Protein AF-0000000069705403 (afdb_homodimer)

pLDDT: mean 91.75, std 10.5, range [34.0, 98.5]

Organism: NCBI:txid1187080

Nearest PDB structures (foldseek):
  4cyd-assembly2_A  TM=9.332E-01  e=8.931E-21  Corynebacterium glutamicum
  4cyd-assembly2_C  TM=9.229E-01  e=2.858E-20  Corynebacterium glutamicum
  3h3u-assembly1_A  TM=9.090E-01  e=2.188E-19  Mycobacterium tuberculosis H37Rv
  3i54-assembly1_A  TM=9.203E-01  e=8.337E-19  Mycobacterium tuberculosis
  3i54-assembly2_C  TM=9.498E-01  e=2.668E-18  Mycobacterium tuberculosis

Solvent-accessible surface area (backbone atoms only — not comparable to full-atom values): 24264 Å² total; per-residue (Å²): 127,84,73,69,62,74,70,68,46,48,88,72,38,81,30,31,74,63,21,84,57,50,81,54,52,67,72,55,34,52,54,44,40,71,64,39,46,52,44,79,44,50,56,69,42,68,76,49,50,53,69,39,74,58,66,33,31,38,35,27,55,34,43,34,32,37,29,27,35,73,42,94,86,67,48,54,31,39,76,46,77,42,36,57,14,36,77,40,51,50,51,26,47,66,36,73,40,44,29,77,36,26,32,34,27,62,34,57,24,36,34,31,38,35,41,41,70,60,51,51,50,46,41,72,70,30,63,68,44,37,47,50,54,50,23,49,52,28,49,50,40,46,51,43,53,50,50,37,36,46,51,40,72,46,53,70,69,24,41,45,30,40,50,51,52,51,44,30,70,74,40,37,37,89,45,97,76,27,34,32,25,76,58,72,61,54,62,57,54,52,11,13,56,59,36,54,55,43,68,55,44,56,52,50,52,51,50,37,35,73,69,54,34,32,46,71,60,87,71,25,48,27,40,50,28,64,66,62,32,37,57,54,38,60,67,74,115,129,84,74,69,62,74,69,68,45,48,85,72,38,79,32,31,73,64,22,85,57,48,79,54,51,67,72,55,34,51,54,44,40,72,63,39,46,50,44,77,44,52,56,69,42,68,77,50,52,52,69,40,74,58,67,33,32,37,35,26,55,34,44,34,34,40,30,28,35,72,40,94,86,68,48,54,30,38,76,46,76,43,36,57,16,35,77,40,52,49,50,27,46,64,35,72,40,44,28,75,36,26,32,33,26,62,34,58,26,36,34,31,38,36,42,41,70,60,52,51,49,45,41,72,71,32,63,68,46,37,48,50,53,49,24,50,53,29,49,50,41,46,51,44,54,50,49,37,36,44,51,40,72,45,52,70,69,24,41,44,31,40,48,53,51,51,43,28,70,74,42,37,38,90,46,97,75,27,35,31,23,74,57,72,61,53,61,58,53,51,11,13,55,59,35,54,54,42,67,56,43,55,52,50,52,51,49,37,34,75,67,56,34,31,46,71,60,86,71,25,48,28,40,51,28,65,67,62,32,37,56,54,37,58,69,72,114

InterPro domains:
  IPR000595 Cyclic nucleotide-binding domain [PF00027] (41-126)
  IPR000595 Cyclic nucleotide-binding domain [PS50042] (20-140)
  IPR000595 Cyclic nucleotide-binding domain [SM00100] (20-138)
  IPR000595 Cyclic nucleotide-binding domain [cd00038] (20-133)
  IPR012318 Crp-type HTH domain [PF13545] (158-232)
  IPR012318 Crp-type HTH domain [PR00034] (183-199)
  IPR012318 Crp-type HTH domain [PR00034] (199-214)
  IPR012318 Crp-type HTH domain [PS51063] (154-227)
  IPR012318 Crp-type HTH domain [SM00419] (177-225)
  IPR014710 RmlC-like jelly roll fold [G3DSA:2.60.120.10] (9-151)
  IPR018490 Cyclic nucleotide-binding domain superfamily [SSF51206] (16-150)
  IPR036388 Winged helix-like DNA-binding domain superfamily [G3DSA:1.10.10.10] (155-235)
  IPR036390 Winged helix DNA-binding domain superfamily [SSF46785] (155-235)
  IPR050397 Global Transcriptional Regulators in Environmental Response [PTHR24567] (19-234)

Structure (mmCIF, N/CA/C/O backbone):
data_AF-0000000069705403-model_v1
#
loop_
_entity.id
_entity.type
_entity.pdbx_description
1 polymer 'CRP/FNR family transcriptional regulator'
#
loop_
_atom_site.group_PDB
_atom_site.id
_atom_site.type_symbol
_atom_site.label_atom_id
_atom_site.label_alt_id
_atom_site.label_comp_id
_atom_site.label_asym_id
_atom_site.label_entity_id
_atom_site.label_seq_id
_atom_site.pdbx_PDB_ins_code
_atom_site.Cartn_x
_atom_site.Cartn_y
_atom_site.Cartn_z
_atom_site.occupancy
_atom_site.B_iso_or_equiv
_atom_site.auth_seq_id
_atom_site.auth_comp_id
_atom_site.auth_asym_id
_atom_site.auth_atom_id
_atom_site.pdbx_PDB_model_num
ATOM 1 N N . MET A 1 1 ? 10.469 -40.969 -2.699 1 35.31 1 MET A N 1
ATOM 2 C CA . MET A 1 1 ? 11.516 -40.031 -2.336 1 35.31 1 MET A CA 1
ATOM 3 C C . MET A 1 1 ? 11.484 -38.812 -3.256 1 35.31 1 MET A C 1
ATOM 5 O O . MET A 1 1 ? 11.859 -38.906 -4.426 1 35.31 1 MET A O 1
ATOM 9 N N . LYS A 1 2 ? 10.477 -37.906 -3.143 1 42.34 2 LYS A N 1
ATOM 10 C CA . LYS A 1 2 ? 10.305 -36.844 -4.125 1 42.34 2 LYS A CA 1
ATOM 11 C C . LYS A 1 2 ? 11.602 -36.094 -4.324 1 42.34 2 LYS A C 1
ATOM 13 O O . LYS A 1 2 ? 12.227 -35.656 -3.357 1 42.34 2 LYS A O 1
ATOM 18 N N . VAL A 1 3 ? 12.383 -36.25 -5.332 1 43.53 3 VAL A N 1
ATOM 19 C CA . VAL A 1 3 ? 13.703 -35.75 -5.707 1 43.53 3 VAL A CA 1
ATOM 20 C C . VAL A 1 3 ? 13.797 -34.25 -5.445 1 43.53 3 VAL A C 1
ATOM 22 O O . VAL A 1 3 ? 12.961 -33.5 -5.926 1 43.53 3 VAL A O 1
ATOM 25 N N . GLN A 1 4 ? 14.391 -33.812 -4.281 1 50.62 4 GLN A N 1
ATOM 26 C CA . GLN A 1 4 ? 14.727 -32.406 -4.051 1 50.62 4 GLN A CA 1
ATOM 27 C C . GLN A 1 4 ? 15.352 -31.781 -5.293 1 50.62 4 GLN A C 1
ATOM 29 O O . GLN A 1 4 ? 16.312 -32.312 -5.844 1 50.62 4 GLN A O 1
ATOM 34 N N . PRO A 1 5 ? 14.531 -31.047 -6.105 1 57.34 5 PRO A N 1
ATOM 35 C CA . PRO A 1 5 ? 15.18 -30.438 -7.27 1 57.34 5 PRO A CA 1
ATOM 36 C C . PRO A 1 5 ? 16.594 -29.953 -6.965 1 57.34 5 PRO A C 1
ATOM 38 O O . PRO A 1 5 ? 16.875 -29.531 -5.84 1 57.34 5 PRO A O 1
ATOM 41 N N . LYS A 1 6 ? 17.625 -30.469 -7.531 1 62.09 6 LYS A N 1
ATOM 42 C CA . LYS A 1 6 ? 19.016 -30.016 -7.461 1 62.09 6 LYS A CA 1
ATOM 43 C C . LYS A 1 6 ? 19.109 -28.5 -7.449 1 62.09 6 LYS A C 1
ATOM 45 O O . LYS A 1 6 ? 18.297 -27.812 -8.086 1 62.09 6 LYS A O 1
ATOM 50 N N . ASN A 1 7 ? 19.719 -27.844 -6.449 1 71.38 7 ASN A N 1
ATOM 51 C CA . ASN A 1 7 ? 19.984 -26.422 -6.297 1 71.38 7 ASN A CA 1
ATOM 52 C C . ASN A 1 7 ? 20.562 -25.812 -7.57 1 71.38 7 ASN A C 1
ATOM 54 O O . ASN A 1 7 ? 21.797 -25.734 -7.723 1 71.38 7 ASN A O 1
ATOM 58 N N . THR A 1 8 ? 19.719 -25.656 -8.617 1 76.38 8 THR A N 1
ATOM 59 C CA . THR A 1 8 ? 20.188 -24.984 -9.828 1 76.38 8 THR A CA 1
ATOM 60 C C . THR A 1 8 ? 20.875 -23.672 -9.484 1 76.38 8 THR A C 1
ATOM 62 O O . THR A 1 8 ? 20.328 -22.844 -8.742 1 76.38 8 THR A O 1
ATOM 65 N N . PRO A 1 9 ? 22.172 -23.672 -9.898 1 81.81 9 PRO A N 1
ATOM 66 C CA . PRO A 1 9 ? 22.844 -22.391 -9.68 1 81.81 9 PRO A CA 1
ATOM 67 C C . PRO A 1 9 ? 22.047 -21.203 -10.211 1 81.81 9 PRO A C 1
ATOM 69 O O . PRO A 1 9 ? 21.359 -21.312 -11.227 1 81.81 9 PRO A O 1
ATOM 72 N N . CYS A 1 10 ? 22.109 -20.062 -9.531 1 85 10 CYS A N 1
ATOM 73 C CA . CYS A 1 10 ? 21.359 -18.875 -9.906 1 85 10 CYS A CA 1
ATOM 74 C C . CYS A 1 10 ? 21.703 -18.422 -11.32 1 85 10 CYS A C 1
ATOM 76 O O . CYS A 1 10 ? 20.844 -17.891 -12.031 1 85 10 CYS A O 1
ATOM 78 N N . GLU A 1 11 ? 22.906 -18.703 -11.68 1 79.5 11 GLU A N 1
ATOM 79 C CA . GLU A 1 11 ? 23.375 -18.281 -13 1 79.5 11 GLU A CA 1
ATOM 80 C C . GLU A 1 11 ? 22.609 -19.016 -14.102 1 79.5 11 GLU A C 1
ATOM 82 O O . GLU A 1 11 ? 22.516 -18.516 -15.227 1 79.5 11 GLU A O 1
ATOM 87 N N . LEU A 1 12 ? 22.062 -20.094 -13.789 1 78.88 12 LEU A N 1
ATOM 88 C CA . LEU A 1 12 ? 21.375 -20.922 -14.781 1 78.88 12 LEU A CA 1
ATOM 89 C C . LEU A 1 12 ? 19.875 -20.922 -14.547 1 78.88 12 LEU A C 1
ATOM 91 O O . LEU A 1 12 ? 19.141 -21.641 -15.227 1 78.88 12 LEU A O 1
ATOM 95 N N . CYS A 1 13 ? 19.484 -20.125 -13.594 1 83.62 13 CYS A N 1
ATOM 96 C CA . CYS A 1 13 ? 18.078 -20.109 -13.219 1 83.62 13 CYS A CA 1
ATOM 97 C C . CYS A 1 13 ? 17.25 -19.391 -14.266 1 83.62 13 CYS A C 1
ATOM 99 O O . CYS A 1 13 ? 17.453 -18.203 -14.531 1 83.62 13 CYS A O 1
ATOM 101 N N . VAL A 1 14 ? 16.266 -20.047 -14.82 1 78.12 14 VAL A N 1
ATOM 102 C CA . VAL A 1 14 ? 15.422 -19.531 -15.883 1 78.12 14 VAL A CA 1
ATOM 103 C C . VAL A 1 14 ? 14.523 -18.422 -15.336 1 78.12 14 VAL A C 1
ATOM 105 O O . VAL A 1 14 ? 14.164 -17.484 -16.062 1 78.12 14 VAL A O 1
ATOM 108 N N . SER A 1 15 ? 14.273 -18.484 -14.078 1 80.81 15 SER A N 1
ATOM 109 C CA . SER A 1 15 ? 13.367 -17.516 -13.484 1 80.81 15 SER A CA 1
ATOM 110 C C . SER A 1 15 ? 14.094 -16.219 -13.125 1 80.81 15 SER A C 1
ATOM 112 O O . SER A 1 15 ? 13.461 -15.195 -12.875 1 80.81 15 SER A O 1
ATOM 114 N N . ARG A 1 16 ? 15.422 -16.234 -13.172 1 82.75 16 ARG A N 1
ATOM 115 C CA . ARG A 1 16 ? 16.219 -15.102 -12.734 1 82.75 16 ARG A CA 1
ATOM 116 C C . ARG A 1 16 ? 15.922 -13.867 -13.586 1 82.75 16 ARG A C 1
ATOM 118 O O . ARG A 1 16 ? 15.828 -12.758 -13.062 1 82.75 16 ARG A O 1
ATOM 125 N N . LYS A 1 17 ? 15.703 -14.078 -14.922 1 83.69 17 LYS A N 1
ATOM 126 C CA . LYS A 1 17 ? 15.492 -12.961 -15.836 1 83.69 17 LYS A CA 1
ATOM 127 C C . LYS A 1 17 ? 14.227 -12.188 -15.469 1 83.69 17 LYS A C 1
ATOM 129 O O . LYS A 1 17 ? 14.078 -11.023 -15.844 1 83.69 17 LYS A O 1
ATOM 134 N N . PHE A 1 18 ? 13.336 -12.859 -14.742 1 82.5 18 PHE A N 1
ATOM 135 C CA . PHE A 1 18 ? 12.07 -12.242 -14.375 1 82.5 18 PHE A CA 1
ATOM 136 C C . PHE A 1 18 ? 12.117 -11.703 -12.953 1 82.5 18 PHE A C 1
ATOM 138 O O . PHE A 1 18 ? 11.164 -11.07 -12.492 1 82.5 18 PHE A O 1
ATOM 145 N N . S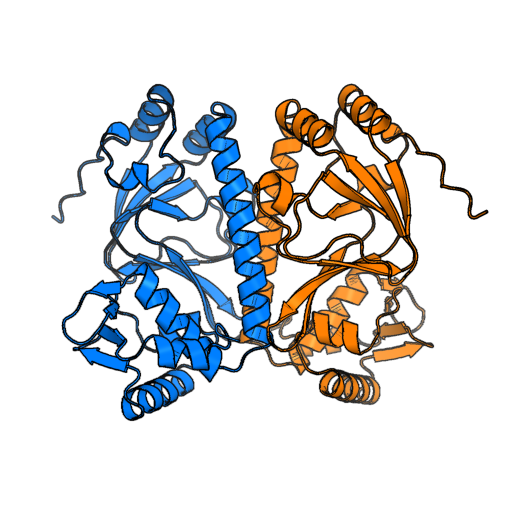ER A 1 19 ? 13.242 -11.922 -12.305 1 87.31 19 SER A N 1
ATOM 146 C CA . SER A 1 19 ? 13.328 -11.586 -10.883 1 87.31 19 SER A CA 1
ATOM 147 C C . SER A 1 19 ? 14.133 -10.312 -10.664 1 87.31 19 SER A C 1
ATOM 149 O O . SER A 1 19 ? 14.672 -9.742 -11.609 1 87.31 19 SER A O 1
ATOM 151 N N . LEU A 1 20 ? 14.164 -9.859 -9.461 1 88.69 20 LEU A N 1
ATOM 152 C CA . LEU A 1 20 ? 14.969 -8.703 -9.086 1 88.69 20 LEU A CA 1
ATOM 153 C C . LEU A 1 20 ? 16.453 -9.008 -9.188 1 88.69 20 LEU A C 1
ATOM 155 O O . LEU A 1 20 ? 17.281 -8.102 -9.18 1 88.69 20 LEU A O 1
ATOM 159 N N . PHE A 1 21 ? 16.828 -10.312 -9.445 1 89.44 21 PHE A N 1
ATOM 160 C CA . PHE A 1 21 ? 18.219 -10.719 -9.562 1 89.44 21 PHE A CA 1
ATOM 161 C C . PHE A 1 21 ? 18.688 -10.672 -11.008 1 89.44 21 PHE A C 1
ATOM 163 O O . PHE A 1 21 ? 19.828 -11.023 -11.312 1 89.44 21 PHE A O 1
ATOM 170 N N . ALA A 1 22 ? 17.844 -10.273 -11.898 1 87.5 22 ALA A N 1
ATOM 171 C CA . ALA A 1 22 ? 18.094 -10.359 -13.336 1 87.5 22 ALA A CA 1
ATOM 172 C C . ALA A 1 22 ? 19.422 -9.719 -13.703 1 87.5 22 ALA A C 1
ATOM 174 O O . ALA A 1 22 ? 20.156 -10.234 -14.562 1 87.5 22 ALA A O 1
ATOM 175 N N . ASP A 1 23 ? 19.906 -8.664 -13.031 1 85.5 23 ASP A N 1
ATOM 176 C CA . ASP A 1 23 ? 21.094 -7.938 -13.453 1 85.5 23 ASP A CA 1
ATOM 177 C C . ASP A 1 23 ? 22.156 -7.922 -12.352 1 85.5 23 ASP A C 1
ATOM 179 O O . ASP A 1 23 ? 23 -7.039 -12.32 1 85.5 23 ASP A O 1
ATOM 183 N N . VAL A 1 24 ? 22.016 -8.914 -11.586 1 90.25 24 VAL A N 1
ATOM 184 C CA . VAL A 1 24 ? 23.031 -9.031 -10.547 1 90.25 24 VAL A CA 1
ATOM 185 C C . VAL A 1 24 ? 24.312 -9.594 -11.141 1 90.25 24 VAL A C 1
ATOM 187 O O . VAL A 1 24 ? 24.266 -10.469 -12.008 1 90.25 24 VAL A O 1
ATOM 190 N N . SER A 1 25 ? 25.422 -9.102 -10.703 1 88 25 SER A N 1
ATOM 191 C CA . SER A 1 25 ? 26.719 -9.516 -11.242 1 88 25 SER A CA 1
ATOM 192 C C . SER A 1 25 ? 26.984 -10.992 -10.977 1 88 25 SER A C 1
ATOM 194 O O . SER A 1 25 ? 26.422 -11.57 -10.047 1 88 25 SER A O 1
ATOM 196 N N . GLU A 1 26 ? 27.891 -11.523 -11.758 1 87.44 26 GLU A N 1
ATOM 197 C CA . GLU A 1 26 ? 28.188 -12.945 -11.68 1 87.44 26 GLU A CA 1
ATOM 198 C C . GLU A 1 26 ? 28.781 -13.305 -10.32 1 87.44 26 GLU A C 1
ATOM 200 O O . GLU A 1 26 ? 28.375 -14.297 -9.703 1 87.44 26 GLU A O 1
ATOM 205 N N . PRO A 1 27 ? 29.703 -12.539 -9.82 1 88.31 27 PRO A N 1
ATOM 206 C CA . PRO A 1 27 ? 30.234 -12.883 -8.5 1 88.31 27 PRO A CA 1
ATOM 207 C C . PRO A 1 27 ? 29.156 -12.914 -7.418 1 88.31 27 PRO A C 1
ATOM 209 O O . PRO A 1 27 ? 29.172 -13.789 -6.551 1 88.31 27 PRO A O 1
ATOM 212 N N . HIS A 1 28 ? 28.25 -12 -7.469 1 89.81 28 HIS A N 1
ATOM 213 C CA . HIS A 1 28 ? 27.188 -11.945 -6.477 1 89.81 28 HIS A CA 1
ATOM 214 C C . HIS A 1 28 ? 26.203 -13.094 -6.668 1 89.81 28 HIS A C 1
ATOM 216 O O . HIS A 1 28 ? 25.672 -13.633 -5.691 1 89.81 28 HIS A O 1
ATOM 222 N N . LEU A 1 29 ? 26 -13.445 -7.902 1 89.25 29 LEU A N 1
ATOM 223 C CA . LEU A 1 29 ? 25.125 -14.586 -8.18 1 89.25 29 LEU A CA 1
ATOM 224 C C . LEU A 1 29 ? 25.719 -15.867 -7.621 1 89.25 29 LEU A C 1
ATOM 226 O O . LEU A 1 29 ? 25 -16.719 -7.09 1 89.25 29 LEU A O 1
ATOM 230 N N . CYS A 1 30 ? 26.984 -15.992 -7.789 1 87.81 30 CYS A N 1
ATOM 231 C CA . CYS A 1 30 ? 27.672 -17.172 -7.266 1 87.81 30 CYS A CA 1
ATOM 232 C C . CYS A 1 30 ? 27.531 -17.25 -5.75 1 87.81 30 CYS A C 1
ATOM 234 O O . CYS A 1 30 ? 27.297 -18.328 -5.199 1 87.81 30 CYS A O 1
ATOM 236 N N . GLN A 1 31 ? 27.656 -16.156 -5.168 1 87.75 31 GLN A N 1
ATOM 237 C CA . GLN A 1 31 ? 27.5 -16.109 -3.719 1 87.75 31 GLN A CA 1
ATOM 238 C C . GLN A 1 31 ? 26.094 -16.516 -3.299 1 87.75 31 GLN A C 1
ATOM 240 O O . GLN A 1 31 ? 25.922 -17.266 -2.342 1 87.75 31 GLN A O 1
ATOM 245 N N . LEU A 1 32 ? 25.141 -15.977 -4.004 1 89.5 32 LEU A N 1
ATOM 246 C CA . LEU A 1 32 ? 23.75 -16.328 -3.732 1 89.5 32 LEU A CA 1
ATOM 247 C C . LEU A 1 32 ? 23.516 -17.828 -3.932 1 89.5 32 LEU A C 1
ATOM 249 O O . LEU A 1 32 ? 22.859 -18.469 -3.113 1 89.5 32 LEU A O 1
ATOM 253 N N . SER A 1 33 ? 24.094 -18.359 -4.996 1 88.38 33 SER A N 1
ATOM 254 C CA . SER A 1 33 ? 23.938 -19.766 -5.328 1 88.38 33 SER A CA 1
ATOM 255 C C . SER A 1 33 ? 24.469 -20.672 -4.219 1 88.38 33 SER A C 1
ATOM 257 O O . SER A 1 33 ? 23.906 -21.734 -3.943 1 88.38 33 SER A O 1
ATOM 259 N N . GLU A 1 34 ? 25.484 -20.219 -3.609 1 88.5 34 GLU A N 1
ATOM 260 C CA . GLU A 1 34 ? 26.141 -21.016 -2.584 1 88.5 34 GLU A CA 1
ATOM 261 C C . GLU A 1 34 ? 25.312 -21.062 -1.305 1 88.5 34 GLU A C 1
ATOM 263 O O . GLU A 1 34 ? 25.375 -22.047 -0.555 1 88.5 34 GLU A O 1
ATOM 268 N N . SER A 1 35 ? 24.547 -20.109 -1.095 1 90 35 SER A N 1
ATOM 269 C CA . SER A 1 35 ? 23.859 -20.016 0.195 1 90 35 SER A CA 1
ATOM 270 C C . SER A 1 35 ? 22.375 -20.344 0.067 1 90 35 SER A C 1
ATOM 272 O O . SER A 1 35 ? 21.719 -20.672 1.057 1 90 35 SER A O 1
ATOM 274 N N . LYS A 1 36 ? 21.875 -20.297 -1.108 1 89.88 36 LYS A N 1
ATOM 275 C CA . LYS A 1 36 ? 20.438 -20.469 -1.291 1 89.88 36 LYS A CA 1
ATOM 276 C C . LYS A 1 36 ? 20.031 -21.938 -1.204 1 89.88 36 LYS A C 1
ATOM 278 O O . LYS A 1 36 ? 20.875 -22.828 -1.34 1 89.88 36 LYS A O 1
ATOM 283 N N . ASN A 1 37 ? 18.75 -22.172 -0.922 1 92.56 37 ASN A N 1
ATOM 284 C CA . ASN A 1 37 ? 18.156 -23.5 -0.919 1 92.56 37 ASN A CA 1
ATOM 285 C C . ASN A 1 37 ? 16.875 -23.547 -1.756 1 92.56 37 ASN A C 1
ATOM 287 O O . ASN A 1 37 ? 15.945 -22.781 -1.516 1 92.56 37 ASN A O 1
ATOM 291 N N . LEU A 1 38 ? 16.922 -24.391 -2.719 1 92.5 38 LEU A N 1
ATOM 292 C CA . LEU A 1 38 ? 15.719 -24.625 -3.516 1 92.5 38 LEU A CA 1
ATOM 293 C C . LEU A 1 38 ? 14.852 -25.703 -2.885 1 92.5 38 LEU A C 1
ATOM 295 O O . LEU A 1 38 ? 15.312 -26.844 -2.686 1 92.5 38 LEU A O 1
ATOM 299 N N . ILE A 1 39 ? 13.625 -25.391 -2.619 1 94.62 39 ILE A N 1
ATOM 300 C CA . ILE A 1 39 ? 12.734 -26.297 -1.904 1 94.62 39 ILE A CA 1
ATOM 301 C C . ILE A 1 39 ? 11.422 -26.438 -2.668 1 94.62 39 ILE A C 1
ATOM 303 O O . ILE A 1 39 ? 10.867 -25.453 -3.166 1 94.62 39 ILE A O 1
ATOM 307 N N . THR A 1 40 ? 10.953 -27.656 -2.75 1 96.06 40 THR A N 1
ATOM 308 C CA . THR A 1 40 ? 9.648 -27.922 -3.342 1 96.06 40 THR A CA 1
ATOM 309 C C . THR A 1 40 ? 8.555 -27.859 -2.281 1 96.06 40 THR A C 1
ATOM 311 O O . THR A 1 40 ? 8.711 -28.406 -1.185 1 96.06 40 THR A O 1
ATOM 314 N N . HIS A 1 41 ? 7.5 -27.172 -2.619 1 97.12 41 HIS A N 1
ATOM 315 C CA . HIS A 1 41 ? 6.352 -27.031 -1.729 1 97.12 41 HIS A CA 1
ATOM 316 C C . HIS A 1 41 ? 5.074 -27.516 -2.404 1 97.12 41 HIS A C 1
ATOM 318 O O . HIS A 1 41 ? 4.871 -27.281 -3.598 1 97.12 41 HIS A O 1
ATOM 324 N N . LYS A 1 42 ? 4.277 -28.109 -1.608 1 97.25 42 LYS A N 1
ATOM 325 C CA . LYS A 1 42 ? 2.994 -28.578 -2.117 1 97.25 42 LYS A CA 1
ATOM 326 C C . LYS A 1 42 ? 1.886 -27.562 -1.854 1 97.25 42 LYS A C 1
ATOM 328 O O . LYS A 1 42 ? 1.967 -26.781 -0.909 1 97.25 42 LYS A O 1
ATOM 333 N N . LYS A 1 43 ? 0.892 -27.734 -2.689 1 95.81 43 LYS A N 1
ATOM 334 C CA . LYS A 1 43 ? -0.296 -26.906 -2.51 1 95.81 43 LYS A CA 1
ATOM 335 C C . LYS A 1 43 ? -0.788 -26.953 -1.065 1 95.81 43 LYS A C 1
ATOM 337 O O . LYS A 1 43 ? -0.849 -28.031 -0.462 1 95.81 43 LYS A O 1
ATOM 342 N N . GLY A 1 44 ? -1.054 -25.766 -0.54 1 96.06 44 GLY A N 1
ATOM 343 C CA . GLY A 1 44 ? -1.628 -25.688 0.794 1 96.06 44 GLY A CA 1
ATOM 344 C C . GLY A 1 44 ? -0.597 -25.422 1.874 1 96.06 44 GLY A C 1
ATOM 345 O O . GLY A 1 44 ? -0.943 -25 2.98 1 96.06 44 GLY A O 1
ATOM 346 N N . GLN A 1 45 ? 0.641 -25.688 1.592 1 97.62 45 GLN A N 1
ATOM 347 C CA . GLN A 1 45 ? 1.69 -25.438 2.574 1 97.62 45 GLN A CA 1
ATOM 348 C C . GLN A 1 45 ? 1.876 -23.938 2.812 1 97.62 45 GLN A C 1
ATOM 350 O O . GLN A 1 45 ? 1.803 -23.141 1.874 1 97.62 45 GLN A O 1
ATOM 355 N N . ILE A 1 46 ? 2.154 -23.578 4.047 1 97.56 46 ILE A N 1
ATOM 356 C CA . ILE A 1 46 ? 2.383 -22.188 4.41 1 97.56 46 ILE A CA 1
ATOM 357 C C . ILE A 1 46 ? 3.875 -21.875 4.344 1 97.56 46 ILE A C 1
ATOM 359 O O . ILE A 1 46 ? 4.695 -22.609 4.902 1 97.56 46 ILE A O 1
ATOM 363 N N . LEU A 1 47 ? 4.203 -20.906 3.674 1 97.25 47 LEU A N 1
ATOM 364 C CA . LEU A 1 47 ? 5.598 -20.484 3.549 1 97.25 47 LEU A CA 1
ATOM 365 C C . LEU A 1 47 ? 6.047 -19.703 4.781 1 97.25 47 LEU A C 1
ATOM 367 O O . LEU A 1 47 ? 7.141 -19.938 5.301 1 97.25 47 LEU A O 1
ATOM 371 N N . PHE A 1 48 ? 5.281 -18.766 5.238 1 97.94 48 PHE A N 1
ATOM 372 C CA . PHE A 1 48 ? 5.52 -18.016 6.465 1 97.94 48 PHE A CA 1
ATOM 373 C C . PHE A 1 48 ? 4.219 -17.438 7 1 97.94 48 PHE A C 1
ATOM 375 O O . PHE A 1 48 ? 3.23 -17.328 6.27 1 97.94 48 PHE A O 1
ATOM 382 N N . TYR A 1 49 ? 4.277 -16.984 8.266 1 97.81 49 TYR A N 1
ATOM 383 C CA . TYR A 1 49 ? 3.098 -16.469 8.953 1 97.81 49 TYR A CA 1
ATOM 384 C C . TYR A 1 49 ? 3.271 -15 9.305 1 97.81 49 TYR A C 1
ATOM 386 O O . TYR A 1 49 ? 4.355 -14.578 9.719 1 97.81 49 TYR A O 1
ATOM 394 N N . GLU A 1 50 ? 2.156 -14.336 9.094 1 97.12 50 GLU A N 1
ATOM 395 C CA . GLU A 1 50 ? 2.094 -12.961 9.594 1 97.12 50 GLU A CA 1
ATOM 396 C C . GLU A 1 50 ? 2.527 -12.891 11.055 1 97.12 50 GLU A C 1
ATOM 398 O O . GLU A 1 50 ? 2.152 -13.734 11.867 1 97.12 50 GLU A O 1
ATOM 403 N N . GLY A 1 51 ? 3.393 -11.875 11.383 1 96.94 51 GLY A N 1
ATOM 404 C CA . GLY A 1 51 ? 3.812 -11.656 12.758 1 96.94 51 GLY A CA 1
ATOM 405 C C . GLY A 1 51 ? 5.105 -12.367 13.109 1 96.94 51 GLY A C 1
ATOM 406 O O . GLY A 1 51 ? 5.695 -12.117 14.164 1 96.94 51 GLY A O 1
ATOM 407 N N . THR A 1 52 ? 5.574 -13.25 12.281 1 97.5 52 THR A N 1
ATOM 408 C CA . THR A 1 52 ? 6.836 -13.93 12.539 1 97.5 52 THR A CA 1
ATOM 409 C C . THR A 1 52 ? 8 -13.18 11.906 1 97.5 52 THR A C 1
ATOM 411 O O . THR A 1 52 ? 7.797 -12.352 11.008 1 97.5 52 THR A O 1
ATOM 414 N N . LYS A 1 53 ? 9.188 -13.438 12.344 1 97.06 53 LYS A N 1
ATOM 415 C CA . LYS A 1 53 ? 10.375 -12.711 11.906 1 97.06 53 LYS A CA 1
ATOM 416 C C . LYS A 1 53 ? 10.945 -13.32 10.633 1 97.06 53 LYS A C 1
ATOM 418 O O . LYS A 1 53 ? 11.133 -14.539 10.547 1 97.06 53 LYS A O 1
ATOM 423 N N . PRO A 1 54 ? 11.203 -12.484 9.672 1 97.25 54 PRO A N 1
ATOM 424 C CA . PRO A 1 54 ? 11.828 -13.008 8.453 1 97.25 54 PRO A CA 1
ATOM 425 C C . PRO A 1 54 ? 13.266 -13.461 8.672 1 97.25 54 PRO A C 1
ATOM 427 O O . PRO A 1 54 ? 14.047 -12.75 9.312 1 97.25 54 PRO A O 1
ATOM 430 N N . LEU A 1 55 ? 13.695 -14.555 8.094 1 96.38 55 LEU A N 1
ATOM 431 C CA . LEU A 1 55 ? 15.055 -15.07 8.18 1 96.38 55 LEU A CA 1
ATOM 432 C C . LEU A 1 55 ? 15.766 -14.984 6.836 1 96.38 55 LEU A C 1
ATOM 434 O O . LEU A 1 55 ? 16.953 -15.273 6.734 1 96.38 55 LEU A O 1
ATOM 438 N N . GLY A 1 56 ? 15.016 -14.602 5.871 1 97.06 56 GLY A N 1
ATOM 439 C CA . GLY A 1 56 ? 15.492 -14.477 4.504 1 97.06 56 GLY A CA 1
ATOM 440 C C . GLY A 1 56 ? 14.406 -14.094 3.518 1 97.06 56 GLY A C 1
ATOM 441 O O . GLY A 1 56 ? 13.375 -13.547 3.908 1 97.06 56 GLY A O 1
ATOM 442 N N . VAL A 1 57 ? 14.719 -14.289 2.277 1 96.69 57 VAL A N 1
ATOM 443 C CA . VAL A 1 57 ? 13.805 -13.93 1.198 1 96.69 57 VAL A CA 1
ATOM 444 C C . VAL A 1 57 ? 13.477 -15.172 0.371 1 96.69 57 VAL A C 1
ATOM 446 O O . VAL A 1 57 ? 14.312 -16.062 0.226 1 96.69 57 VAL A O 1
ATOM 449 N N . PHE A 1 58 ? 12.273 -15.188 -0.108 1 97.31 58 PHE A N 1
ATOM 450 C CA . PHE A 1 58 ? 11.828 -16.281 -0.951 1 97.31 58 PHE A CA 1
ATOM 451 C C . PHE A 1 58 ? 11.719 -15.844 -2.406 1 97.31 58 PHE A C 1
ATOM 453 O O . PHE A 1 58 ? 11.078 -14.844 -2.709 1 97.31 58 PHE A O 1
ATOM 460 N N . CYS A 1 59 ? 12.305 -16.578 -3.23 1 95.5 59 CYS A N 1
ATOM 461 C CA . CYS A 1 59 ? 12.203 -16.344 -4.668 1 95.5 59 CYS A CA 1
ATOM 462 C C . CYS A 1 59 ? 11.438 -17.469 -5.348 1 95.5 59 CYS A C 1
ATOM 464 O O . CYS A 1 59 ? 11.852 -18.641 -5.281 1 95.5 59 CYS A O 1
ATOM 466 N N . ILE A 1 60 ? 10.453 -17.094 -6.051 1 95.88 60 ILE A N 1
ATOM 467 C CA . ILE A 1 60 ? 9.617 -18.109 -6.684 1 95.88 60 ILE A CA 1
ATOM 468 C C . ILE A 1 60 ? 10.227 -18.516 -8.016 1 95.88 60 ILE A C 1
ATOM 470 O O . ILE A 1 60 ? 10.32 -17.703 -8.945 1 95.88 60 ILE A O 1
ATOM 474 N N . SER A 1 61 ? 10.633 -19.734 -8.086 1 93.31 61 SER A N 1
ATOM 475 C CA . SER A 1 61 ? 11.156 -20.266 -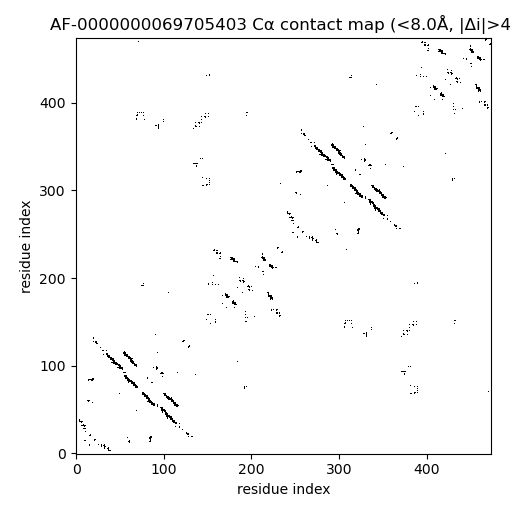9.336 1 93.31 61 SER A CA 1
ATOM 476 C C . SER A 1 61 ? 10.031 -20.766 -10.234 1 93.31 61 SER A C 1
ATOM 478 O O . SER A 1 61 ? 10.094 -20.609 -11.461 1 93.31 61 SER A O 1
ATOM 480 N N . ASP A 1 62 ? 9.102 -21.375 -9.586 1 92.75 62 ASP A N 1
ATOM 481 C CA . ASP A 1 62 ? 7.914 -21.859 -10.266 1 92.75 62 ASP A CA 1
ATOM 482 C C . ASP A 1 62 ? 6.746 -22.016 -9.297 1 92.75 62 ASP A C 1
ATOM 484 O O . ASP A 1 62 ? 6.949 -22.188 -8.094 1 92.75 62 ASP A O 1
ATOM 488 N N . GLY A 1 63 ? 5.535 -21.906 -9.953 1 94.31 63 GLY A N 1
ATOM 489 C CA . GLY A 1 63 ? 4.336 -22.062 -9.141 1 94.31 63 GLY A CA 1
ATOM 490 C C . GLY A 1 63 ? 3.684 -20.734 -8.789 1 94.31 63 GLY A C 1
ATOM 491 O O . GLY A 1 63 ? 4.023 -19.703 -9.367 1 94.31 63 GLY A O 1
ATOM 492 N N . VAL A 1 64 ? 2.613 -20.812 -7.945 1 96.56 64 VAL A N 1
ATOM 493 C CA . VAL A 1 64 ? 1.856 -19.625 -7.547 1 96.56 64 VAL A CA 1
ATOM 494 C C . VAL A 1 64 ? 1.668 -19.625 -6.031 1 96.56 64 VAL A C 1
ATOM 496 O O . VAL A 1 64 ? 1.338 -20.656 -5.434 1 96.56 64 VAL A O 1
ATOM 499 N N . VAL A 1 65 ? 1.986 -18.516 -5.434 1 97.75 65 VAL A N 1
ATOM 500 C CA . VAL A 1 65 ? 1.857 -18.328 -3.992 1 97.75 65 VAL A CA 1
ATOM 501 C C . VAL A 1 65 ? 0.912 -17.172 -3.705 1 97.75 65 VAL A C 1
ATOM 503 O O . VAL A 1 65 ? 1.017 -16.109 -4.328 1 97.75 65 VAL A O 1
ATOM 506 N N . LYS A 1 66 ? -0.056 -17.391 -2.836 1 98.25 66 LYS A N 1
ATOM 507 C CA . LYS A 1 66 ? -0.887 -16.266 -2.428 1 98.25 66 LYS A CA 1
ATOM 508 C C . LYS A 1 66 ? -0.322 -15.586 -1.181 1 98.25 66 LYS A C 1
ATOM 510 O O . LYS A 1 66 ? 0.157 -16.266 -0.267 1 98.25 66 LYS A O 1
ATOM 515 N N . VAL A 1 67 ? -0.279 -14.344 -1.189 1 98.5 67 VAL A N 1
ATOM 516 C CA . VAL A 1 67 ? 0.092 -13.492 -0.065 1 98.5 67 VAL A CA 1
ATOM 517 C C . VAL A 1 67 ? -1.15 -12.797 0.494 1 98.5 67 VAL A C 1
ATOM 519 O O . VAL A 1 67 ? -1.906 -12.172 -0.251 1 98.5 67 VAL A O 1
ATOM 522 N N . TYR A 1 68 ? -1.385 -12.938 1.825 1 98.44 68 TYR A N 1
ATOM 523 C CA . TYR A 1 68 ? -2.66 -12.453 2.34 1 98.44 68 TYR A CA 1
ATOM 524 C C . TYR A 1 68 ? -2.52 -11.961 3.775 1 98.44 68 TYR A C 1
ATOM 526 O O . TYR A 1 68 ? -1.573 -12.336 4.473 1 98.44 68 TYR A O 1
ATOM 534 N N . LYS A 1 69 ? -3.324 -11.125 4.133 1 97.56 69 LYS A N 1
ATOM 535 C CA . LYS A 1 69 ? -3.482 -10.664 5.512 1 97.56 69 LYS A CA 1
ATOM 536 C C . LYS A 1 69 ? -4.797 -11.156 6.105 1 97.56 69 LYS A C 1
ATOM 538 O O . LYS A 1 69 ? -5.832 -11.148 5.434 1 97.56 69 LYS A O 1
ATOM 543 N N . THR A 1 70 ? -4.738 -11.523 7.328 1 95.19 70 THR A N 1
ATOM 544 C CA . THR A 1 70 ? -5.941 -11.992 8 1 95.19 70 THR A CA 1
ATOM 545 C C . THR A 1 70 ? -6.652 -10.844 8.711 1 95.19 70 THR A C 1
ATOM 547 O O . THR A 1 70 ? -6.039 -10.109 9.484 1 95.19 70 THR A O 1
ATOM 550 N N . ALA A 1 71 ? -7.91 -10.734 8.391 1 92.69 71 ALA A N 1
ATOM 551 C CA . ALA A 1 71 ? -8.711 -9.695 9.031 1 92.69 71 ALA A CA 1
ATOM 552 C C . ALA A 1 71 ? -9.141 -10.117 10.438 1 92.69 71 ALA A C 1
ATOM 554 O O . ALA A 1 71 ? -8.914 -11.266 10.836 1 92.69 71 ALA A O 1
ATOM 555 N N . SER A 1 72 ? -9.719 -9.18 11.188 1 87.62 72 SER A N 1
ATOM 556 C CA . SER A 1 72 ? -10.133 -9.438 12.562 1 87.62 72 SER A CA 1
ATOM 557 C C . SER A 1 72 ? -11.227 -10.492 12.617 1 87.62 72 SER A C 1
ATOM 559 O O . SER A 1 72 ? -11.359 -11.211 13.609 1 87.62 72 SER A O 1
ATOM 561 N N . ASN A 1 73 ? -11.961 -10.586 11.594 1 87.06 73 ASN A N 1
ATOM 562 C CA . ASN A 1 73 ? -13.047 -11.562 11.562 1 87.06 73 ASN A CA 1
ATOM 563 C C . ASN A 1 73 ? -12.562 -12.922 11.07 1 87.06 73 ASN A C 1
ATOM 565 O O . ASN A 1 73 ? -13.367 -13.828 10.852 1 87.06 73 ASN A O 1
ATOM 569 N N . GLY A 1 74 ? -11.312 -13.023 10.789 1 90.12 74 GLY A N 1
ATOM 570 C CA . GLY A 1 74 ? -10.727 -14.305 10.406 1 90.12 74 GLY A CA 1
ATOM 571 C C . GLY A 1 74 ? -10.633 -14.492 8.906 1 90.12 74 GLY A C 1
ATOM 572 O O . GLY A 1 74 ? -9.984 -15.422 8.43 1 90.12 74 GLY A O 1
ATOM 573 N N . LYS A 1 75 ? -11.219 -13.648 8.156 1 93.19 75 LYS A N 1
ATOM 574 C CA . LYS A 1 75 ? -11.18 -13.758 6.699 1 93.19 75 LYS A CA 1
ATOM 575 C C . LYS A 1 75 ? -9.828 -13.297 6.152 1 93.19 75 LYS A C 1
ATOM 577 O O . LYS A 1 75 ? -9.148 -12.477 6.773 1 93.19 75 LYS A O 1
ATOM 582 N N . GLU A 1 76 ? -9.523 -13.828 4.988 1 96.38 76 GLU A N 1
ATOM 583 C CA . GLU A 1 76 ? -8.258 -13.477 4.348 1 96.38 76 GLU A CA 1
ATOM 584 C C . GLU A 1 76 ? -8.461 -12.43 3.262 1 96.38 76 GLU A C 1
ATOM 586 O O . GLU A 1 76 ? -9.352 -12.555 2.422 1 96.38 76 GLU A O 1
ATOM 591 N N . GLN A 1 77 ? -7.758 -11.398 3.387 1 98 77 GLN A N 1
ATOM 592 C CA . GLN A 1 77 ? -7.605 -10.469 2.27 1 98 77 GLN A CA 1
ATOM 593 C C . GLN A 1 77 ? -6.34 -10.766 1.474 1 98 77 GLN A C 1
ATOM 595 O O . GLN A 1 77 ? -5.23 -10.516 1.947 1 98 77 GLN A O 1
ATOM 600 N N . ILE A 1 78 ? -6.504 -11.297 0.276 1 98.31 78 ILE A N 1
ATOM 601 C CA . ILE A 1 78 ? -5.348 -11.609 -0.554 1 98.31 78 ILE A CA 1
ATOM 602 C C . ILE A 1 78 ? -4.781 -10.328 -1.161 1 98.31 78 ILE A C 1
ATOM 604 O O . ILE A 1 78 ? -5.48 -9.617 -1.882 1 98.31 78 ILE A O 1
ATOM 608 N N . ILE A 1 79 ? -3.547 -10.07 -0.875 1 97.69 79 ILE A N 1
ATOM 609 C CA . ILE A 1 79 ? -2.828 -8.875 -1.31 1 97.69 79 ILE A CA 1
ATOM 610 C C . ILE A 1 79 ? -2.33 -9.07 -2.74 1 97.69 79 ILE A C 1
ATOM 612 O O . ILE A 1 79 ? -2.402 -8.148 -3.559 1 97.69 79 ILE A O 1
ATOM 616 N N . ARG A 1 80 ? -1.79 -10.219 -2.998 1 96.5 80 ARG A N 1
ATOM 617 C CA . ARG A 1 80 ? -1.327 -10.516 -4.352 1 96.5 80 ARG A CA 1
ATOM 618 C C . ARG A 1 80 ? -1.099 -12.016 -4.535 1 96.5 80 ARG A C 1
ATOM 620 O O . ARG A 1 80 ? -1.013 -12.758 -3.555 1 96.5 80 ARG A O 1
ATOM 627 N N . LEU A 1 81 ? -1.096 -12.391 -5.785 1 96.94 81 LEU A N 1
ATOM 628 C CA . LEU A 1 81 ? -0.62 -13.703 -6.207 1 96.94 81 LEU A CA 1
ATOM 629 C C . LEU A 1 81 ? 0.785 -13.609 -6.793 1 96.94 81 LEU A C 1
ATOM 631 O O . LEU A 1 81 ? 0.992 -12.961 -7.82 1 96.94 81 LEU A O 1
ATOM 635 N N . ALA A 1 82 ? 1.697 -14.227 -6.094 1 96.38 82 ALA A N 1
ATOM 636 C CA . ALA A 1 82 ? 3.084 -14.211 -6.551 1 96.38 82 ALA A CA 1
ATOM 637 C C . ALA A 1 82 ? 3.361 -15.375 -7.496 1 96.38 82 ALA A C 1
ATOM 639 O O . ALA A 1 82 ? 2.883 -16.484 -7.277 1 96.38 82 ALA A O 1
ATOM 640 N N . LYS A 1 83 ? 4.125 -15.039 -8.484 1 94.25 83 LYS A N 1
ATOM 641 C CA . LYS A 1 83 ? 4.438 -16.016 -9.516 1 94.25 83 LYS A CA 1
ATOM 642 C C . LYS A 1 83 ? 5.938 -16.062 -9.789 1 94.25 83 LYS A C 1
ATOM 644 O O . LYS A 1 83 ? 6.727 -15.438 -9.078 1 94.25 83 LYS A O 1
ATOM 649 N N . LYS A 1 84 ? 6.277 -16.844 -10.789 1 93.12 84 LYS A N 1
ATOM 650 C CA . LYS A 1 84 ? 7.668 -17.016 -11.203 1 93.12 84 LYS A CA 1
ATOM 651 C C . LYS A 1 84 ? 8.383 -15.68 -11.297 1 93.12 84 LYS A C 1
ATOM 653 O O . LYS A 1 84 ? 7.898 -14.75 -11.953 1 93.12 84 LYS A O 1
ATOM 658 N N . GLY A 1 85 ? 9.531 -15.609 -10.562 1 92.38 85 GLY A N 1
ATOM 659 C CA . GLY A 1 85 ? 10.344 -14.398 -10.609 1 92.38 85 GLY A CA 1
ATOM 660 C C . GLY A 1 85 ? 10.102 -13.477 -9.43 1 92.38 85 GLY A C 1
ATOM 661 O O . GLY A 1 85 ? 10.953 -12.648 -9.102 1 92.38 85 GLY A O 1
ATOM 662 N N . ASP A 1 86 ? 9.023 -13.625 -8.773 1 94.94 86 ASP A N 1
ATOM 663 C CA . ASP A 1 86 ? 8.648 -12.703 -7.703 1 94.94 86 ASP A CA 1
ATOM 664 C C . ASP A 1 86 ? 9.414 -13.016 -6.422 1 94.94 86 ASP A C 1
ATOM 666 O O . ASP A 1 86 ? 9.805 -14.164 -6.188 1 94.94 86 ASP A O 1
ATOM 670 N N . PHE A 1 87 ? 9.609 -11.969 -5.621 1 96 87 PHE A N 1
ATOM 671 C CA . PHE A 1 87 ? 10.195 -12.078 -4.289 1 96 87 PHE A CA 1
ATOM 672 C C . PHE A 1 87 ? 9.117 -11.945 -3.215 1 96 87 PHE A C 1
ATOM 674 O O . PHE A 1 87 ? 8.188 -11.164 -3.357 1 96 87 PHE A O 1
ATOM 681 N N . LEU A 1 88 ? 9.344 -12.719 -2.166 1 97.31 88 LEU A N 1
ATOM 682 C CA . LEU A 1 88 ? 8.469 -12.594 -1.003 1 97.31 88 LEU A CA 1
ATOM 683 C C . LEU A 1 88 ? 9.289 -12.375 0.267 1 97.31 88 LEU A C 1
ATOM 685 O O . LEU A 1 88 ? 10.406 -12.875 0.384 1 97.31 88 LEU A O 1
ATOM 689 N N . GLY A 1 89 ? 8.742 -11.617 1.141 1 96.31 89 GLY A N 1
ATOM 690 C CA . GLY A 1 89 ? 9.312 -11.438 2.467 1 96.31 89 GLY A CA 1
ATOM 691 C C . GLY A 1 89 ? 10.367 -10.352 2.52 1 96.31 89 GLY A C 1
ATOM 692 O O . GLY A 1 89 ? 10.812 -9.969 3.604 1 96.31 89 GLY A O 1
ATOM 693 N N . TYR A 1 90 ? 10.75 -9.812 1.381 1 95.38 90 TYR A N 1
ATOM 694 C CA . TYR A 1 90 ? 11.883 -8.891 1.333 1 95.38 90 TYR A CA 1
ATOM 695 C C . TYR A 1 90 ? 11.508 -7.539 1.932 1 95.38 90 TYR A C 1
ATOM 697 O O . TYR A 1 90 ? 12.352 -6.863 2.523 1 95.38 90 TYR A O 1
ATOM 705 N N . ALA A 1 91 ? 10.266 -7.16 1.795 1 96.38 91 ALA A N 1
ATOM 706 C CA . ALA A 1 91 ? 9.844 -5.883 2.363 1 96.38 91 ALA A CA 1
ATOM 707 C C . ALA A 1 91 ? 9.953 -5.895 3.885 1 96.38 91 ALA A C 1
ATOM 709 O O . ALA A 1 91 ? 10.5 -4.961 4.48 1 96.38 91 ALA A O 1
ATOM 710 N N . SER A 1 92 ? 9.469 -6.938 4.492 1 96.81 92 SER A N 1
ATOM 711 C CA . SER A 1 92 ? 9.555 -7.062 5.941 1 96.81 92 SER A CA 1
ATOM 712 C C . SER A 1 92 ? 11 -7.191 6.406 1 96.81 92 SER A C 1
ATOM 714 O O . SER A 1 92 ? 11.375 -6.645 7.445 1 96.81 92 SER A O 1
ATOM 716 N N . LEU A 1 93 ? 11.781 -7.902 5.641 1 96.69 93 LEU A N 1
ATOM 717 C CA . LEU A 1 93 ? 13.195 -8.07 5.969 1 96.69 93 LEU A CA 1
ATOM 718 C C . LEU A 1 93 ? 13.922 -6.727 5.961 1 96.69 93 LEU A C 1
ATOM 720 O O . LEU A 1 93 ? 14.609 -6.387 6.922 1 96.69 93 LEU A O 1
ATOM 724 N N . LEU A 1 94 ? 13.703 -5.996 4.902 1 96.19 94 LEU A N 1
ATOM 725 C CA . LEU A 1 94 ? 14.375 -4.711 4.746 1 96.19 94 LEU A CA 1
ATOM 726 C C . LEU A 1 94 ? 13.828 -3.689 5.734 1 96.19 94 LEU A C 1
ATOM 728 O O . LEU A 1 94 ? 14.547 -2.791 6.172 1 96.19 94 LEU A O 1
ATOM 732 N N . GLY A 1 95 ? 12.578 -3.805 6.016 1 95.56 95 GLY A N 1
ATOM 733 C CA . GLY A 1 95 ? 11.953 -2.928 6.992 1 95.56 95 GLY A CA 1
ATOM 734 C C . GLY A 1 95 ? 12.32 -3.266 8.422 1 95.56 95 GLY A C 1
ATOM 735 O O . GLY A 1 95 ? 12.016 -2.508 9.344 1 95.56 95 GLY A O 1
ATOM 736 N N . GLU A 1 96 ? 12.984 -4.359 8.633 1 95.12 96 GLU A N 1
ATOM 737 C CA . GLU A 1 96 ? 13.352 -4.863 9.953 1 95.12 96 GLU A CA 1
ATOM 738 C C . GLU A 1 96 ? 12.117 -5.023 10.844 1 95.12 96 GLU A C 1
ATOM 740 O O . GLU A 1 96 ? 12.125 -4.598 12 1 95.12 96 GLU A O 1
ATOM 745 N N . GLU A 1 97 ? 11.109 -5.543 10.25 1 95.81 97 GLU A N 1
ATOM 746 C CA . GLU A 1 97 ? 9.844 -5.812 10.922 1 95.81 97 GLU A CA 1
ATOM 747 C C . GLU A 1 97 ? 9.406 -7.262 10.719 1 95.81 97 GLU A C 1
ATOM 749 O O . GLU A 1 97 ? 9.961 -7.965 9.867 1 95.81 97 GLU A O 1
ATOM 754 N N . ALA A 1 98 ? 8.492 -7.734 11.586 1 97.25 98 ALA A N 1
ATOM 755 C CA . ALA A 1 98 ? 7.852 -9.023 11.359 1 97.25 98 ALA A CA 1
ATOM 756 C C . ALA A 1 98 ? 7.043 -9.016 10.062 1 97.25 98 ALA A C 1
ATOM 758 O O . ALA A 1 98 ? 6.727 -7.949 9.531 1 97.25 98 ALA A O 1
ATOM 759 N N . TYR A 1 99 ? 6.82 -10.211 9.523 1 97.5 99 TYR A N 1
ATOM 760 C CA . TYR A 1 99 ? 5.984 -10.289 8.328 1 97.5 99 TYR A CA 1
ATOM 761 C C . TYR A 1 99 ? 4.648 -9.586 8.555 1 97.5 99 TYR A C 1
ATOM 763 O O . TYR A 1 99 ? 3.969 -9.836 9.547 1 97.5 99 TYR A O 1
ATOM 771 N N . SER A 1 100 ? 4.242 -8.75 7.648 1 95.94 100 SER A N 1
ATOM 772 C CA . SER A 1 100 ? 2.961 -8.055 7.734 1 95.94 100 SER A CA 1
ATOM 773 C C . SER A 1 100 ? 1.836 -8.898 7.141 1 95.94 100 SER A C 1
ATOM 775 O O . SER A 1 100 ? 0.667 -8.508 7.203 1 95.94 100 SER A O 1
ATOM 777 N N . ASN A 1 101 ? 2.18 -9.938 6.527 1 97.88 101 ASN A N 1
ATOM 778 C CA . ASN A 1 101 ? 1.248 -10.836 5.852 1 97.88 101 ASN A CA 1
ATOM 779 C C . ASN A 1 101 ? 1.713 -12.289 5.922 1 97.88 101 ASN A C 1
ATOM 781 O O . ASN A 1 101 ? 2.775 -12.578 6.473 1 97.88 101 ASN A O 1
ATOM 785 N N . SER A 1 102 ? 0.882 -13.18 5.473 1 98.38 102 SER A N 1
ATOM 786 C CA . SER A 1 102 ? 1.192 -14.594 5.344 1 98.38 102 SER A CA 1
ATOM 787 C C . SER A 1 102 ? 1.266 -15.016 3.881 1 98.38 102 SER A C 1
ATOM 789 O O . SER A 1 102 ? 0.809 -14.289 2.998 1 98.38 102 SER A O 1
ATOM 791 N N . ALA A 1 103 ? 1.929 -16.125 3.654 1 98.5 103 ALA A N 1
ATOM 792 C CA . ALA A 1 103 ? 2.025 -16.656 2.299 1 98.5 103 ALA A CA 1
ATOM 793 C C . ALA A 1 103 ? 1.737 -18.156 2.273 1 98.5 103 ALA A C 1
ATOM 795 O O . ALA A 1 103 ? 2.271 -18.906 3.09 1 98.5 103 ALA A O 1
ATOM 796 N N . THR A 1 104 ? 0.881 -18.562 1.372 1 98.25 104 THR A N 1
ATOM 797 C CA . THR A 1 104 ? 0.506 -19.953 1.225 1 98.25 104 THR A CA 1
ATOM 798 C C . THR A 1 104 ? 0.607 -20.391 -0.234 1 98.25 104 THR A C 1
ATOM 800 O O . THR A 1 104 ? 0.248 -19.641 -1.141 1 98.25 104 THR A O 1
ATOM 803 N N . ILE A 1 105 ? 1.019 -21.656 -0.41 1 97.81 105 ILE A N 1
ATOM 804 C CA . ILE A 1 105 ? 1.188 -22.219 -1.746 1 97.81 105 ILE A CA 1
ATOM 805 C C . ILE A 1 105 ? -0.178 -22.5 -2.363 1 97.81 105 ILE A C 1
ATOM 807 O O . ILE A 1 105 ? -0.995 -23.219 -1.773 1 97.81 105 ILE A O 1
ATOM 811 N N . VAL A 1 106 ? -0.457 -21.953 -3.492 1 96 106 VAL A N 1
ATOM 812 C CA . VAL A 1 106 ? -1.723 -22.141 -4.195 1 96 106 VAL A CA 1
ATOM 813 C C . VAL A 1 106 ? -1.605 -23.297 -5.18 1 96 106 VAL A C 1
ATOM 815 O O . VAL A 1 106 ? -2.566 -24.047 -5.391 1 96 106 VAL A O 1
ATOM 818 N N . GLU A 1 107 ? -0.481 -23.391 -5.855 1 94.19 107 GLU A N 1
ATOM 819 C CA . GLU A 1 107 ? -0.063 -24.484 -6.719 1 94.19 107 GLU A CA 1
ATOM 820 C C . GLU A 1 107 ? 1.342 -24.953 -6.367 1 94.19 107 GLU A C 1
ATOM 822 O O . GLU A 1 107 ? 2.18 -24.172 -5.93 1 94.19 107 GLU A O 1
ATOM 827 N N . ASP A 1 108 ? 1.541 -26.281 -6.582 1 95.19 108 ASP A N 1
ATOM 828 C CA . ASP A 1 108 ? 2.885 -26.781 -6.305 1 95.19 108 ASP A CA 1
ATOM 829 C C . ASP A 1 108 ? 3.947 -25.812 -6.828 1 95.19 108 ASP A C 1
ATOM 831 O O . ASP A 1 108 ? 3.822 -25.281 -7.934 1 95.19 108 ASP A O 1
ATOM 835 N N . ALA A 1 109 ? 4.902 -25.594 -5.918 1 95.56 109 ALA A N 1
ATOM 836 C CA . ALA A 1 109 ? 5.836 -24.516 -6.242 1 95.56 109 ALA A CA 1
ATOM 837 C C . ALA A 1 109 ? 7.27 -24.906 -5.887 1 95.56 109 ALA A C 1
ATOM 839 O O . ALA A 1 109 ? 7.496 -25.672 -4.945 1 95.56 109 ALA A O 1
ATOM 840 N N . ASN A 1 110 ? 8.18 -24.5 -6.703 1 95.69 110 ASN A N 1
ATOM 841 C CA . ASN A 1 110 ? 9.609 -24.484 -6.387 1 95.69 110 ASN A CA 1
ATOM 842 C C . ASN A 1 110 ? 10.086 -23.109 -5.969 1 95.69 110 ASN A C 1
ATOM 844 O O . ASN A 1 110 ? 9.969 -22.141 -6.73 1 95.69 110 ASN A O 1
ATOM 848 N N . ILE A 1 111 ? 10.586 -23.047 -4.742 1 96.12 111 ILE A N 1
ATOM 849 C CA . ILE A 1 111 ? 10.914 -21.75 -4.168 1 96.12 111 ILE A CA 1
ATOM 850 C C . ILE A 1 111 ? 12.344 -21.766 -3.643 1 96.12 111 ILE A C 1
ATOM 852 O O . ILE A 1 111 ? 12.75 -22.688 -2.943 1 96.12 111 ILE A O 1
ATOM 856 N N . CYS A 1 112 ? 13.07 -20.766 -3.992 1 95.12 112 CYS A N 1
ATOM 857 C CA . CYS A 1 112 ? 14.43 -20.594 -3.482 1 95.12 112 CYS A CA 1
ATOM 858 C C . CYS A 1 112 ? 14.43 -19.719 -2.229 1 95.12 112 CYS A C 1
ATOM 860 O O . CYS A 1 112 ? 13.883 -18.625 -2.232 1 95.12 112 CYS A O 1
ATOM 862 N N . PHE A 1 113 ? 14.992 -20.25 -1.252 1 96.44 113 PHE A N 1
ATOM 863 C CA . PHE A 1 113 ? 15.18 -19.469 -0.037 1 96.44 113 PHE A CA 1
ATOM 864 C C . PHE A 1 113 ? 16.594 -18.875 0.01 1 96.44 113 PHE A C 1
ATOM 866 O O . PHE A 1 113 ? 17.578 -19.594 -0.119 1 96.44 113 PHE A O 1
ATOM 873 N N . VAL A 1 114 ? 16.688 -17.578 0.118 1 95.62 114 VAL A N 1
ATOM 874 C CA . VAL A 1 114 ? 17.953 -16.859 0.247 1 95.62 114 VAL A CA 1
ATOM 875 C C . VAL A 1 114 ? 18.094 -16.312 1.665 1 95.62 114 VAL A C 1
ATOM 877 O O . VAL A 1 114 ? 17.328 -15.461 2.086 1 95.62 114 VAL A O 1
ATOM 880 N N . PRO A 1 115 ? 19.078 -16.75 2.395 1 96.81 115 PRO A N 1
ATOM 881 C CA . PRO A 1 115 ? 19.25 -16.281 3.77 1 96.81 115 PRO A CA 1
ATOM 882 C C . PRO A 1 115 ? 19.469 -14.773 3.854 1 96.81 115 PRO A C 1
ATOM 884 O O . PRO A 1 115 ? 20.047 -14.172 2.943 1 96.81 115 PRO A O 1
ATOM 887 N N . ARG A 1 116 ? 19.016 -14.227 4.992 1 96.44 116 ARG A N 1
ATOM 888 C CA . ARG A 1 116 ? 19.078 -12.797 5.258 1 96.44 116 ARG A CA 1
ATOM 889 C C . ARG A 1 116 ? 20.469 -12.242 4.984 1 96.44 116 ARG A C 1
ATOM 891 O O . ARG A 1 116 ? 20.625 -11.258 4.25 1 96.44 116 ARG A O 1
ATOM 898 N N . GLU A 1 117 ? 21.516 -12.836 5.484 1 95.56 117 GLU A N 1
ATOM 899 C CA . GLU A 1 117 ? 22.875 -12.328 5.395 1 95.56 117 GLU A CA 1
ATOM 900 C C . GLU A 1 117 ? 23.344 -12.25 3.941 1 95.56 117 GLU A C 1
ATOM 902 O O . GLU A 1 117 ? 23.938 -11.258 3.523 1 95.56 117 GLU A O 1
ATOM 907 N N . SER A 1 118 ? 23.062 -13.297 3.195 1 94.81 118 SER A N 1
ATOM 908 C CA . SER A 1 118 ? 23.453 -13.328 1.789 1 94.81 118 SER A CA 1
ATOM 909 C C . SER A 1 118 ? 22.719 -12.258 0.987 1 94.81 118 SER A C 1
ATOM 911 O O . SER A 1 118 ? 23.312 -11.586 0.152 1 94.81 118 SER A O 1
ATOM 913 N N . PHE A 1 119 ? 21.453 -12.109 1.229 1 95.06 119 PHE A N 1
ATOM 914 C CA . PHE A 1 119 ? 20.625 -11.125 0.528 1 95.06 119 PHE A CA 1
ATOM 915 C C . PHE A 1 119 ? 21.109 -9.711 0.826 1 95.06 119 PHE A C 1
ATOM 917 O O . PHE A 1 119 ? 21.328 -8.914 -0.092 1 95.06 119 PHE A O 1
ATOM 924 N N . LEU A 1 120 ? 21.344 -9.414 2.123 1 94.38 120 LEU A N 1
ATOM 925 C CA . LEU A 1 120 ? 21.75 -8.078 2.545 1 94.38 120 LEU A CA 1
ATOM 926 C C . LEU A 1 120 ? 23.141 -7.754 2.023 1 94.38 120 LEU A C 1
ATOM 928 O O . LEU A 1 120 ? 23.438 -6.598 1.712 1 94.38 120 LEU A O 1
ATOM 932 N N . LYS A 1 121 ? 23.984 -8.75 1.92 1 94 121 LYS A N 1
ATOM 933 C CA . LYS A 1 121 ? 25.328 -8.539 1.383 1 94 121 LYS A CA 1
ATOM 934 C C . LYS A 1 121 ? 25.266 -8.078 -0.07 1 94 121 LYS A C 1
ATOM 936 O O . LYS A 1 121 ? 25.922 -7.102 -0.44 1 94 121 LYS A O 1
ATOM 941 N N . VAL A 1 122 ? 24.453 -8.789 -0.855 1 92.75 122 VAL A N 1
ATOM 942 C CA . VAL A 1 122 ? 24.312 -8.406 -2.258 1 92.75 122 VAL A CA 1
ATOM 943 C C . VAL A 1 122 ? 23.688 -7.02 -2.357 1 92.75 122 VAL A C 1
ATOM 945 O O . VAL A 1 122 ? 24.141 -6.191 -3.158 1 92.75 122 VAL A O 1
ATOM 948 N N . LEU A 1 123 ? 22.734 -6.73 -1.535 1 92.12 123 LEU A N 1
ATOM 949 C CA . LEU A 1 123 ? 22.078 -5.43 -1.516 1 92.12 123 LEU A CA 1
ATOM 950 C C . LEU A 1 123 ? 23.062 -4.316 -1.219 1 92.12 123 LEU A C 1
ATOM 952 O O . LEU A 1 123 ? 23 -3.244 -1.827 1 92.12 123 LEU A O 1
ATOM 956 N N . ALA A 1 124 ? 23.953 -4.562 -0.312 1 89.88 124 ALA A N 1
ATOM 957 C CA . ALA A 1 124 ? 24.922 -3.566 0.119 1 89.88 124 ALA A CA 1
ATOM 958 C C . ALA A 1 124 ? 26 -3.354 -0.945 1 89.88 124 ALA A C 1
ATOM 960 O O . ALA A 1 124 ? 26.484 -2.236 -1.127 1 89.88 124 ALA A O 1
ATOM 961 N N . GLU A 1 125 ? 26.328 -4.391 -1.659 1 91.31 125 GLU A N 1
ATOM 962 C CA . GLU A 1 125 ? 27.484 -4.344 -2.553 1 91.31 125 GLU A CA 1
ATOM 963 C C . GLU A 1 125 ? 27.062 -3.986 -3.977 1 91.31 125 GLU A C 1
ATOM 965 O O . GLU A 1 125 ? 27.875 -3.496 -4.762 1 91.31 125 GLU A O 1
ATOM 970 N N . ASP A 1 126 ? 25.906 -4.324 -4.281 1 90.25 126 ASP A N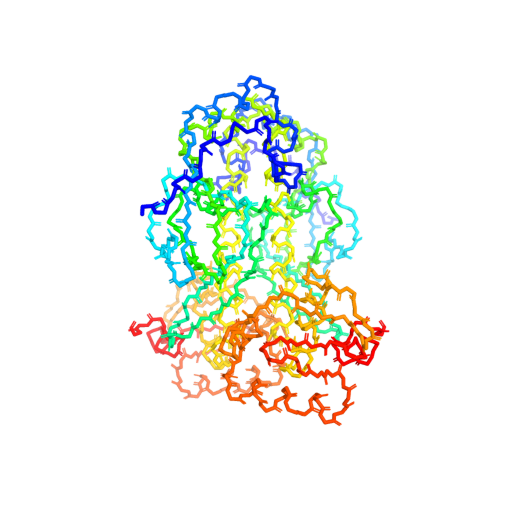 1
ATOM 971 C CA . ASP A 1 126 ? 25.406 -4.055 -5.629 1 90.25 126 ASP A CA 1
ATOM 972 C C . ASP A 1 126 ? 24.391 -2.924 -5.621 1 90.25 126 ASP A C 1
ATOM 974 O O . ASP A 1 126 ? 23.188 -3.16 -5.418 1 90.25 126 ASP A O 1
ATOM 978 N N . THR A 1 127 ? 24.828 -1.766 -6.031 1 85.94 127 THR A N 1
ATOM 979 C CA . THR A 1 127 ? 23.984 -0.579 -5.98 1 85.94 127 THR A CA 1
ATOM 980 C C . THR A 1 127 ? 22.844 -0.689 -6.984 1 85.94 127 THR A C 1
ATOM 982 O O . THR A 1 127 ? 21.734 -0.217 -6.723 1 85.94 127 THR A O 1
ATOM 985 N N . ALA A 1 128 ? 23.109 -1.254 -8.055 1 88 128 ALA A N 1
ATOM 986 C CA . ALA A 1 128 ? 22.078 -1.43 -9.07 1 88 128 ALA A CA 1
ATOM 987 C C . ALA A 1 128 ? 20.969 -2.35 -8.562 1 88 128 ALA A C 1
ATOM 989 O O . ALA A 1 128 ? 19.781 -2.104 -8.812 1 88 128 ALA A O 1
ATOM 990 N N . PHE A 1 129 ? 21.375 -3.389 -7.867 1 92.12 129 PHE A N 1
ATOM 991 C CA . PHE A 1 129 ? 20.406 -4.285 -7.258 1 92.12 129 PHE A CA 1
ATOM 992 C C . PHE A 1 129 ? 19.562 -3.555 -6.215 1 92.12 129 PHE A C 1
ATOM 994 O O . PHE A 1 129 ? 18.344 -3.691 -6.18 1 92.12 129 PHE A O 1
ATOM 1001 N N . HIS A 1 130 ? 20.172 -2.756 -5.438 1 90.5 130 HIS A N 1
ATOM 1002 C CA . HIS A 1 130 ? 19.469 -1.981 -4.418 1 90.5 130 HIS A CA 1
ATOM 1003 C C . HIS A 1 130 ? 18.438 -1.048 -5.039 1 90.5 130 HIS A C 1
ATOM 1005 O O . HIS A 1 130 ? 17.328 -0.924 -4.535 1 90.5 130 HIS A O 1
ATOM 1011 N N . ARG A 1 131 ? 18.812 -0.479 -6.094 1 89.5 131 ARG A N 1
ATOM 1012 C CA . ARG A 1 131 ? 17.906 0.418 -6.801 1 89.5 131 ARG A CA 1
ATOM 1013 C C . ARG A 1 131 ? 16.703 -0.34 -7.352 1 89.5 131 ARG A C 1
ATOM 1015 O O . ARG A 1 131 ? 15.578 0.143 -7.277 1 89.5 131 ARG A O 1
ATOM 1022 N N . ARG A 1 132 ? 16.906 -1.472 -7.855 1 92.56 132 ARG A N 1
ATOM 1023 C CA . ARG A 1 132 ? 15.805 -2.281 -8.391 1 92.56 132 ARG A CA 1
ATOM 1024 C C . ARG A 1 132 ? 14.844 -2.697 -7.281 1 92.56 132 ARG A C 1
ATOM 1026 O O . ARG A 1 132 ? 13.625 -2.693 -7.477 1 92.56 132 ARG A O 1
ATOM 1033 N N . VAL A 1 133 ? 15.461 -3.051 -6.191 1 94.44 133 VAL A N 1
ATOM 1034 C CA . VAL A 1 133 ? 14.648 -3.438 -5.043 1 94.44 133 VAL A CA 1
ATOM 1035 C C . VAL A 1 133 ? 13.797 -2.252 -4.586 1 94.44 133 VAL A C 1
ATOM 1037 O O . VAL A 1 133 ? 12.594 -2.393 -4.355 1 94.44 133 VAL A O 1
ATOM 1040 N N . THR A 1 134 ? 14.398 -1.106 -4.52 1 94.38 134 THR A N 1
ATOM 1041 C CA . THR A 1 134 ? 13.695 0.105 -4.109 1 94.38 134 THR A CA 1
ATOM 1042 C C . THR A 1 134 ? 12.586 0.446 -5.098 1 94.38 134 THR A C 1
ATOM 1044 O O . THR A 1 134 ? 11.469 0.776 -4.691 1 94.38 134 THR A O 1
ATOM 1047 N N . LYS A 1 135 ? 12.906 0.301 -6.32 1 94.38 135 LYS A N 1
ATOM 1048 C CA . LYS A 1 135 ? 11.922 0.564 -7.359 1 94.38 135 LYS A CA 1
ATOM 1049 C C . LYS A 1 135 ? 10.727 -0.383 -7.238 1 94.38 135 LYS A C 1
ATOM 1051 O O . LYS A 1 135 ? 9.578 0.032 -7.398 1 94.38 135 LYS A O 1
ATOM 1056 N N . ALA A 1 136 ? 11.031 -1.578 -6.949 1 95.06 136 ALA A N 1
ATOM 1057 C CA . ALA A 1 136 ? 9.969 -2.566 -6.785 1 95.06 136 ALA A CA 1
ATOM 1058 C C . ALA A 1 136 ? 9.062 -2.207 -5.605 1 95.06 136 ALA A C 1
ATOM 1060 O O . ALA A 1 136 ? 7.84 -2.312 -5.703 1 95.06 136 ALA A O 1
ATOM 1061 N N . LEU A 1 137 ? 9.648 -1.775 -4.543 1 96.5 137 LEU A N 1
ATOM 1062 C CA . LEU A 1 137 ? 8.883 -1.352 -3.373 1 96.5 137 LEU A CA 1
ATOM 1063 C C . LEU A 1 137 ? 7.984 -0.168 -3.711 1 96.5 137 LEU A C 1
ATOM 1065 O O . LEU A 1 137 ? 6.816 -0.141 -3.322 1 96.5 137 LEU A O 1
ATOM 1069 N N . CYS A 1 138 ? 8.539 0.763 -4.43 1 96.56 138 CYS A N 1
ATOM 1070 C CA . CYS A 1 138 ? 7.789 1.946 -4.828 1 96.56 138 CYS A CA 1
ATOM 1071 C C . CYS A 1 138 ? 6.621 1.569 -5.73 1 96.56 138 CYS A C 1
ATOM 1073 O O . CYS A 1 138 ? 5.508 2.072 -5.555 1 96.56 138 CYS A O 1
ATOM 1075 N N . HIS A 1 139 ? 6.895 0.697 -6.629 1 95.12 139 HIS A N 1
ATOM 1076 C CA . HIS A 1 139 ? 5.844 0.223 -7.527 1 95.12 139 HIS A CA 1
ATOM 1077 C C . HIS A 1 139 ? 4.723 -0.459 -6.75 1 95.12 139 HIS A C 1
ATOM 1079 O O . HIS A 1 139 ? 3.545 -0.18 -6.98 1 95.12 139 HIS A O 1
ATOM 1085 N N . ASP A 1 140 ? 5.109 -1.296 -5.844 1 95.56 140 ASP A N 1
ATOM 1086 C CA . ASP A 1 140 ? 4.129 -2.021 -5.039 1 95.56 140 ASP A CA 1
ATOM 1087 C C . ASP A 1 140 ? 3.283 -1.061 -4.207 1 95.56 140 ASP A C 1
ATOM 1089 O O . ASP A 1 140 ? 2.086 -1.285 -4.016 1 95.56 140 ASP A O 1
ATOM 1093 N N . LEU A 1 141 ? 3.855 -0.046 -3.711 1 96.69 141 LEU A N 1
ATOM 1094 C CA . LEU A 1 141 ? 3.111 0.958 -2.959 1 96.69 141 LEU A CA 1
ATOM 1095 C C . LEU A 1 141 ? 2.039 1.604 -3.832 1 96.69 141 LEU A C 1
ATOM 1097 O O . LEU A 1 141 ? 0.896 1.767 -3.398 1 96.69 141 LEU A O 1
ATOM 1101 N N . GLY A 1 142 ? 2.426 1.968 -5.062 1 96 142 GLY A N 1
ATOM 1102 C CA . GLY A 1 142 ? 1.458 2.518 -6 1 96 142 GLY A CA 1
ATOM 1103 C C . GLY A 1 142 ? 0.312 1.569 -6.301 1 96 142 GLY A C 1
ATOM 1104 O O . GLY A 1 142 ? -0.847 1.985 -6.352 1 96 142 GLY A O 1
ATOM 1105 N N . VAL A 1 143 ? 0.624 0.357 -6.453 1 95.06 143 VAL A N 1
ATOM 1106 C CA . VAL A 1 143 ? -0.384 -0.666 -6.715 1 95.06 143 VAL A CA 1
ATOM 1107 C C . VAL A 1 143 ? -1.338 -0.766 -5.527 1 95.06 143 VAL A C 1
ATOM 1109 O O . VAL A 1 143 ? -2.557 -0.832 -5.707 1 95.06 143 VAL A O 1
ATOM 1112 N N . MET A 1 144 ? -0.793 -0.762 -4.332 1 97.06 144 MET A N 1
ATOM 1113 C CA . MET A 1 144 ? -1.608 -0.856 -3.125 1 97.06 144 MET A CA 1
ATOM 1114 C C . MET A 1 144 ? -2.551 0.338 -3.01 1 97.06 144 MET A C 1
ATOM 1116 O O . MET A 1 144 ? -3.701 0.188 -2.594 1 97.06 144 MET A O 1
ATOM 1120 N N . GLU A 1 145 ? -2.061 1.5 -3.314 1 97.12 145 GLU A N 1
ATOM 1121 C CA . GLU A 1 145 ? -2.912 2.686 -3.293 1 97.12 145 GLU A CA 1
ATOM 1122 C C . GLU A 1 145 ? -4.094 2.533 -4.246 1 97.12 145 GLU A C 1
ATOM 1124 O O . GLU A 1 145 ? -5.219 2.908 -3.91 1 97.12 145 GLU A O 1
ATOM 1129 N N . SER A 1 146 ? -3.844 1.992 -5.387 1 96.31 146 SER A N 1
ATOM 1130 C CA . SER A 1 146 ? -4.906 1.759 -6.359 1 96.31 146 SER A CA 1
ATOM 1131 C C . SER A 1 146 ? -5.906 0.724 -5.852 1 96.31 146 SER A C 1
ATOM 1133 O O . SER A 1 146 ? -7.117 0.9 -5.988 1 96.31 146 SER A O 1
ATOM 1135 N N . LYS A 1 147 ? -5.391 -0.312 -5.254 1 96.88 147 LYS A N 1
ATOM 1136 C CA . LYS A 1 147 ? -6.262 -1.343 -4.699 1 96.88 147 LYS A CA 1
ATOM 1137 C C . LYS A 1 147 ? -7.16 -0.773 -3.604 1 96.88 147 LYS A C 1
ATOM 1139 O O . LYS A 1 147 ? -8.352 -1.092 -3.539 1 96.88 147 LYS A O 1
ATOM 1144 N N . LEU A 1 148 ? -6.562 0.027 -2.754 1 97.62 148 LEU A N 1
ATOM 1145 C CA . LEU A 1 148 ? -7.344 0.662 -1.697 1 97.62 148 LEU A CA 1
ATOM 1146 C C . LEU A 1 148 ? -8.453 1.529 -2.285 1 97.62 148 LEU A C 1
ATOM 1148 O O . LEU A 1 148 ? -9.602 1.456 -1.846 1 97.62 148 LEU A O 1
ATOM 1152 N N . THR A 1 149 ? -8.078 2.275 -3.27 1 97 149 THR A N 1
ATOM 1153 C CA . THR A 1 149 ? -9.039 3.154 -3.922 1 97 149 THR A CA 1
ATOM 1154 C C . THR A 1 149 ? -10.172 2.344 -4.551 1 97 149 THR A C 1
ATOM 1156 O O . THR A 1 149 ? -11.344 2.672 -4.383 1 97 149 THR A O 1
ATOM 1159 N N . ASP A 1 150 ? -9.844 1.282 -5.195 1 95.62 150 ASP A N 1
ATOM 1160 C CA . ASP A 1 150 ? -10.844 0.417 -5.809 1 95.62 150 ASP A CA 1
ATOM 1161 C C . ASP A 1 150 ? -11.734 -0.224 -4.746 1 95.62 150 ASP A C 1
ATOM 1163 O O . ASP A 1 150 ? -12.953 -0.299 -4.914 1 95.62 150 ASP A O 1
ATOM 1167 N N . ALA A 1 151 ? -11.117 -0.666 -3.691 1 96.25 151 ALA A N 1
ATOM 1168 C CA . ALA A 1 151 ? -11.836 -1.36 -2.629 1 96.25 151 ALA A CA 1
ATOM 1169 C C . ALA A 1 151 ? -12.883 -0.45 -1.991 1 96.25 151 ALA A C 1
ATOM 1171 O O . ALA A 1 151 ? -13.906 -0.924 -1.486 1 96.25 151 ALA A O 1
ATOM 1172 N N . THR A 1 152 ? -12.656 0.833 -2.037 1 95.81 152 THR A N 1
ATOM 1173 C CA . THR A 1 152 ? -13.523 1.752 -1.316 1 95.81 152 THR A CA 1
ATOM 1174 C C . THR A 1 152 ? -14.492 2.445 -2.275 1 95.81 152 THR A C 1
ATOM 1176 O O . THR A 1 152 ? -15.531 2.957 -1.856 1 95.81 152 THR A O 1
ATOM 1179 N N . GLN A 1 153 ? -14.156 2.404 -3.562 1 93.88 153 GLN A N 1
ATOM 1180 C CA . GLN A 1 153 ? -14.938 3.273 -4.441 1 93.88 153 GLN A CA 1
ATOM 1181 C C . GLN A 1 153 ? -15.672 2.465 -5.508 1 93.88 153 GLN A C 1
ATOM 1183 O O . GLN A 1 153 ? -16.547 2.988 -6.191 1 93.88 153 GLN A O 1
ATOM 1188 N N . LYS A 1 154 ? -15.352 1.24 -5.664 1 93.94 154 LYS A N 1
ATOM 1189 C CA . LYS A 1 154 ? -16 0.391 -6.652 1 93.94 154 LYS A CA 1
ATOM 1190 C C . LYS A 1 154 ? -16.938 -0.615 -5.984 1 93.94 154 LYS A C 1
ATOM 1192 O O . LYS A 1 154 ? -16.719 -1.008 -4.836 1 93.94 154 LYS A O 1
ATOM 1197 N N . SER A 1 155 ? -17.922 -0.999 -6.742 1 93.88 155 SER A N 1
ATOM 1198 C CA . SER A 1 155 ? -18.797 -2.07 -6.281 1 93.88 155 SER A CA 1
ATOM 1199 C C . SER A 1 155 ? -18.094 -3.426 -6.363 1 93.88 155 SER A C 1
ATOM 1201 O O . SER A 1 155 ? -17.078 -3.568 -7.043 1 93.88 155 SER A O 1
ATOM 1203 N N . ILE A 1 156 ? -18.688 -4.383 -5.711 1 95.44 156 ILE A N 1
ATOM 1204 C CA . ILE A 1 156 ? -18.125 -5.73 -5.723 1 95.44 156 ILE A CA 1
ATOM 1205 C C . ILE A 1 156 ? -18.156 -6.289 -7.145 1 95.44 156 ILE A C 1
ATOM 1207 O O . ILE A 1 156 ? -17.219 -6.969 -7.574 1 95.44 156 ILE A O 1
ATOM 1211 N N . ARG A 1 157 ? -19.266 -5.984 -7.879 1 96.06 157 ARG A N 1
ATOM 1212 C CA . ARG A 1 157 ? -19.391 -6.43 -9.266 1 96.06 157 ARG A CA 1
ATOM 1213 C C . ARG A 1 157 ? -18.266 -5.887 -10.125 1 96.06 157 ARG A C 1
ATOM 1215 O O . ARG A 1 157 ? -17.656 -6.625 -10.906 1 96.06 157 ARG A O 1
ATOM 1222 N N . GLU A 1 158 ? -17.984 -4.617 -9.961 1 96.19 158 GLU A N 1
ATOM 1223 C CA . GLU A 1 158 ? -16.906 -3.971 -10.695 1 96.19 158 GLU A CA 1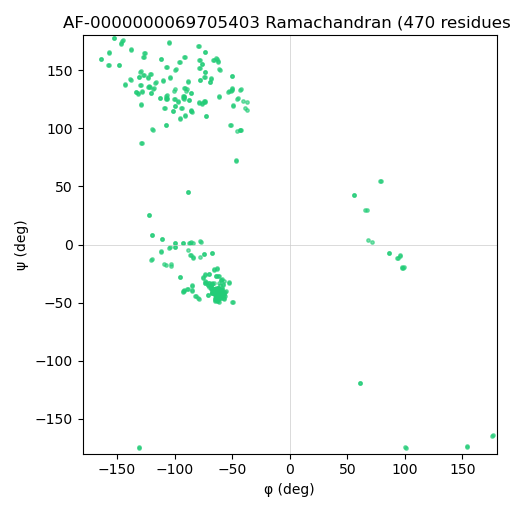
ATOM 1224 C C . GLU A 1 158 ? -15.547 -4.562 -10.32 1 96.19 158 GLU A C 1
ATOM 1226 O O . GLU A 1 158 ? -14.711 -4.82 -11.195 1 96.19 158 GLU A O 1
ATOM 1231 N N . ARG A 1 159 ? -15.344 -4.781 -9.078 1 96.62 159 ARG A N 1
ATOM 1232 C CA . ARG A 1 159 ? -14.07 -5.309 -8.586 1 96.62 159 ARG A CA 1
ATOM 1233 C C . ARG A 1 159 ? -13.844 -6.734 -9.07 1 96.62 159 ARG A C 1
ATOM 1235 O O . ARG A 1 159 ? -12.727 -7.105 -9.422 1 96.62 159 ARG A O 1
ATOM 1242 N N . LEU A 1 160 ? -14.914 -7.531 -9.07 1 97.88 160 LEU A N 1
ATOM 1243 C CA . LEU A 1 160 ? -14.789 -8.898 -9.57 1 97.88 160 LEU A CA 1
ATOM 1244 C C . LEU A 1 160 ? -14.422 -8.898 -11.055 1 97.88 160 LEU A C 1
ATOM 1246 O O . LEU A 1 160 ? -13.539 -9.648 -11.477 1 97.88 160 LEU A O 1
ATOM 1250 N N . ALA A 1 161 ? -15.086 -8.039 -11.82 1 97.56 161 ALA A N 1
ATOM 1251 C CA . ALA A 1 161 ? -14.773 -7.93 -13.242 1 97.56 161 ALA A CA 1
ATOM 1252 C C . ALA A 1 161 ? -13.312 -7.547 -13.461 1 97.56 161 ALA A C 1
ATOM 1254 O O . ALA A 1 161 ? -12.617 -8.148 -14.281 1 97.56 161 ALA A O 1
ATOM 1255 N N . PHE A 1 162 ? -12.906 -6.613 -12.695 1 96.12 162 PHE A N 1
ATOM 1256 C CA . PHE A 1 162 ? -11.523 -6.16 -12.781 1 96.12 162 PHE A CA 1
ATOM 1257 C C . PHE A 1 162 ? -10.562 -7.281 -12.406 1 96.12 162 PHE A C 1
ATOM 1259 O O . PHE A 1 162 ? -9.531 -7.469 -13.062 1 96.12 162 PHE A O 1
ATOM 1266 N N . THR A 1 163 ? -10.852 -7.973 -11.336 1 96.88 163 THR A N 1
ATOM 1267 C CA . THR A 1 163 ? -10.023 -9.078 -10.875 1 96.88 163 THR A CA 1
ATOM 1268 C C . THR A 1 163 ? -9.883 -10.141 -11.961 1 96.88 163 THR A C 1
ATOM 1270 O O . THR A 1 163 ? -8.781 -10.602 -12.242 1 96.88 163 THR A O 1
ATOM 1273 N N . LEU A 1 164 ? -10.961 -10.492 -12.578 1 97.12 164 LEU A N 1
ATOM 1274 C CA . LEU A 1 164 ? -10.945 -11.516 -13.617 1 97.12 164 LEU A CA 1
ATOM 1275 C C . LEU A 1 164 ? -10.125 -11.07 -14.82 1 97.12 164 LEU A C 1
ATOM 1277 O O . LEU A 1 164 ? -9.375 -11.859 -15.398 1 97.12 164 LEU A O 1
ATOM 1281 N N . LEU A 1 165 ? -10.227 -9.82 -15.141 1 95.5 165 LEU A N 1
ATOM 1282 C CA . LEU A 1 165 ? -9.43 -9.273 -16.234 1 95.5 165 LEU A CA 1
ATOM 1283 C C . LEU A 1 165 ? -7.941 -9.344 -15.922 1 95.5 165 LEU A C 1
ATOM 1285 O O . LEU A 1 165 ? -7.141 -9.766 -16.766 1 95.5 165 LEU A O 1
ATOM 1289 N N . LYS A 1 166 ? -7.637 -8.961 -14.758 1 94.81 166 LYS A N 1
ATOM 1290 C CA . LYS A 1 166 ? -6.234 -8.961 -14.352 1 94.81 166 LYS A CA 1
ATOM 1291 C C . LYS A 1 166 ? -5.672 -10.375 -14.312 1 94.81 166 LYS A C 1
ATOM 1293 O O . LYS A 1 166 ? -4.535 -10.609 -14.734 1 94.81 166 LYS A O 1
ATOM 1298 N N . LEU A 1 167 ? -6.457 -11.273 -13.789 1 95.5 167 LEU A N 1
ATOM 1299 C CA . LEU A 1 167 ? -6.031 -12.672 -13.75 1 95.5 167 LEU A CA 1
ATOM 1300 C C . LEU A 1 167 ? -5.824 -13.211 -15.164 1 95.5 167 LEU A C 1
ATOM 1302 O O . LEU A 1 167 ? -4.859 -13.938 -15.422 1 95.5 167 LEU A O 1
ATOM 1306 N N . SER A 1 168 ? -6.715 -12.883 -16.016 1 94.75 168 SER A N 1
ATOM 1307 C CA . SER A 1 168 ? -6.605 -13.32 -17.406 1 94.75 168 SER A CA 1
ATOM 1308 C C . SER A 1 168 ? -5.359 -12.75 -18.062 1 94.75 168 SER A C 1
ATOM 1310 O O . SER A 1 168 ? -4.695 -13.438 -18.844 1 94.75 168 SER A O 1
ATOM 1312 N N . GLU A 1 169 ? -5.039 -11.539 -17.766 1 92.31 169 GLU A N 1
ATOM 1313 C CA . GLU A 1 169 ? -3.859 -10.891 -18.328 1 92.31 169 GLU A CA 1
ATOM 1314 C C . GLU A 1 169 ? -2.574 -11.531 -17.812 1 92.31 169 GLU A C 1
ATOM 1316 O O . GLU A 1 169 ? -1.617 -11.703 -18.578 1 92.31 169 GLU A O 1
ATOM 1321 N N . THR A 1 170 ? -2.559 -11.891 -16.625 1 91.5 170 THR A N 1
ATOM 1322 C CA . THR A 1 170 ? -1.341 -12.344 -15.969 1 91.5 170 THR A CA 1
ATOM 1323 C C . THR A 1 170 ? -1.16 -13.852 -16.156 1 91.5 170 THR A C 1
ATOM 1325 O O . THR A 1 170 ? -0.04 -14.328 -16.344 1 91.5 170 THR A O 1
ATOM 1328 N N . TYR A 1 171 ? -2.223 -14.516 -16.094 1 90.62 171 TYR A N 1
ATOM 1329 C CA . TYR A 1 171 ? -2.139 -15.969 -16.078 1 90.62 171 TYR A CA 1
ATOM 1330 C C . TYR A 1 171 ? -2.871 -16.562 -17.281 1 90.62 171 TYR A C 1
ATOM 1332 O O . TYR A 1 171 ? -3.117 -17.781 -17.312 1 90.62 171 TYR A O 1
ATOM 1340 N N . GLY A 1 172 ? -3.258 -15.742 -18.109 1 90.56 172 GLY A N 1
ATOM 1341 C CA . GLY A 1 172 ? -4.082 -16.188 -19.219 1 90.56 172 GLY A CA 1
ATOM 1342 C C . GLY A 1 172 ? -3.299 -16.953 -20.281 1 90.56 172 GLY A C 1
ATOM 1343 O O . GLY A 1 172 ? -2.137 -16.641 -20.531 1 90.56 172 GLY A O 1
ATOM 1344 N N . ILE A 1 173 ? -3.941 -17.891 -20.797 1 87.81 173 ILE A N 1
ATOM 1345 C CA . ILE A 1 173 ? -3.463 -18.594 -21.984 1 87.81 173 ILE A CA 1
ATOM 1346 C C . ILE A 1 173 ? -4.504 -18.5 -23.094 1 87.81 173 ILE A C 1
ATOM 1348 O O . ILE A 1 173 ? -5.707 -18.594 -22.844 1 87.81 173 ILE A O 1
ATOM 1352 N N . ASP A 1 174 ? -3.969 -18.219 -24.219 1 82.06 174 ASP A N 1
ATOM 1353 C CA . ASP A 1 174 ? -4.883 -18.078 -25.344 1 82.06 174 ASP A CA 1
ATOM 1354 C C . ASP A 1 174 ? -5.637 -19.375 -25.625 1 82.06 174 ASP A C 1
ATOM 1356 O O . ASP A 1 174 ? -5.051 -20.453 -25.578 1 82.06 174 ASP A O 1
ATOM 1360 N N . GLY A 1 175 ? -7.023 -19.156 -25.656 1 72.88 175 GLY A N 1
ATOM 1361 C CA . GLY A 1 175 ? -7.844 -20.297 -26.031 1 72.88 175 GLY A CA 1
ATOM 1362 C C . GLY A 1 175 ? -8.773 -20.016 -27.188 1 72.88 175 GLY A C 1
ATOM 1363 O O . GLY A 1 175 ? -8.891 -18.875 -27.641 1 72.88 175 GLY A O 1
ATOM 1364 N N . LYS A 1 176 ? -9.305 -21.062 -27.766 1 71.94 176 LYS A N 1
ATOM 1365 C CA . LYS A 1 176 ? -10.211 -20.984 -28.906 1 71.94 176 LYS A CA 1
ATOM 1366 C C . LYS A 1 176 ? -11.414 -20.094 -28.578 1 71.94 176 LYS A C 1
ATOM 1368 O O . LYS A 1 176 ? -11.836 -19.281 -29.422 1 71.94 176 LYS A O 1
ATOM 1373 N N . GLU A 1 177 ? -11.898 -20.203 -27.469 1 72.94 177 GLU A N 1
ATOM 1374 C CA . GLU A 1 177 ? -13.148 -19.547 -27.094 1 72.94 177 GLU A CA 1
ATOM 1375 C C . GLU A 1 177 ? -12.898 -18.328 -26.219 1 72.94 177 GLU A C 1
ATOM 1377 O O . GLU A 1 177 ? -13.836 -17.594 -25.859 1 72.94 177 GLU A O 1
ATOM 1382 N N . GLY A 1 178 ? -11.586 -18.125 -25.922 1 78.81 178 GLY A N 1
ATOM 1383 C CA . GLY A 1 178 ? -11.234 -17.062 -25.016 1 78.81 178 GLY A CA 1
ATOM 1384 C C . GLY A 1 178 ? -9.938 -17.297 -24.281 1 78.81 178 GLY A C 1
ATOM 1385 O O . GLY A 1 178 ? -9.234 -18.281 -24.547 1 78.81 178 GLY A O 1
ATOM 1386 N N . ASP A 1 179 ? -9.734 -16.328 -23.328 1 88.38 179 ASP A N 1
ATOM 1387 C CA . ASP A 1 179 ? -8.508 -16.453 -22.547 1 88.38 179 ASP A CA 1
ATOM 1388 C C . ASP A 1 179 ? -8.758 -17.281 -21.281 1 88.38 179 ASP A C 1
ATOM 1390 O O . ASP A 1 179 ? -9.516 -16.859 -20.406 1 88.38 179 ASP A O 1
ATOM 1394 N N . LYS A 1 180 ? -8.18 -18.438 -21.281 1 92.88 180 LYS A N 1
ATOM 1395 C CA . LYS A 1 180 ? -8.297 -19.297 -20.109 1 92.88 180 LYS A CA 1
ATOM 1396 C C . LYS A 1 180 ? -7.332 -18.859 -19 1 92.88 180 LYS A C 1
ATOM 1398 O O . LYS A 1 180 ? -6.133 -18.703 -19.25 1 92.88 180 LYS A O 1
ATOM 1403 N N . ILE A 1 181 ? -7.848 -18.547 -17.859 1 94.38 181 ILE A N 1
ATOM 1404 C CA . ILE A 1 181 ? -6.988 -18.266 -16.719 1 94.38 181 ILE A CA 1
ATOM 1405 C C . ILE A 1 181 ? -6.363 -19.578 -16.203 1 94.38 181 ILE A C 1
ATOM 1407 O O . ILE A 1 181 ? -7.055 -20.422 -15.641 1 94.38 181 ILE A O 1
ATOM 1411 N N . ASP A 1 182 ? -5.086 -19.734 -16.375 1 91.69 182 ASP A N 1
ATOM 1412 C CA . ASP A 1 182 ? -4.391 -21 -16.172 1 91.69 182 ASP A CA 1
ATOM 1413 C C . ASP A 1 182 ? -3.932 -21.141 -14.711 1 91.69 182 ASP A C 1
ATOM 1415 O O . ASP A 1 182 ? -2.764 -21.438 -14.453 1 91.69 182 ASP A O 1
ATOM 1419 N N . ILE A 1 183 ? -4.793 -20.828 -13.812 1 92.31 183 ILE A N 1
ATOM 1420 C CA . ILE A 1 183 ? -4.617 -21.062 -12.383 1 92.31 183 ILE A CA 1
ATOM 1421 C C . ILE A 1 183 ? -5.953 -21.453 -11.75 1 92.31 183 ILE A C 1
ATOM 1423 O O . ILE A 1 183 ? -7.004 -20.938 -12.141 1 92.31 183 ILE A O 1
ATOM 1427 N N . VAL A 1 184 ? -5.918 -22.375 -10.922 1 92.69 184 VAL A N 1
ATOM 1428 C CA . VAL A 1 184 ? -7.125 -22.797 -10.219 1 92.69 184 VAL A CA 1
ATOM 1429 C C . VAL A 1 184 ? -7.215 -22.078 -8.875 1 92.69 184 VAL A C 1
ATOM 1431 O O . VAL A 1 184 ? -6.344 -22.234 -8.016 1 92.69 184 VAL A O 1
ATOM 1434 N N . LEU A 1 185 ? -8.234 -21.312 -8.742 1 94.88 185 LEU A N 1
ATOM 1435 C CA . LEU A 1 185 ? -8.516 -20.625 -7.484 1 94.88 185 LEU A CA 1
ATOM 1436 C C . LEU A 1 185 ? -9.867 -21.062 -6.918 1 94.88 185 LEU A C 1
ATOM 1438 O O . LEU A 1 185 ? -10.828 -21.219 -7.668 1 94.88 185 LEU A O 1
ATOM 1442 N N . THR A 1 186 ? -9.859 -21.344 -5.641 1 95.19 186 THR A N 1
ATOM 1443 C CA . THR A 1 186 ? -11.148 -21.594 -5.012 1 95.19 186 THR A CA 1
ATOM 1444 C C . THR A 1 186 ? -12.008 -20.328 -4.996 1 95.19 186 THR A C 1
ATOM 1446 O O . THR A 1 186 ? -11.492 -19.234 -5.191 1 95.19 186 THR A O 1
ATOM 1449 N N . ARG A 1 187 ? -13.32 -20.562 -4.859 1 96.94 187 ARG A N 1
ATOM 1450 C CA . ARG A 1 187 ? -14.211 -19.406 -4.75 1 96.94 187 ARG A CA 1
ATOM 1451 C C . ARG A 1 187 ? -13.844 -18.547 -3.547 1 96.94 187 ARG A C 1
ATOM 1453 O O . ARG A 1 187 ? -13.977 -17.312 -3.592 1 96.94 187 ARG A O 1
ATOM 1460 N N . GLU A 1 188 ? -13.328 -19.172 -2.514 1 96.38 188 GLU A N 1
ATOM 1461 C CA . GLU A 1 188 ? -12.867 -18.453 -1.327 1 96.38 188 GLU A CA 1
ATOM 1462 C C . GLU A 1 188 ? -11.648 -17.594 -1.642 1 96.38 188 GLU A C 1
ATOM 1464 O O . GLU A 1 188 ? -11.547 -16.469 -1.165 1 96.38 188 GLU A O 1
ATOM 1469 N N . GLU A 1 189 ? -10.789 -18.109 -2.398 1 96.56 189 GLU A N 1
ATOM 1470 C CA . GLU A 1 189 ? -9.602 -17.359 -2.779 1 96.56 189 GLU A CA 1
ATOM 1471 C C . GLU A 1 189 ? -9.961 -16.172 -3.672 1 96.56 189 GLU A C 1
ATOM 1473 O O . GLU A 1 189 ? -9.414 -15.078 -3.516 1 96.56 189 GLU A O 1
ATOM 1478 N N . ILE A 1 190 ? -10.875 -16.406 -4.609 1 97.88 190 ILE A N 1
ATOM 1479 C CA . ILE A 1 190 ? -11.328 -15.297 -5.445 1 97.88 190 ILE A CA 1
ATOM 1480 C C . ILE A 1 190 ? -11.984 -14.234 -4.574 1 97.88 190 ILE A C 1
ATOM 1482 O O . ILE A 1 190 ? -11.742 -13.039 -4.754 1 97.88 190 ILE A O 1
ATOM 1486 N N . ALA A 1 191 ? -12.797 -14.68 -3.6 1 98 191 ALA A N 1
ATOM 1487 C CA . ALA A 1 191 ? -13.414 -13.766 -2.646 1 98 191 ALA A CA 1
ATOM 1488 C C . ALA A 1 191 ? -12.359 -12.984 -1.871 1 98 191 ALA A C 1
ATOM 1490 O O . ALA A 1 191 ? -12.523 -11.789 -1.611 1 98 191 ALA A O 1
ATOM 1491 N N . GLY A 1 192 ? -11.281 -13.633 -1.545 1 97.69 192 GLY A N 1
ATOM 1492 C CA . GLY A 1 192 ? -10.18 -13 -0.833 1 97.69 192 GLY A CA 1
ATOM 1493 C C . GLY A 1 192 ? -9.461 -11.953 -1.658 1 97.69 192 GLY A C 1
ATOM 1494 O O . GLY A 1 192 ? -8.961 -10.961 -1.116 1 97.69 192 GLY A O 1
ATOM 1495 N N . ILE A 1 193 ? -9.359 -12.164 -2.957 1 97.81 193 ILE A N 1
ATOM 1496 C CA . ILE A 1 193 ? -8.742 -11.188 -3.848 1 97.81 193 ILE A CA 1
ATOM 1497 C C . ILE A 1 193 ? -9.656 -9.969 -3.99 1 97.81 193 ILE A C 1
ATOM 1499 O O . ILE A 1 193 ? -9.203 -8.828 -3.865 1 97.81 193 ILE A O 1
ATOM 1503 N N . VAL A 1 194 ? -10.914 -10.203 -4.156 1 97.19 194 VAL A N 1
ATOM 1504 C CA . VAL A 1 194 ? -11.898 -9.148 -4.391 1 97.19 194 VAL A CA 1
ATOM 1505 C C . VAL A 1 194 ? -12.188 -8.414 -3.084 1 97.19 194 VAL A C 1
ATOM 1507 O O . VAL A 1 194 ? -12.445 -7.211 -3.088 1 97.19 194 VAL A O 1
ATOM 1510 N N . GLY A 1 195 ? -12.062 -9.086 -1.952 1 96.31 195 GLY A N 1
ATOM 1511 C CA . GLY A 1 195 ? -12.414 -8.531 -0.654 1 96.31 195 GLY A CA 1
ATOM 1512 C C . GLY A 1 195 ? -13.906 -8.562 -0.379 1 96.31 195 GLY A C 1
ATOM 1513 O O . GLY A 1 195 ? -14.508 -7.523 -0.103 1 96.31 195 GLY A O 1
ATOM 1514 N N . THR A 1 196 ? -14.5 -9.711 -0.475 1 95.56 196 THR A N 1
ATOM 1515 C CA . THR A 1 196 ? -15.93 -9.875 -0.262 1 95.56 196 THR A CA 1
ATOM 1516 C C . THR A 1 196 ? -16.25 -11.289 0.222 1 95.56 196 THR A C 1
ATOM 1518 O O . THR A 1 196 ? -15.344 -12.07 0.502 1 95.56 196 THR A O 1
ATOM 1521 N N . ALA A 1 197 ? -17.516 -11.5 0.491 1 95.38 197 ALA A N 1
ATOM 1522 C CA . ALA A 1 197 ? -17.938 -12.82 0.951 1 95.38 197 ALA A CA 1
ATOM 1523 C C . ALA A 1 197 ? -17.922 -13.828 -0.192 1 95.38 197 ALA A C 1
ATOM 1525 O O . ALA A 1 197 ? -18.234 -13.484 -1.337 1 95.38 197 ALA A O 1
ATOM 1526 N N . THR A 1 198 ? -17.625 -15.133 0.173 1 96.88 198 THR A N 1
ATOM 1527 C CA . THR A 1 198 ? -17.562 -16.219 -0.802 1 96.88 198 THR A CA 1
ATOM 1528 C C . THR A 1 198 ? -18.906 -16.375 -1.513 1 96.88 198 THR A C 1
ATOM 1530 O O . THR A 1 198 ? -18.953 -16.578 -2.729 1 96.88 198 THR A O 1
ATOM 1533 N N . GLU A 1 199 ? -19.922 -16.234 -0.777 1 97.75 199 GLU A N 1
ATOM 1534 C CA . GLU A 1 199 ? -21.266 -16.391 -1.334 1 97.75 199 GLU A CA 1
ATOM 1535 C C . GLU A 1 199 ? -21.547 -15.336 -2.406 1 97.75 199 GLU A C 1
ATOM 1537 O O . GLU A 1 199 ? -22.188 -15.625 -3.42 1 97.75 199 GLU A O 1
ATOM 1542 N N . THR A 1 200 ? -21.125 -14.203 -2.174 1 97.06 200 THR A N 1
ATOM 1543 C CA . THR A 1 200 ? -21.297 -13.109 -3.123 1 97.06 200 THR A CA 1
ATOM 1544 C C . THR A 1 200 ? -20.547 -13.398 -4.422 1 97.06 200 THR A C 1
ATOM 1546 O O . THR A 1 200 ? -21.094 -13.195 -5.512 1 97.06 200 THR A O 1
ATOM 1549 N N . VAL A 1 201 ? -19.391 -13.891 -4.34 1 97.88 201 VAL A N 1
ATOM 1550 C CA . VAL A 1 201 ? -18.594 -14.211 -5.512 1 97.88 201 VAL A CA 1
ATOM 1551 C C . VAL A 1 201 ? -19.266 -15.312 -6.32 1 97.88 201 VAL A C 1
ATOM 1553 O O . VAL A 1 201 ? -19.328 -15.242 -7.547 1 97.88 201 VAL A O 1
ATOM 1556 N N . ILE A 1 202 ? -19.703 -16.328 -5.629 1 98.12 202 ILE A N 1
ATOM 1557 C CA . ILE A 1 202 ? -20.375 -17.438 -6.297 1 98.12 202 ILE A CA 1
ATOM 1558 C C . ILE A 1 202 ? -21.562 -16.922 -7.102 1 98.12 202 ILE A C 1
ATOM 1560 O O . ILE A 1 202 ? -21.719 -17.25 -8.281 1 98.12 202 ILE A O 1
ATOM 1564 N N . ARG A 1 203 ? -22.297 -16.031 -6.461 1 98.44 203 ARG A N 1
ATOM 1565 C CA . ARG A 1 203 ? -23.469 -15.461 -7.117 1 98.44 203 ARG A CA 1
ATOM 1566 C C . ARG A 1 203 ? -23.062 -14.633 -8.328 1 98.44 203 ARG A C 1
ATOM 1568 O O . ARG A 1 203 ? -23.656 -14.766 -9.406 1 98.44 203 ARG A O 1
ATOM 1575 N N . LEU A 1 204 ? -22.172 -13.82 -8.203 1 98.25 204 LEU A N 1
ATOM 1576 C CA . LEU A 1 204 ? -21.75 -12.922 -9.273 1 98.25 204 LEU A CA 1
ATOM 1577 C C . LEU A 1 204 ? -21.109 -13.703 -10.414 1 98.25 204 LEU A C 1
ATOM 1579 O O . LEU A 1 204 ? -21.281 -13.359 -11.586 1 98.25 204 LEU A O 1
ATOM 1583 N N . LEU A 1 205 ? -20.328 -14.711 -10.094 1 98.25 205 LEU A N 1
ATOM 1584 C CA . LEU A 1 205 ? -19.75 -15.547 -11.141 1 98.25 205 LEU A CA 1
ATOM 1585 C C . LEU A 1 205 ? -20.844 -16.219 -11.961 1 98.25 205 LEU A C 1
ATOM 1587 O O . LEU A 1 205 ? -20.719 -16.344 -13.18 1 98.25 205 LEU A O 1
ATOM 1591 N N . SER A 1 206 ? -21.859 -16.656 -11.273 1 98.31 206 SER A N 1
ATOM 1592 C CA . SER A 1 206 ? -22.984 -17.25 -11.969 1 98.31 206 SER A CA 1
ATOM 1593 C C . SER A 1 206 ? -23.656 -16.25 -12.898 1 98.31 206 SER A C 1
ATOM 1595 O O . SER A 1 206 ? -24.016 -16.578 -14.031 1 98.31 206 SER A O 1
ATOM 1597 N N . GLU A 1 207 ? -23.781 -15.039 -12.398 1 98.25 207 GLU A N 1
ATOM 1598 C CA . GLU A 1 207 ? -24.359 -13.969 -13.211 1 98.25 207 GLU A CA 1
ATOM 1599 C C . GLU A 1 207 ? -23.484 -13.672 -14.43 1 98.25 207 GLU A C 1
ATOM 1601 O O . GLU A 1 207 ? -24 -13.5 -15.531 1 98.25 207 GLU A O 1
ATOM 1606 N N . PHE A 1 208 ? -22.203 -13.594 -14.195 1 98.25 208 PHE A N 1
ATOM 1607 C CA . PHE A 1 208 ? -21.266 -13.32 -15.289 1 98.25 208 PHE A CA 1
ATOM 1608 C C . PHE A 1 208 ? -21.328 -14.406 -16.344 1 98.25 208 PHE A C 1
ATOM 1610 O O . PHE A 1 208 ? -21.203 -14.133 -17.547 1 98.25 208 PHE A O 1
ATOM 1617 N N . LYS A 1 209 ? -21.484 -15.641 -15.945 1 98.12 209 LYS A N 1
ATOM 1618 C CA . LYS A 1 209 ? -21.625 -16.75 -16.875 1 98.12 209 LYS A CA 1
ATOM 1619 C C . LYS A 1 209 ? -22.922 -16.625 -17.688 1 98.12 209 LYS A C 1
ATOM 1621 O O . LYS A 1 209 ? -22.906 -16.797 -18.906 1 98.12 209 LYS A O 1
ATOM 1626 N N . LYS A 1 210 ? -23.984 -16.344 -16.984 1 98 210 LYS A N 1
ATOM 1627 C CA . LYS A 1 210 ? -25.266 -16.172 -17.641 1 98 210 LYS A CA 1
ATOM 1628 C C . LYS A 1 210 ? -25.203 -15.062 -18.688 1 98 210 LYS A C 1
ATOM 1630 O O . LYS A 1 210 ? -25.812 -15.188 -19.75 1 98 210 LYS A O 1
ATOM 1635 N N . ASP A 1 211 ? -24.422 -14.062 -18.391 1 97.31 211 ASP A N 1
ATOM 1636 C CA . ASP A 1 211 ? -24.281 -12.914 -19.281 1 97.31 211 ASP A CA 1
ATOM 1637 C C . ASP A 1 211 ? -23.234 -13.188 -20.375 1 97.31 211 ASP A C 1
ATOM 1639 O O . ASP A 1 211 ? -22.859 -12.289 -21.125 1 97.31 211 ASP A O 1
ATOM 1643 N N . GLU A 1 212 ? -22.672 -14.336 -20.375 1 97.25 212 GLU A N 1
ATOM 1644 C CA . GLU A 1 212 ? -21.734 -14.82 -21.375 1 97.25 212 GLU A CA 1
ATOM 1645 C C . GLU A 1 212 ? -20.422 -14.023 -21.328 1 97.25 212 GLU A C 1
ATOM 1647 O O . GLU A 1 212 ? -19.812 -13.781 -22.375 1 97.25 212 GLU A O 1
ATOM 1652 N N . LEU A 1 213 ? -20.094 -13.547 -20.172 1 97.38 213 LEU A N 1
ATOM 1653 C CA . LEU A 1 213 ? -18.828 -12.859 -19.984 1 97.38 213 LEU A CA 1
ATOM 1654 C C . LEU A 1 213 ? -17.703 -13.852 -19.703 1 97.38 213 LEU A C 1
ATOM 1656 O O . LEU A 1 213 ? -16.562 -13.641 -20.109 1 97.38 213 LEU A O 1
ATOM 1660 N N . ILE A 1 214 ? -18.078 -14.852 -19 1 97.94 214 ILE A N 1
ATOM 1661 C CA . ILE A 1 214 ? -17.109 -15.875 -18.641 1 97.94 214 ILE A CA 1
ATOM 1662 C C . ILE A 1 214 ? -17.734 -17.266 -18.797 1 97.94 214 ILE A C 1
ATOM 1664 O O . ILE A 1 214 ? -18.938 -17.375 -19.016 1 97.94 214 ILE A O 1
ATOM 1668 N N . ASP A 1 215 ? -16.938 -18.25 -18.75 1 97.06 215 ASP A N 1
ATOM 1669 C CA . ASP A 1 215 ? -17.328 -19.656 -18.656 1 97.06 215 ASP A CA 1
ATOM 1670 C C . ASP A 1 215 ? -16.359 -20.453 -17.812 1 97.06 215 ASP A C 1
ATOM 1672 O O . ASP A 1 215 ? -15.383 -19.906 -17.281 1 97.06 215 ASP A O 1
ATOM 1676 N N . PHE A 1 216 ? -16.75 -21.734 -17.641 1 95.56 216 PHE A N 1
ATOM 1677 C CA . PHE A 1 216 ? -15.898 -22.594 -16.828 1 95.56 216 PHE A CA 1
ATOM 1678 C C . PHE A 1 216 ? -15.453 -23.812 -17.625 1 95.56 216 PHE A C 1
ATOM 1680 O O . PHE A 1 216 ? -16.234 -24.375 -18.406 1 95.56 216 PHE A O 1
ATOM 1687 N N . GLN A 1 217 ? -14.266 -24.125 -17.516 1 93.44 217 GLN A N 1
ATOM 1688 C CA . GLN A 1 217 ? -13.703 -25.406 -17.953 1 93.44 217 GLN A CA 1
ATOM 1689 C C . GLN A 1 217 ? -13.086 -26.156 -16.781 1 93.44 217 GLN A C 1
ATOM 1691 O O . GLN A 1 217 ? -11.938 -25.891 -16.391 1 93.44 217 GLN A O 1
ATOM 1696 N N . GLY A 1 218 ? -13.859 -27.078 -16.297 1 92.38 218 GLY A N 1
ATOM 1697 C CA . GLY A 1 218 ? -13.461 -27.641 -15.023 1 92.38 218 GLY A CA 1
ATOM 1698 C C . GLY A 1 218 ? -13.414 -26.625 -13.898 1 92.38 218 GLY A C 1
ATOM 1699 O O . GLY A 1 218 ? -14.414 -25.938 -13.633 1 92.38 218 GLY A O 1
ATOM 1700 N N . LYS A 1 219 ? -12.219 -26.469 -13.336 1 92.12 219 LYS A N 1
ATOM 1701 C CA . LYS A 1 219 ? -12.07 -25.531 -12.227 1 92.12 219 LYS A CA 1
ATOM 1702 C C . LYS A 1 219 ? -11.492 -24.203 -12.703 1 92.12 219 LYS A C 1
ATOM 1704 O O . LYS A 1 219 ? -11.328 -23.281 -11.914 1 92.12 219 LYS A O 1
ATOM 1709 N N . LYS A 1 220 ? -11.258 -24.109 -13.945 1 94.5 220 LYS A N 1
ATOM 1710 C CA . LYS A 1 220 ? -10.648 -22.906 -14.477 1 94.5 220 LYS A CA 1
ATOM 1711 C C . LYS A 1 220 ? -11.695 -21.969 -15.078 1 94.5 220 LYS A C 1
ATOM 1713 O O . LYS A 1 220 ? -12.727 -22.438 -15.586 1 94.5 220 LYS A O 1
ATOM 1718 N N . ILE A 1 221 ? -11.43 -20.703 -15.055 1 96.69 221 ILE A N 1
ATOM 1719 C CA . ILE A 1 221 ? -12.336 -19.688 -15.586 1 96.69 221 ILE A CA 1
ATOM 1720 C C . ILE A 1 221 ? -11.875 -19.266 -16.984 1 96.69 221 ILE A C 1
ATOM 1722 O O . ILE A 1 221 ? -10.68 -19.062 -17.203 1 96.69 221 ILE A O 1
ATOM 1726 N N . ILE A 1 222 ? -12.789 -19.203 -17.891 1 96.75 222 ILE A N 1
ATOM 1727 C CA . ILE A 1 222 ? -12.531 -18.719 -19.25 1 96.75 222 ILE A CA 1
ATOM 1728 C C . ILE A 1 222 ? -13.164 -17.344 -19.438 1 96.75 222 ILE A C 1
ATOM 1730 O O . ILE A 1 222 ? -14.367 -17.188 -19.219 1 96.75 222 ILE A O 1
ATOM 1734 N N . VAL A 1 223 ? -12.406 -16.391 -19.828 1 97 223 VAL A N 1
ATOM 1735 C CA . VAL A 1 223 ? -12.93 -15.062 -20.141 1 97 223 VAL A CA 1
ATOM 1736 C C . VAL A 1 223 ? -13.414 -15.031 -21.594 1 97 223 VAL A C 1
ATOM 1738 O O . VAL A 1 223 ? -12.609 -15.133 -22.516 1 97 223 VAL A O 1
ATOM 1741 N N . LEU A 1 224 ? -14.664 -14.859 -21.781 1 96.38 224 LEU A N 1
ATOM 1742 C CA . LEU A 1 224 ? -15.273 -14.906 -23.109 1 96.38 224 LEU A CA 1
ATOM 1743 C C . LEU A 1 224 ? -15.32 -13.516 -23.734 1 96.38 224 LEU A C 1
ATOM 1745 O O . LEU A 1 224 ? -15.109 -13.367 -24.938 1 96.38 224 LEU A O 1
ATOM 1749 N N . ASP A 1 225 ? -15.625 -12.586 -22.938 1 95.06 225 ASP A N 1
ATOM 1750 C CA . ASP A 1 225 ? -15.812 -11.219 -23.422 1 95.06 225 ASP A CA 1
ATOM 1751 C C . ASP A 1 225 ? -14.984 -10.234 -22.609 1 95.06 225 ASP A C 1
ATOM 1753 O O . ASP A 1 225 ? -15.508 -9.547 -21.719 1 95.06 225 ASP A O 1
ATOM 1757 N N . LYS A 1 226 ? -13.781 -10.039 -23 1 94.31 226 LYS A N 1
ATOM 1758 C CA . LYS A 1 226 ? -12.852 -9.156 -22.297 1 94.31 226 LYS A CA 1
ATOM 1759 C C . LYS A 1 226 ? -13.359 -7.715 -22.297 1 94.31 226 LYS A C 1
ATOM 1761 O O . LYS A 1 226 ? -13.273 -7.023 -21.281 1 94.31 226 LYS A O 1
ATOM 1766 N N . LYS A 1 227 ? -13.852 -7.293 -23.391 1 94 227 LYS A N 1
ATOM 1767 C CA . LYS A 1 227 ? -14.359 -5.93 -23.516 1 94 227 LYS A CA 1
ATOM 1768 C C . LYS A 1 227 ? -15.539 -5.695 -22.578 1 94 227 LYS A C 1
ATOM 1770 O O . LYS A 1 227 ? -15.648 -4.637 -21.953 1 94 227 LYS A O 1
ATOM 1775 N N . GLY A 1 228 ? -16.438 -6.668 -22.609 1 94.62 228 GLY A N 1
ATOM 1776 C CA . GLY A 1 228 ? -17.562 -6.57 -21.703 1 94.62 228 GLY A CA 1
ATOM 1777 C C . GLY A 1 228 ? -17.156 -6.465 -20.234 1 94.62 228 GLY A C 1
ATOM 1778 O O . GLY A 1 228 ? -17.719 -5.664 -19.484 1 94.62 228 GLY A O 1
ATOM 1779 N N . LEU A 1 229 ? -16.156 -7.27 -19.812 1 95.25 229 LEU A N 1
ATOM 1780 C CA . LEU A 1 229 ? -15.641 -7.215 -18.453 1 95.25 229 LEU A CA 1
ATOM 1781 C C . LEU A 1 229 ? -14.984 -5.867 -18.172 1 95.25 229 LEU A C 1
ATOM 1783 O O . LEU A 1 229 ? -15.141 -5.309 -17.078 1 95.25 229 LEU A O 1
ATOM 1787 N N . ALA A 1 230 ? -14.281 -5.406 -19.141 1 93.44 230 ALA A N 1
ATOM 1788 C CA . ALA A 1 230 ? -13.625 -4.109 -19 1 93.44 230 ALA A CA 1
ATOM 1789 C C . ALA A 1 230 ? -14.648 -2.998 -18.781 1 93.44 230 ALA A C 1
ATOM 1791 O O . ALA A 1 230 ? -14.43 -2.084 -17.984 1 93.44 230 ALA A O 1
ATOM 1792 N N . ARG A 1 231 ? -15.727 -3.064 -19.469 1 92.5 231 ARG A N 1
ATOM 1793 C CA . ARG A 1 231 ? -16.781 -2.074 -19.328 1 92.5 231 ARG A CA 1
ATOM 1794 C C . ARG A 1 231 ? -17.391 -2.102 -17.922 1 92.5 231 ARG A C 1
ATOM 1796 O O . ARG A 1 231 ? -17.703 -1.054 -17.359 1 92.5 231 ARG A O 1
ATOM 1803 N N . LEU A 1 232 ? -17.484 -3.285 -17.438 1 91 232 LEU A N 1
ATOM 1804 C CA . LEU A 1 232 ? -18.031 -3.439 -16.094 1 91 232 LEU A CA 1
ATOM 1805 C C . LEU A 1 232 ? -17.062 -2.904 -15.055 1 91 232 LEU A C 1
ATOM 1807 O O . LEU A 1 232 ? -17.469 -2.385 -14.016 1 91 232 LEU A O 1
ATOM 1811 N N . SER A 1 233 ? -15.758 -3.047 -15.203 1 86.12 233 SER A N 1
ATOM 1812 C CA . SER A 1 233 ? -14.734 -2.68 -14.227 1 86.12 233 SER A CA 1
ATOM 1813 C C . SER A 1 233 ? -14.5 -1.173 -14.219 1 86.12 233 SER A C 1
ATOM 1815 O O . SER A 1 233 ? -13.797 -0.655 -13.344 1 86.12 233 SER A O 1
ATOM 1817 N N . ASP A 1 234 ? -15.133 -0.201 -14.938 1 72.31 234 ASP A N 1
ATOM 1818 C CA . ASP A 1 234 ? -15.023 1.246 -15.102 1 72.31 234 ASP A CA 1
ATOM 1819 C C . ASP A 1 234 ? -13.766 1.625 -15.875 1 72.31 234 ASP A C 1
ATOM 1821 O O . ASP A 1 234 ? -13.297 2.76 -15.781 1 72.31 234 ASP A O 1
ATOM 1825 N N . PHE A 1 235 ? -12.891 0.718 -16.391 1 55.19 235 PHE A N 1
ATOM 1826 C CA . PHE A 1 235 ? -11.664 1.045 -17.109 1 55.19 235 PHE A CA 1
ATOM 1827 C C . PHE A 1 235 ? -11.953 1.931 -18.312 1 55.19 235 PHE A C 1
ATOM 1829 O O . PHE A 1 235 ? -11.117 2.742 -18.703 1 55.19 235 PHE A O 1
ATOM 1836 N N . TYR A 1 236 ? -12.961 1.723 -19.266 1 42.31 236 TYR A N 1
ATOM 1837 C CA . TYR A 1 236 ? -13.047 2.363 -20.578 1 42.31 236 TYR A CA 1
ATOM 1838 C C . TYR A 1 236 ? -13.57 3.789 -20.453 1 42.31 236 TYR A C 1
ATOM 1840 O O . TYR A 1 236 ? -13.773 4.473 -21.453 1 42.31 236 TYR A O 1
ATOM 1848 N N . GLY A 1 237 ? -14.133 4.32 -19.219 1 34 237 GLY A N 1
ATOM 1849 C CA . GLY A 1 237 ? -14.484 5.645 -19.703 1 34 237 GLY A CA 1
ATOM 1850 C C . GLY A 1 237 ? -13.281 6.527 -19.969 1 34 237 GLY A C 1
ATOM 1851 O O . GLY A 1 237 ? -12.203 6.301 -19.406 1 34 237 GLY A O 1
ATOM 1852 N N . MET B 1 1 ? 2.816 41.5 1.659 1 35.19 1 MET B N 1
ATOM 1853 C CA . MET B 1 1 ? 3.998 40.812 1.149 1 35.19 1 MET B CA 1
ATOM 1854 C C . MET B 1 1 ? 4.363 39.625 2.043 1 35.19 1 MET B C 1
ATOM 1856 O O . MET B 1 1 ? 4.867 39.812 3.15 1 35.19 1 MET B O 1
ATOM 1860 N N . LYS B 1 2 ? 3.559 38.531 2.076 1 42.41 2 LYS B N 1
ATOM 1861 C CA . LYS B 1 2 ? 3.742 37.469 3.072 1 42.41 2 LYS B CA 1
ATOM 1862 C C . LYS B 1 2 ? 5.188 37 3.088 1 42.41 2 LYS B C 1
ATOM 1864 O O . LYS B 1 2 ? 5.75 36.656 2.039 1 42.41 2 LYS B O 1
ATOM 1869 N N . VAL B 1 3 ? 6.051 37.344 3.992 1 43.72 3 VAL B N 1
ATOM 1870 C CA . VAL B 1 3 ? 7.48 37.094 4.176 1 43.72 3 VAL B CA 1
ATOM 1871 C C . VAL B 1 3 ? 7.82 35.656 3.875 1 43.72 3 VAL B C 1
ATOM 1873 O O . VAL B 1 3 ? 7.207 34.75 4.434 1 43.72 3 VAL B O 1
ATOM 1876 N N . GLN B 1 4 ? 8.336 35.312 2.643 1 51.09 4 GLN B N 1
ATOM 1877 C CA . GLN B 1 4 ? 8.906 34 2.354 1 51.09 4 GLN B CA 1
ATOM 1878 C C . GLN B 1 4 ? 9.781 33.531 3.508 1 51.09 4 GLN B C 1
ATOM 1880 O O . GLN B 1 4 ? 10.688 34.219 3.947 1 51.09 4 GLN B O 1
ATOM 1885 N N . PRO B 1 5 ? 9.203 32.656 4.398 1 57.88 5 PRO B N 1
ATOM 1886 C CA . PRO B 1 5 ? 10.094 32.219 5.477 1 57.88 5 PRO B CA 1
ATOM 1887 C C . PRO B 1 5 ? 11.523 31.969 5.004 1 57.88 5 PRO B C 1
ATOM 1889 O O . PRO B 1 5 ? 11.742 31.594 3.852 1 57.88 5 PRO B O 1
ATOM 1892 N N . LYS B 1 6 ? 12.508 32.656 5.465 1 62.94 6 LYS B N 1
ATOM 1893 C CA . LYS B 1 6 ? 13.93 32.5 5.223 1 62.94 6 LYS B CA 1
ATOM 1894 C C . LYS B 1 6 ? 14.305 31.016 5.203 1 62.94 6 LYS B C 1
ATOM 1896 O O . LYS B 1 6 ? 13.727 30.203 5.941 1 62.94 6 LYS B O 1
ATOM 1901 N N . ASN B 1 7 ? 14.914 30.469 4.145 1 72 7 ASN B N 1
ATOM 1902 C CA . ASN B 1 7 ? 15.43 29.125 3.969 1 72 7 ASN B CA 1
ATOM 1903 C C . ASN B 1 7 ? 16.25 28.672 5.172 1 72 7 ASN B C 1
ATOM 1905 O O . ASN B 1 7 ? 17.469 28.844 5.195 1 72 7 ASN B O 1
ATOM 1909 N N . THR B 1 8 ? 15.562 28.375 6.297 1 76.38 8 THR B N 1
ATOM 1910 C CA . THR B 1 8 ? 16.281 27.812 7.445 1 76.38 8 THR B CA 1
ATOM 1911 C C . THR B 1 8 ? 17.156 26.656 7.023 1 76.38 8 THR B C 1
ATOM 1913 O O . THR B 1 8 ? 16.703 25.734 6.336 1 76.38 8 THR B O 1
ATOM 1916 N N . PRO B 1 9 ? 18.469 26.891 7.293 1 81.94 9 PRO B N 1
ATOM 1917 C CA . PRO B 1 9 ? 19.344 25.75 6.988 1 81.94 9 PRO B CA 1
ATOM 1918 C C . PRO B 1 9 ? 18.844 24.453 7.598 1 81.94 9 PRO B C 1
ATOM 1920 O O . PRO B 1 9 ? 18.266 24.453 8.688 1 81.94 9 PRO B O 1
ATOM 1923 N N . CYS B 1 10 ? 19.031 23.328 6.902 1 84.88 10 CYS B N 1
ATOM 1924 C CA . CYS B 1 10 ? 18.562 22.031 7.344 1 84.88 10 CYS B CA 1
ATOM 1925 C C . CYS B 1 10 ? 19.125 21.672 8.711 1 84.88 10 CYS B C 1
ATOM 1927 O O . CYS B 1 10 ? 18.469 21 9.508 1 84.88 10 CYS B O 1
ATOM 1929 N N . GLU B 1 11 ? 20.312 22.172 8.938 1 79.5 11 GLU B N 1
ATOM 1930 C CA . GLU B 1 11 ? 20.984 21.859 10.195 1 79.5 11 GLU B CA 1
ATOM 1931 C C . GLU B 1 11 ? 20.234 22.453 11.383 1 79.5 11 GLU B C 1
ATOM 1933 O O . GLU B 1 11 ? 20.344 21.969 12.508 1 79.5 11 GLU B O 1
ATOM 1938 N N . LEU B 1 12 ? 19.453 23.422 11.133 1 78.81 12 LEU B N 1
ATOM 1939 C CA . LEU B 1 12 ? 18.75 24.125 12.195 1 78.81 12 LEU B CA 1
ATOM 1940 C C . LEU B 1 12 ? 17.25 23.844 12.125 1 78.81 12 LEU B C 1
ATOM 1942 O O . LEU B 1 12 ? 16.469 24.422 12.891 1 78.81 12 LEU B O 1
ATOM 1946 N N . CYS B 1 13 ? 16.906 22.984 11.219 1 83.75 13 CYS B N 1
ATOM 1947 C CA . CYS B 1 13 ? 15.492 22.703 11 1 83.75 13 CYS B CA 1
ATOM 1948 C C . CYS B 1 13 ? 14.914 21.859 12.133 1 83.75 13 CYS B C 1
ATOM 1950 O O . CYS B 1 13 ? 15.375 20.734 12.367 1 83.75 13 CYS B O 1
ATOM 1952 N N . VAL B 1 14 ? 13.906 22.344 12.781 1 77.88 14 VAL B N 1
ATOM 1953 C CA . VAL B 1 14 ? 13.305 21.688 13.938 1 77.88 14 VAL B CA 1
ATOM 1954 C C . VAL B 1 14 ? 12.562 20.422 13.484 1 77.88 14 VAL B C 1
ATOM 1956 O O . VAL B 1 14 ? 12.461 19.453 14.242 1 77.88 14 VAL B O 1
ATOM 1959 N N . SER B 1 15 ? 12.156 20.422 12.266 1 81 15 SER B N 1
ATOM 1960 C CA . SER B 1 15 ? 11.375 19.297 11.781 1 81 15 SER B CA 1
ATOM 1961 C C . SER B 1 15 ? 12.289 18.156 11.336 1 81 15 SER B C 1
ATOM 1963 O O . SER B 1 15 ? 11.828 17.016 11.156 1 81 15 SER B O 1
ATOM 1965 N N . ARG B 1 16 ? 13.586 18.406 11.234 1 82.62 16 ARG B N 1
ATOM 1966 C CA . ARG B 1 16 ? 14.531 17.422 10.703 1 82.62 16 ARG B CA 1
ATOM 1967 C C . ARG B 1 16 ? 14.547 16.172 11.57 1 82.62 16 ARG B C 1
ATOM 1969 O O . ARG B 1 16 ? 14.602 15.055 11.055 1 82.62 16 ARG B O 1
ATOM 1976 N N . LYS B 1 17 ? 14.445 16.359 12.922 1 83.56 17 LYS B N 1
ATOM 1977 C CA . LYS B 1 17 ? 14.547 15.234 13.844 1 83.56 17 LYS B CA 1
ATOM 1978 C C . LYS B 1 17 ? 13.406 14.242 13.625 1 83.56 17 LYS B C 1
ATOM 1980 O O . LYS B 1 17 ? 13.516 13.07 14 1 83.56 17 LYS B O 1
ATOM 1985 N N . PHE B 1 18 ? 12.344 14.727 13 1 82.44 18 PHE B N 1
ATOM 1986 C CA . PHE B 1 18 ? 11.18 13.891 12.773 1 82.44 18 PHE B CA 1
ATOM 1987 C C . PHE B 1 18 ? 11.172 13.344 11.352 1 82.44 18 PHE B C 1
ATOM 1989 O O . PHE B 1 18 ? 10.297 12.547 10.992 1 82.44 18 PHE B O 1
ATOM 1996 N N . SER B 1 19 ? 12.156 13.75 10.586 1 87.5 19 SER B N 1
ATOM 1997 C CA . SER B 1 19 ? 12.141 13.414 9.172 1 87.5 19 SER B CA 1
ATOM 1998 C C . SER B 1 19 ? 13.133 12.305 8.844 1 87.5 19 SER B C 1
ATOM 2000 O O . SER B 1 19 ? 13.883 11.859 9.719 1 87.5 19 SER B O 1
ATOM 2002 N N . LEU B 1 20 ? 13.117 11.852 7.645 1 88.81 20 LEU B N 1
ATOM 2003 C CA . LEU B 1 20 ? 14.07 10.852 7.172 1 88.81 20 LEU B CA 1
ATOM 2004 C C . LEU B 1 20 ? 15.477 11.43 7.105 1 88.81 20 LEU B C 1
ATOM 2006 O O . LEU B 1 20 ? 16.453 10.688 6.988 1 88.81 20 LEU B O 1
ATOM 2010 N N . PHE B 1 21 ? 15.625 12.781 7.328 1 89.38 21 PHE B N 1
ATOM 2011 C CA . PHE B 1 21 ? 16.922 13.438 7.281 1 89.38 21 PHE B CA 1
ATOM 2012 C C . PHE B 1 21 ? 17.547 13.492 8.672 1 89.38 21 PHE B C 1
ATOM 2014 O O . PHE B 1 21 ? 18.641 14.047 8.844 1 89.38 21 PHE B O 1
ATOM 2021 N N . ALA B 1 22 ? 16.906 12.969 9.648 1 87.56 22 ALA B N 1
ATOM 2022 C CA . ALA B 1 22 ? 17.281 13.117 11.047 1 87.56 22 ALA B CA 1
ATOM 2023 C C . ALA B 1 22 ? 18.75 12.734 11.258 1 87.56 22 ALA B C 1
ATOM 2025 O O . ALA B 1 22 ? 19.469 13.383 12.023 1 87.56 22 ALA B O 1
ATOM 2026 N N . ASP B 1 23 ? 19.328 11.781 10.531 1 85.62 23 ASP B N 1
ATOM 2027 C CA . ASP B 1 23 ? 20.688 11.289 10.812 1 85.62 23 ASP B CA 1
ATOM 2028 C C . ASP B 1 2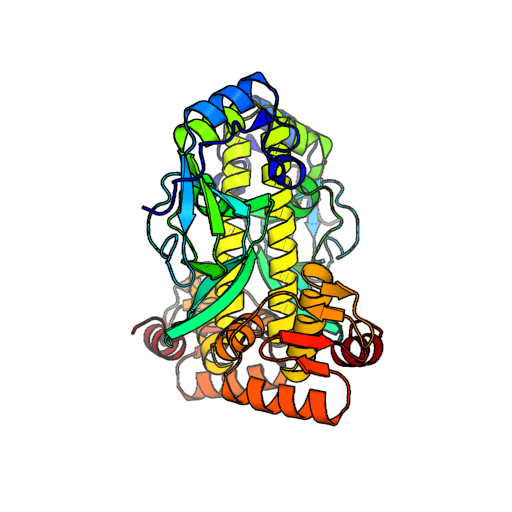3 ? 21.594 11.453 9.594 1 85.62 23 ASP B C 1
ATOM 2030 O O . ASP B 1 23 ? 22.578 10.734 9.461 1 85.62 23 ASP B O 1
ATOM 2034 N N . VAL B 1 24 ? 21.188 12.383 8.867 1 90.19 24 VAL B N 1
ATOM 2035 C CA . VAL B 1 24 ? 22.047 12.672 7.719 1 90.19 24 VAL B CA 1
ATOM 2036 C C . VAL B 1 24 ? 23.266 13.469 8.164 1 90.19 24 VAL B C 1
ATOM 2038 O O . VAL B 1 24 ? 23.156 14.336 9.039 1 90.19 24 VAL B O 1
ATOM 2041 N N . SER B 1 25 ? 24.375 13.188 7.598 1 87.94 25 SER B N 1
ATOM 2042 C CA . SER B 1 25 ? 25.625 13.828 7.996 1 87.94 25 SER B CA 1
ATOM 2043 C C . SER B 1 25 ? 25.594 15.328 7.719 1 87.94 25 SER B C 1
ATOM 2045 O O . SER B 1 25 ? 24.844 15.789 6.859 1 87.94 25 SER B O 1
ATOM 2047 N N . GLU B 1 26 ? 26.469 16.016 8.398 1 87.44 26 GLU B N 1
ATOM 2048 C CA . GLU B 1 26 ? 26.516 17.484 8.297 1 87.44 26 GLU B CA 1
ATOM 2049 C C . GLU B 1 26 ? 26.859 17.922 6.883 1 87.44 26 GLU B C 1
ATOM 2051 O O . GLU B 1 26 ? 26.219 18.812 6.324 1 87.44 26 GLU B O 1
ATOM 2056 N N . PRO B 1 27 ? 27.844 17.328 6.277 1 88.31 27 PRO B N 1
ATOM 2057 C CA . PRO B 1 27 ? 28.156 17.75 4.91 1 88.31 27 PRO B CA 1
ATOM 2058 C C . PRO B 1 27 ? 26.984 17.562 3.955 1 88.31 27 PRO B C 1
ATOM 2060 O O . PRO B 1 27 ? 26.734 18.422 3.1 1 88.31 27 PRO B O 1
ATOM 2063 N N . HIS B 1 28 ? 26.281 16.516 4.098 1 89.75 28 HIS B N 1
ATOM 2064 C CA . HIS B 1 28 ? 25.125 16.25 3.229 1 89.75 28 HIS B CA 1
ATOM 2065 C C . HIS B 1 28 ? 23.984 17.203 3.539 1 89.75 28 HIS B C 1
ATOM 2067 O O . HIS B 1 28 ? 23.25 17.625 2.635 1 89.75 28 HIS B O 1
ATOM 2073 N N . LEU B 1 29 ? 23.859 17.531 4.797 1 89.19 29 LEU B N 1
ATOM 2074 C CA . LEU B 1 29 ? 22.828 18.484 5.18 1 89.19 29 LEU B CA 1
ATOM 2075 C C . LEU B 1 29 ? 23.125 19.859 4.57 1 89.19 29 LEU B C 1
ATOM 2077 O O . LEU B 1 29 ? 22.203 20.547 4.129 1 89.19 29 LEU B O 1
ATOM 2081 N N . CYS B 1 30 ? 24.344 20.203 4.594 1 87.88 30 CYS B N 1
ATOM 2082 C CA . CYS B 1 30 ? 24.75 21.469 4.004 1 87.88 30 CYS B CA 1
ATOM 2083 C C . CYS B 1 30 ? 24.422 21.516 2.516 1 87.88 30 CYS B C 1
ATOM 2085 O O . CYS B 1 30 ? 23.938 22.516 2.004 1 87.88 30 CYS B O 1
ATOM 2087 N N . GLN B 1 31 ? 24.688 20.453 1.907 1 87.81 31 GLN B N 1
ATOM 2088 C CA . GLN B 1 31 ? 24.375 20.344 0.484 1 87.81 31 GLN B CA 1
ATOM 2089 C C . GLN B 1 31 ? 22.875 20.5 0.228 1 87.81 31 GLN B C 1
ATOM 2091 O O . GLN B 1 31 ? 22.469 21.188 -0.701 1 87.81 31 GLN B O 1
ATOM 2096 N N . LEU B 1 32 ? 22.125 19.812 1.044 1 89.44 32 LEU B N 1
ATOM 2097 C CA . LEU B 1 32 ? 20.672 19.906 0.932 1 89.44 32 LEU B CA 1
ATOM 2098 C C . LEU B 1 32 ? 20.203 21.328 1.168 1 89.44 32 LEU B C 1
ATOM 2100 O O . LEU B 1 32 ? 19.344 21.828 0.435 1 89.44 32 LEU B O 1
ATOM 2104 N N . SER B 1 33 ? 20.781 21.969 2.164 1 88.25 33 SER B N 1
ATOM 2105 C CA . 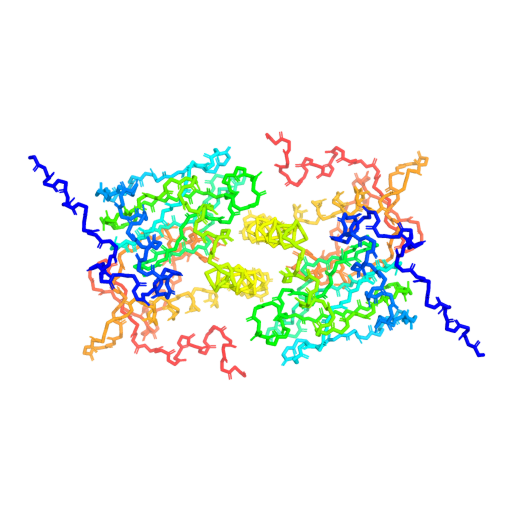SER B 1 33 ? 20.391 23.328 2.525 1 88.25 33 SER B CA 1
ATOM 2106 C C . SER B 1 33 ? 20.641 24.297 1.371 1 88.25 33 SER B C 1
ATOM 2108 O O . SER B 1 33 ? 19.859 25.234 1.17 1 88.25 33 SER B O 1
ATOM 2110 N N . GLU B 1 34 ? 21.641 24.031 0.654 1 88.44 34 GLU B N 1
ATOM 2111 C CA . GLU B 1 34 ? 22.016 24.922 -0.432 1 88.44 34 GLU B CA 1
ATOM 2112 C C . GLU B 1 34 ? 21.062 24.812 -1.611 1 88.44 34 GLU B C 1
ATOM 2114 O O . GLU B 1 34 ? 20.859 25.766 -2.355 1 88.44 34 GLU B O 1
ATOM 2119 N N . SER B 1 35 ? 20.453 23.734 -1.743 1 90 35 SER B N 1
ATOM 2120 C CA . SER B 1 35 ? 19.672 23.5 -2.951 1 90 35 SER B CA 1
ATOM 2121 C C . SER B 1 35 ? 18.172 23.531 -2.658 1 90 35 SER B C 1
ATOM 2123 O O . SER B 1 35 ? 17.359 23.734 -3.566 1 90 35 SER B O 1
ATOM 2125 N N . LYS B 1 36 ? 17.828 23.422 -1.435 1 89.88 36 LYS B N 1
ATOM 2126 C CA . LYS B 1 36 ? 16.406 23.328 -1.095 1 89.88 36 LYS B CA 1
ATOM 2127 C C . LYS B 1 36 ? 15.734 24.688 -1.128 1 89.88 36 LYS B C 1
ATOM 2129 O O . LYS B 1 36 ? 16.406 25.719 -1.074 1 89.88 36 LYS B O 1
ATOM 2134 N N . ASN B 1 37 ? 14.406 24.688 -1.27 1 92.44 37 ASN B N 1
ATOM 2135 C CA . ASN B 1 37 ? 13.578 25.891 -1.202 1 92.44 37 ASN B CA 1
ATOM 2136 C C . ASN B 1 37 ? 12.414 25.719 -0.232 1 92.44 37 ASN B C 1
ATOM 2138 O O . ASN B 1 37 ? 11.617 24.797 -0.379 1 92.44 37 ASN B O 1
ATOM 2142 N N . LEU B 1 38 ? 12.414 26.562 0.736 1 92.5 38 LEU B N 1
ATOM 2143 C CA . LEU B 1 38 ? 11.289 26.578 1.661 1 92.5 38 LEU B CA 1
ATOM 2144 C C . LEU B 1 38 ? 10.172 27.484 1.136 1 92.5 38 LEU B C 1
ATOM 2146 O O . LEU B 1 38 ? 10.391 28.672 0.896 1 92.5 38 LEU B O 1
ATOM 2150 N N . ILE B 1 39 ? 9 26.938 1.002 1 94.62 39 ILE B N 1
ATOM 2151 C CA . ILE B 1 39 ? 7.883 27.656 0.397 1 94.62 39 ILE B CA 1
ATOM 2152 C C . ILE B 1 39 ? 6.66 27.578 1.306 1 94.62 39 ILE B C 1
ATOM 2154 O O . ILE B 1 39 ? 6.355 26.516 1.854 1 94.62 39 ILE B O 1
ATOM 2158 N N . THR B 1 40 ? 5.996 28.672 1.45 1 96 40 THR B N 1
ATOM 2159 C CA . THR B 1 40 ? 4.738 28.719 2.188 1 96 40 THR B CA 1
ATOM 2160 C C . THR B 1 40 ? 3.557 28.453 1.258 1 96 40 THR B C 1
ATOM 2162 O O . THR B 1 40 ? 3.49 29 0.156 1 96 40 THR B O 1
ATOM 2165 N N . HIS B 1 41 ? 2.691 27.578 1.703 1 97.12 41 HIS B N 1
ATOM 2166 C CA . HIS B 1 41 ? 1.491 27.234 0.95 1 97.12 41 HIS B CA 1
ATOM 2167 C C . HIS B 1 41 ? 0.232 27.484 1.772 1 97.12 41 HIS B C 1
ATOM 2169 O O . HIS B 1 41 ? 0.214 27.234 2.98 1 97.12 41 HIS B O 1
ATOM 2175 N N . LYS B 1 42 ? -0.748 27.906 1.076 1 97.25 42 LYS B N 1
ATOM 2176 C CA . LYS B 1 42 ? -2.029 28.156 1.733 1 97.25 42 LYS B CA 1
ATOM 2177 C C . LYS B 1 42 ? -2.961 26.953 1.583 1 97.25 42 LYS B C 1
ATOM 2179 O O . LYS B 1 42 ? -2.848 26.188 0.622 1 97.25 42 LYS B O 1
ATOM 2184 N N . LYS B 1 43 ? -3.865 26.938 2.527 1 95.94 43 LYS B N 1
ATOM 2185 C CA . LYS B 1 43 ? -4.898 25.906 2.473 1 95.94 43 LYS B CA 1
ATOM 2186 C C . LYS B 1 43 ? -5.551 25.859 1.094 1 95.94 43 LYS B C 1
ATOM 2188 O O . LYS B 1 43 ? -5.871 26.891 0.515 1 95.94 43 LYS B O 1
ATOM 2193 N N . GLY B 1 44 ? -5.66 24.609 0.588 1 96.12 44 GLY B N 1
ATOM 2194 C CA . GLY B 1 44 ? -6.363 24.422 -0.672 1 96.12 44 GLY B CA 1
ATOM 2195 C C . GLY B 1 44 ? -5.43 24.344 -1.865 1 96.12 44 GLY B C 1
ATOM 2196 O O . GLY B 1 44 ? -5.816 23.859 -2.93 1 96.12 44 GLY B O 1
ATOM 2197 N N . GLN B 1 45 ? -4.23 24.828 -1.718 1 97.62 45 GLN B N 1
ATOM 2198 C CA . GLN B 1 45 ? -3.27 24.766 -2.814 1 97.62 45 GLN B CA 1
ATOM 2199 C C . GLN B 1 45 ? -2.844 23.328 -3.084 1 97.62 45 GLN B C 1
ATOM 2201 O O . GLN B 1 45 ? -2.662 22.547 -2.15 1 97.62 45 GLN B O 1
ATOM 2206 N N . ILE B 1 46 ? -2.658 23 -4.355 1 97.56 46 ILE B N 1
ATOM 2207 C CA . ILE B 1 46 ? -2.217 21.672 -4.75 1 97.56 46 ILE B CA 1
ATOM 2208 C C . ILE B 1 46 ? -0.695 21.641 -4.855 1 97.56 46 ILE B C 1
ATOM 2210 O O . ILE B 1 46 ? -0.093 22.5 -5.496 1 97.56 46 ILE B O 1
ATOM 2214 N N . LEU B 1 47 ? -0.126 20.75 -4.227 1 97.25 47 LEU B N 1
ATOM 2215 C CA . LEU B 1 47 ? 1.325 20.609 -4.258 1 97.25 47 LEU B CA 1
ATOM 2216 C C . LEU B 1 47 ? 1.776 19.906 -5.531 1 97.25 47 LEU B C 1
ATOM 2218 O O . LEU B 1 47 ? 2.744 20.328 -6.168 1 97.25 47 LEU B O 1
ATOM 2222 N N . PHE B 1 48 ? 1.158 18.844 -5.906 1 97.94 48 PHE B N 1
ATOM 2223 C CA . PHE B 1 48 ? 1.394 18.125 -7.156 1 97.94 48 PHE B CA 1
ATOM 2224 C C . PHE B 1 48 ? 0.174 17.297 -7.547 1 97.94 48 PHE B C 1
ATOM 2226 O O . PHE B 1 48 ? -0.689 17.031 -6.711 1 97.94 48 PHE B O 1
ATOM 2233 N N . TYR B 1 49 ? 0.174 16.859 -8.828 1 97.81 49 TYR B N 1
ATOM 2234 C CA . TYR B 1 49 ? -0.958 16.125 -9.375 1 97.81 49 TYR B CA 1
ATOM 2235 C C . TYR B 1 49 ? -0.557 14.711 -9.75 1 97.81 49 TYR B C 1
ATOM 2237 O O . TYR B 1 49 ? 0.532 14.484 -10.289 1 97.81 49 TYR B O 1
ATOM 2245 N N . GLU B 1 50 ? -1.509 13.844 -9.43 1 97.12 50 GLU B N 1
ATOM 2246 C CA . GLU B 1 50 ? -1.375 12.477 -9.922 1 97.12 50 GLU B CA 1
ATOM 2247 C C . GLU B 1 50 ? -1.099 12.453 -11.422 1 97.12 50 GLU B C 1
ATOM 2249 O O . GLU B 1 50 ? -1.712 13.211 -12.18 1 97.12 50 GLU B O 1
ATOM 2254 N N . GLY B 1 51 ? -0.099 11.625 -11.852 1 96.94 51 GLY B N 1
ATOM 2255 C CA . GLY B 1 51 ? 0.198 11.461 -13.266 1 96.94 51 GLY B CA 1
ATOM 2256 C C . GLY B 1 51 ? 1.294 12.391 -13.75 1 96.94 51 GLY B C 1
ATOM 2257 O O . GLY B 1 51 ? 1.793 12.234 -14.867 1 96.94 51 GLY B O 1
ATOM 2258 N N . THR B 1 52 ? 1.682 13.352 -12.984 1 97.5 52 THR B N 1
ATOM 2259 C CA . THR B 1 52 ? 2.76 14.258 -13.375 1 97.5 52 THR B CA 1
ATOM 2260 C C . THR B 1 52 ? 4.105 13.734 -12.883 1 97.5 52 THR B C 1
ATOM 2262 O O . THR B 1 52 ? 4.164 12.891 -11.984 1 97.5 52 THR B O 1
ATOM 2265 N N . LYS B 1 53 ? 5.164 14.203 -13.445 1 97.12 53 LYS B N 1
ATOM 2266 C CA . LYS B 1 53 ? 6.508 13.719 -13.156 1 97.12 53 LYS B CA 1
ATOM 2267 C C . LYS B 1 53 ? 7.102 14.438 -11.945 1 97.12 53 LYS B C 1
ATOM 2269 O O . LYS B 1 53 ? 7.062 15.664 -11.867 1 97.12 53 LYS B O 1
ATOM 2274 N N . PRO B 1 54 ? 7.613 13.664 -11.023 1 97.31 54 PRO B N 1
ATOM 2275 C CA . PRO B 1 54 ? 8.258 14.305 -9.883 1 97.31 54 PRO B CA 1
ATOM 2276 C C . PRO B 1 54 ? 9.562 15 -10.258 1 97.31 54 PRO B C 1
ATOM 2278 O O . PRO B 1 54 ? 10.383 14.438 -10.984 1 97.31 54 PRO B O 1
ATOM 2281 N N . LEU B 1 55 ? 9.844 16.172 -9.719 1 96.44 55 LEU B N 1
ATOM 2282 C CA . LEU B 1 55 ? 11.07 16.922 -9.961 1 96.44 55 LEU B CA 1
ATOM 2283 C C . LEU B 1 55 ? 11.93 16.984 -8.703 1 96.44 55 LEU B C 1
ATOM 2285 O O . LEU B 1 55 ? 13.055 17.484 -8.734 1 96.44 55 LEU B O 1
ATOM 2289 N N . GLY B 1 56 ? 11.375 16.484 -7.664 1 97.06 56 GLY B N 1
ATOM 2290 C CA . GLY B 1 56 ? 12.023 16.469 -6.363 1 97.06 56 GLY B CA 1
ATOM 2291 C C . GLY B 1 56 ? 11.141 15.914 -5.266 1 97.06 56 GLY B C 1
ATOM 2292 O O . GLY B 1 56 ? 10.195 15.18 -5.539 1 97.06 56 GLY B O 1
ATOM 2293 N N . VAL B 1 57 ? 11.547 16.172 -4.066 1 96.69 57 VAL B N 1
ATOM 2294 C CA . VAL B 1 57 ? 10.836 15.672 -2.891 1 96.69 57 VAL B CA 1
ATOM 2295 C C . VAL B 1 57 ? 10.383 16.844 -2.023 1 96.69 57 VAL B C 1
ATOM 2297 O O . VAL B 1 57 ? 11.062 17.875 -1.96 1 96.69 57 VAL B O 1
ATOM 2300 N N . PHE B 1 58 ? 9.258 16.641 -1.414 1 97.38 58 PHE B N 1
ATOM 2301 C CA . PHE B 1 58 ? 8.719 17.656 -0.521 1 97.38 58 PHE B CA 1
ATOM 2302 C C . PHE B 1 58 ? 8.844 17.234 0.935 1 97.38 58 PHE B C 1
ATOM 2304 O O . PHE B 1 58 ? 8.422 16.125 1.301 1 97.38 58 PHE B O 1
ATOM 2311 N N . CYS B 1 59 ? 9.383 18.062 1.692 1 95.5 59 CYS B N 1
ATOM 2312 C CA . CYS B 1 59 ? 9.484 17.828 3.129 1 95.5 59 CYS B CA 1
ATOM 2313 C C . CYS B 1 59 ? 8.609 18.812 3.9 1 95.5 59 CYS B C 1
ATOM 2315 O O . CYS B 1 59 ? 8.797 20.016 3.799 1 95.5 59 CYS B O 1
ATOM 2317 N N . ILE B 1 60 ? 7.789 18.266 4.707 1 95.88 60 ILE B N 1
ATOM 2318 C CA . ILE B 1 60 ? 6.855 19.109 5.438 1 95.88 60 ILE B CA 1
ATOM 2319 C C . ILE B 1 60 ? 7.527 19.641 6.699 1 95.88 60 ILE B C 1
ATOM 2321 O O . ILE B 1 60 ? 7.867 18.875 7.602 1 95.88 60 ILE B O 1
ATOM 2325 N N . SER B 1 61 ? 7.711 20.922 6.727 1 93.31 61 SER B N 1
ATOM 2326 C CA . SER B 1 61 ? 8.266 21.562 7.914 1 93.31 61 SER B CA 1
ATOM 2327 C C . SER B 1 61 ? 7.18 21.859 8.938 1 93.31 61 SER B C 1
ATOM 2329 O O . SER B 1 61 ? 7.406 21.734 10.148 1 93.31 61 SER B O 1
ATOM 2331 N N . ASP B 1 62 ? 6.09 22.266 8.398 1 92.81 62 ASP B N 1
ATOM 2332 C CA . ASP B 1 62 ? 4.914 22.547 9.219 1 92.81 62 ASP B CA 1
ATOM 2333 C C . ASP B 1 62 ? 3.637 22.469 8.383 1 92.81 62 ASP B C 1
ATOM 2335 O O . ASP B 1 62 ? 3.666 22.672 7.172 1 92.81 62 ASP B O 1
ATOM 2339 N N . GLY B 1 63 ? 2.553 22.156 9.18 1 94.38 63 GLY B N 1
ATOM 2340 C CA . GLY B 1 63 ? 1.264 22.062 8.516 1 94.38 63 GLY B CA 1
ATOM 2341 C C . GLY B 1 63 ? 0.825 20.641 8.227 1 94.38 63 GLY B C 1
ATOM 2342 O O . GLY B 1 63 ? 1.402 19.688 8.766 1 94.38 63 GLY B O 1
ATOM 2343 N N . VAL B 1 64 ? -0.333 20.516 7.496 1 96.62 64 VAL B N 1
ATOM 2344 C CA . VAL B 1 64 ? -0.903 19.219 7.176 1 96.62 64 VAL B CA 1
ATOM 2345 C C . VAL B 1 64 ? -1.257 19.156 5.691 1 96.62 64 VAL B C 1
ATOM 2347 O O . VAL B 1 64 ? -1.83 20.109 5.145 1 96.62 64 VAL B O 1
ATOM 2350 N N . VAL B 1 65 ? -0.809 18.125 5.059 1 97.81 65 VAL B N 1
ATOM 2351 C CA . VAL B 1 65 ? -1.064 17.906 3.639 1 97.81 65 VAL B CA 1
ATOM 2352 C C . VAL B 1 65 ? -1.809 16.578 3.451 1 97.81 65 VAL B C 1
ATOM 2354 O O . VAL B 1 65 ? -1.445 15.57 4.047 1 97.81 65 VAL B O 1
ATOM 2357 N N . LYS B 1 66 ? -2.898 16.609 2.701 1 98.25 66 LYS B N 1
ATOM 2358 C CA . LYS B 1 66 ? -3.549 15.344 2.377 1 98.25 66 LYS B CA 1
ATOM 2359 C C . LYS B 1 66 ? -3.014 14.766 1.069 1 98.25 66 LYS B C 1
ATOM 2361 O O . LYS B 1 66 ? -2.773 15.508 0.112 1 98.25 66 LYS B O 1
ATOM 2366 N N . VAL B 1 67 ? -2.736 13.539 1.053 1 98.5 67 VAL B N 1
ATOM 2367 C CA . VAL B 1 67 ? -2.342 12.758 -0.114 1 98.5 67 VAL B CA 1
ATOM 2368 C C . VAL B 1 67 ? -3.49 11.844 -0.537 1 98.5 67 VAL B C 1
ATOM 2370 O O . VAL B 1 67 ? -4.031 11.102 0.282 1 98.5 67 VAL B O 1
ATOM 2373 N N . TYR B 1 68 ? -3.893 11.93 -1.83 1 98.44 68 TYR B N 1
ATOM 2374 C CA . TYR B 1 68 ? -5.109 11.211 -2.203 1 98.44 68 TYR B CA 1
ATOM 2375 C C . TYR B 1 68 ? -5.039 10.734 -3.648 1 98.44 68 TYR B C 1
ATOM 2377 O O . TYR B 1 68 ? -4.258 11.258 -4.445 1 98.44 68 TYR B O 1
ATOM 2385 N N . LYS B 1 69 ? -5.719 9.758 -3.922 1 97.62 69 LYS B N 1
ATOM 2386 C CA . LYS B 1 69 ? -5.945 9.266 -5.277 1 97.62 69 LYS B CA 1
ATOM 2387 C C . LYS B 1 69 ? -7.387 9.508 -5.715 1 97.62 69 LYS B C 1
ATOM 2389 O O . LYS B 1 69 ? -8.32 9.328 -4.93 1 97.62 69 LYS B O 1
ATOM 2394 N N . THR B 1 70 ? -7.523 9.859 -6.934 1 95.19 70 THR B N 1
ATOM 2395 C CA . THR B 1 70 ? -8.859 10.094 -7.469 1 95.19 70 THR B CA 1
ATOM 2396 C C . THR B 1 70 ? -9.422 8.82 -8.094 1 95.19 70 THR B C 1
ATOM 2398 O O . THR B 1 70 ? -8.781 8.211 -8.945 1 95.19 70 THR B O 1
ATOM 2401 N N . ALA B 1 71 ? -10.602 8.484 -7.633 1 92.69 71 ALA B N 1
ATOM 2402 C CA . ALA B 1 71 ? -11.266 7.309 -8.188 1 92.69 71 ALA B CA 1
ATOM 2403 C C . ALA B 1 71 ? -11.914 7.621 -9.523 1 92.69 71 ALA B C 1
ATOM 2405 O O . ALA B 1 71 ? -11.953 8.781 -9.953 1 92.69 71 ALA B O 1
ATOM 2406 N N . SER B 1 72 ? -12.383 6.582 -10.203 1 87.56 72 SER B N 1
ATOM 2407 C CA . SER B 1 72 ? -12.992 6.738 -11.523 1 87.56 72 SER B CA 1
ATOM 2408 C C . SER B 1 72 ? -14.273 7.566 -11.453 1 87.56 72 SER B C 1
ATOM 2410 O O . SER B 1 72 ? -14.641 8.234 -12.422 1 87.56 72 SER B O 1
ATOM 2412 N N . ASN B 1 73 ? -14.891 7.543 -10.359 1 87.12 73 ASN B N 1
ATOM 2413 C CA . ASN B 1 73 ? -16.125 8.297 -10.195 1 87.12 73 ASN B CA 1
ATOM 2414 C C . ASN B 1 73 ? -15.852 9.734 -9.758 1 87.12 73 ASN B C 1
ATOM 2416 O O . ASN B 1 73 ? -16.781 10.484 -9.453 1 87.12 73 ASN B O 1
ATOM 2420 N N . GLY B 1 74 ? -14.609 10.062 -9.625 1 90.19 74 GLY B N 1
ATOM 2421 C CA . GLY B 1 74 ? -14.234 11.43 -9.312 1 90.19 74 GLY B CA 1
ATOM 2422 C C . GLY B 1 74 ? -14.016 11.664 -7.828 1 90.19 74 GLY B C 1
ATOM 2423 O O . GLY B 1 74 ? -13.5 12.711 -7.426 1 90.19 74 GLY B O 1
ATOM 2424 N N . LYS B 1 75 ? -14.344 10.742 -7.008 1 93.19 75 LYS B N 1
ATOM 2425 C CA . LYS B 1 75 ? -14.156 10.883 -5.566 1 93.19 75 LYS B CA 1
ATOM 2426 C C . LYS B 1 75 ? -12.695 10.688 -5.18 1 93.19 75 LYS B C 1
ATOM 2428 O O . LYS B 1 75 ? -11.953 9.992 -5.879 1 93.19 75 LYS B O 1
ATOM 2433 N N . GLU B 1 76 ? -12.367 11.281 -4.047 1 96.38 76 GLU B N 1
ATOM 2434 C CA . GLU B 1 76 ? -11 11.18 -3.557 1 96.38 76 GLU B CA 1
ATOM 2435 C C . GLU B 1 76 ? -10.883 10.117 -2.467 1 96.38 76 GLU B C 1
ATOM 2437 O O . GLU B 1 76 ? -11.688 10.086 -1.532 1 96.38 76 GLU B O 1
ATOM 2442 N N . GLN B 1 77 ? -10.008 9.227 -2.68 1 98.06 77 GLN B N 1
ATOM 2443 C CA . GLN B 1 77 ? -9.57 8.359 -1.593 1 98.06 77 GLN B CA 1
ATOM 2444 C C . GLN B 1 77 ? -8.297 8.891 -0.943 1 98.06 77 GLN B C 1
ATOM 2446 O O . GLN B 1 77 ? -7.223 8.844 -1.541 1 98.06 77 GLN B O 1
ATOM 2451 N N . ILE B 1 78 ? -8.422 9.398 0.262 1 98.38 78 ILE B N 1
ATOM 2452 C CA . ILE B 1 78 ? -7.262 9.93 0.961 1 98.38 78 ILE B CA 1
ATOM 2453 C C . ILE B 1 78 ? -6.406 8.773 1.487 1 98.38 78 ILE B C 1
ATOM 2455 O O . ILE B 1 78 ? -6.879 7.953 2.277 1 98.38 78 ILE B O 1
ATOM 2459 N N . ILE B 1 79 ? -5.188 8.742 1.065 1 97.75 79 ILE B N 1
ATOM 2460 C CA . ILE B 1 79 ? -4.219 7.703 1.406 1 97.75 79 ILE B CA 1
ATOM 2461 C C . ILE B 1 79 ? -3.605 8 2.773 1 97.75 79 ILE B C 1
ATOM 2463 O O . ILE B 1 79 ? -3.416 7.094 3.586 1 97.75 79 ILE B O 1
ATOM 2467 N N . ARG B 1 80 ? -3.262 9.234 2.982 1 96.56 80 ARG B N 1
ATOM 2468 C CA . ARG B 1 80 ? -2.711 9.625 4.273 1 96.56 80 ARG B CA 1
ATOM 2469 C C . ARG B 1 80 ? -2.74 11.141 4.449 1 96.56 80 ARG B C 1
ATOM 2471 O O . ARG B 1 80 ? -2.9 11.883 3.473 1 96.56 80 ARG B O 1
ATOM 2478 N N . LEU B 1 81 ? -2.668 11.523 5.695 1 97 81 LEU B N 1
ATOM 2479 C CA . LEU B 1 81 ? -2.395 12.906 6.074 1 97 81 LEU B CA 1
ATOM 2480 C C . LEU B 1 81 ? -0.939 13.07 6.496 1 97 81 LEU B C 1
ATOM 2482 O O . LEU B 1 81 ? -0.5 12.477 7.48 1 97 81 LEU B O 1
ATOM 2486 N N . ALA B 1 82 ? -0.241 13.836 5.711 1 96.44 82 ALA B N 1
ATOM 2487 C CA . ALA B 1 82 ? 1.167 14.086 6.008 1 96.44 82 ALA B CA 1
ATOM 2488 C C . ALA B 1 82 ? 1.332 15.297 6.926 1 96.44 82 ALA B C 1
ATOM 2490 O O . ALA B 1 82 ? 0.637 16.297 6.77 1 96.44 82 ALA B O 1
ATOM 2491 N N . LYS B 1 83 ? 2.244 15.117 7.816 1 94.25 83 LYS B N 1
ATOM 2492 C CA . LYS B 1 83 ? 2.488 16.156 8.812 1 94.25 83 LYS B CA 1
ATOM 2493 C C . LYS B 1 83 ? 3.977 16.469 8.922 1 94.25 83 LYS B C 1
ATOM 2495 O O . LYS B 1 83 ? 4.781 15.984 8.125 1 94.25 83 LYS B O 1
ATOM 2500 N N . LYS B 1 84 ? 4.27 17.328 9.883 1 93.19 84 LYS B N 1
ATOM 2501 C CA . LYS B 1 84 ? 5.641 17.75 10.141 1 93.19 84 LYS B CA 1
ATOM 2502 C C . LYS B 1 84 ? 6.594 16.562 10.141 1 93.19 84 LYS B C 1
ATOM 2504 O O . LYS B 1 84 ? 6.359 15.578 10.844 1 93.19 84 LYS B O 1
ATOM 2509 N N . GLY B 1 85 ? 7.652 16.703 9.289 1 92.44 85 GLY B N 1
ATOM 2510 C CA . GLY B 1 85 ? 8.672 15.656 9.234 1 92.44 85 GLY B CA 1
ATOM 2511 C C . GLY B 1 85 ? 8.477 14.688 8.086 1 92.44 85 GLY B C 1
ATOM 2512 O O . GLY B 1 85 ? 9.422 14.023 7.656 1 92.44 85 GLY B O 1
ATOM 2513 N N . ASP B 1 86 ? 7.32 14.617 7.555 1 94.94 86 ASP B N 1
ATOM 2514 C CA . ASP B 1 86 ? 7.008 13.641 6.52 1 94.94 86 ASP B CA 1
ATOM 2515 C C . ASP B 1 86 ? 7.562 14.07 5.164 1 94.94 86 ASP B C 1
ATOM 2517 O O . ASP B 1 86 ? 7.707 15.266 4.902 1 94.94 86 ASP B O 1
ATOM 2521 N N . PHE B 1 87 ? 7.852 13.062 4.34 1 96.06 87 PHE B N 1
ATOM 2522 C CA . PHE B 1 87 ? 8.258 13.258 2.951 1 96.06 87 PHE B CA 1
ATOM 2523 C C . PHE B 1 87 ? 7.109 12.922 2.002 1 96.06 87 PHE B C 1
ATOM 2525 O O . PHE B 1 87 ? 6.352 11.984 2.244 1 96.06 87 PHE B O 1
ATOM 2532 N N . LEU B 1 88 ? 7.07 13.719 0.95 1 97.31 88 LEU B N 1
ATOM 2533 C CA . LEU B 1 88 ? 6.113 13.414 -0.109 1 97.31 88 LEU B CA 1
ATOM 2534 C C . LEU B 1 88 ? 6.809 13.328 -1.463 1 97.31 88 LEU B C 1
ATOM 2536 O O . LEU B 1 88 ? 7.805 14.016 -1.701 1 97.31 88 LEU B O 1
ATOM 2540 N N . GLY B 1 89 ? 6.316 12.469 -2.281 1 96.38 89 GLY B N 1
ATOM 2541 C CA . GLY B 1 89 ? 6.758 12.383 -3.664 1 96.38 89 GLY B CA 1
ATOM 2542 C C . GLY B 1 89 ? 7.984 11.508 -3.842 1 96.38 89 GLY B C 1
ATOM 2543 O O . GLY B 1 89 ? 8.375 11.195 -4.969 1 96.38 89 GLY B O 1
ATOM 2544 N N . TYR B 1 90 ? 8.586 11.062 -2.756 1 95.44 90 TYR B N 1
ATOM 2545 C CA . TYR B 1 90 ? 9.859 10.359 -2.84 1 95.44 90 TYR B CA 1
ATOM 2546 C C . TYR B 1 90 ? 9.68 8.961 -3.402 1 95.44 90 TYR B C 1
ATOM 2548 O O . TYR B 1 90 ? 10.562 8.438 -4.094 1 95.44 90 TYR B O 1
ATOM 2556 N N . ALA B 1 91 ? 8.555 8.359 -3.125 1 96.44 91 ALA B N 1
ATOM 2557 C CA . ALA B 1 91 ? 8.312 7.02 -3.652 1 96.44 91 ALA B CA 1
ATOM 2558 C C . ALA B 1 91 ? 8.242 7.035 -5.176 1 96.44 91 ALA B C 1
ATOM 2560 O O . ALA B 1 91 ? 8.883 6.211 -5.84 1 96.44 91 ALA B O 1
ATOM 2561 N N . SER B 1 92 ? 7.512 7.961 -5.711 1 96.81 92 SER B N 1
ATOM 2562 C CA . SER B 1 92 ? 7.406 8.078 -7.164 1 96.81 92 SER B CA 1
ATOM 2563 C C . SER B 1 92 ? 8.742 8.461 -7.785 1 96.81 92 SER B C 1
ATOM 2565 O O . SER B 1 92 ? 9.094 7.98 -8.867 1 96.81 92 SER B O 1
ATOM 2567 N N . LEU B 1 93 ? 9.453 9.32 -7.109 1 96.75 93 LEU B N 1
ATOM 2568 C CA . LEU B 1 93 ? 10.766 9.742 -7.594 1 96.75 93 LEU B CA 1
ATOM 2569 C C . LEU B 1 93 ? 11.719 8.555 -7.68 1 96.75 93 LEU B C 1
ATOM 2571 O O . LEU B 1 93 ? 12.352 8.328 -8.711 1 96.75 93 LEU B O 1
ATOM 2575 N N . LEU B 1 94 ? 11.766 7.812 -6.602 1 96.19 94 LEU B N 1
ATOM 2576 C CA . LEU B 1 94 ? 12.672 6.672 -6.531 1 96.19 94 LEU B CA 1
ATOM 2577 C C . LEU B 1 94 ? 12.211 5.555 -7.461 1 96.19 94 LEU B C 1
ATOM 2579 O O . LEU B 1 94 ? 13.031 4.797 -7.98 1 96.19 94 LEU B O 1
ATOM 2583 N N . GLY B 1 95 ? 10.945 5.434 -7.605 1 95.62 95 GLY B N 1
ATOM 2584 C CA . GLY B 1 95 ? 10.383 4.445 -8.516 1 95.62 95 GLY B CA 1
ATOM 2585 C C . GLY B 1 95 ? 10.523 4.828 -9.977 1 95.62 95 GLY B C 1
ATOM 2586 O O . GLY B 1 95 ? 10.266 4.016 -10.867 1 95.62 95 GLY B O 1
ATOM 2587 N N . GLU B 1 96 ? 10.953 6.023 -10.242 1 95.19 96 GLU B N 1
ATOM 2588 C CA . GLU B 1 96 ? 11.07 6.57 -11.594 1 95.19 96 GLU B CA 1
ATOM 2589 C C . GLU B 1 96 ? 9.742 6.492 -12.336 1 95.19 96 GLU B C 1
ATOM 2591 O O . GLU B 1 96 ? 9.695 6.062 -13.492 1 95.19 96 GLU B O 1
ATOM 2596 N N . GLU B 1 97 ? 8.734 6.816 -11.633 1 95.88 97 GLU B N 1
ATOM 2597 C CA . GLU B 1 97 ? 7.367 6.844 -12.156 1 95.88 97 GLU B CA 1
ATOM 2598 C C . GLU B 1 97 ? 6.707 8.195 -11.898 1 95.88 97 GLU B C 1
ATOM 2600 O O . GLU B 1 97 ? 7.203 8.992 -11.102 1 95.88 97 GLU B O 1
ATOM 2605 N N . ALA B 1 98 ? 5.633 8.484 -12.656 1 97.31 98 ALA B N 1
ATOM 2606 C CA . ALA B 1 98 ? 4.797 9.641 -12.344 1 97.31 98 ALA B CA 1
ATOM 2607 C C . ALA B 1 98 ? 4.152 9.508 -10.969 1 97.31 98 ALA B C 1
ATOM 2609 O O . ALA B 1 98 ? 4.086 8.406 -10.422 1 97.31 98 ALA B O 1
ATOM 2610 N N . TYR B 1 99 ? 3.766 10.648 -10.398 1 97.5 99 TYR B N 1
ATOM 2611 C CA . TYR B 1 99 ? 3.07 10.586 -9.117 1 97.5 99 TYR B CA 1
ATOM 2612 C C . TYR B 1 99 ? 1.87 9.648 -9.195 1 97.5 99 TYR B C 1
ATOM 2614 O O . TYR B 1 99 ? 1.049 9.758 -10.109 1 97.5 99 TYR B O 1
ATOM 2622 N N . SER B 1 100 ? 1.738 8.758 -8.266 1 96 100 SER B N 1
ATOM 2623 C CA . SER B 1 100 ? 0.604 7.84 -8.211 1 96 100 SER B CA 1
ATOM 2624 C C . SER B 1 100 ? -0.582 8.469 -7.492 1 96 100 SER B C 1
ATOM 2626 O O . SER B 1 100 ? -1.66 7.875 -7.422 1 96 100 SER B O 1
ATOM 2628 N N . ASN B 1 101 ? -0.374 9.562 -6.914 1 97.88 101 ASN B N 1
ATOM 2629 C CA . ASN B 1 101 ? -1.375 10.281 -6.133 1 97.88 101 ASN B CA 1
ATOM 2630 C C . ASN B 1 101 ? -1.197 11.797 -6.246 1 97.88 101 ASN B C 1
ATOM 2632 O O . ASN B 1 101 ? -0.273 12.266 -6.91 1 97.88 101 ASN B O 1
ATOM 2636 N N . SER B 1 102 ? -2.123 12.523 -5.703 1 98.38 102 SER B N 1
ATOM 2637 C CA . SER B 1 102 ? -2.066 13.984 -5.602 1 98.38 102 SER B CA 1
ATOM 2638 C C . SER B 1 102 ? -1.909 14.43 -4.152 1 98.38 102 SER B C 1
ATOM 2640 O O . SER B 1 102 ? -2.121 13.641 -3.227 1 98.38 102 SER B O 1
ATOM 2642 N N . ALA B 1 103 ? -1.44 15.641 -3.986 1 98.5 103 ALA B N 1
ATOM 2643 C CA . ALA B 1 103 ? -1.293 16.203 -2.645 1 98.5 103 ALA B CA 1
ATOM 2644 C C . ALA B 1 103 ? -1.848 17.625 -2.578 1 98.5 103 ALA B C 1
ATOM 2646 O O . ALA B 1 103 ? -1.553 18.453 -3.441 1 98.5 103 ALA B O 1
ATOM 2647 N N . THR B 1 104 ? -2.656 17.875 -1.584 1 98.25 104 THR B N 1
ATOM 2648 C CA . THR B 1 104 ? -3.262 19.188 -1.385 1 98.25 104 THR B CA 1
ATOM 2649 C C . THR B 1 104 ? -3.08 19.641 0.057 1 98.25 104 THR B C 1
ATOM 2651 O O . THR B 1 104 ? -3.191 18.859 0.992 1 98.25 104 THR B O 1
ATOM 2654 N N . ILE B 1 105 ? -2.885 20.969 0.194 1 97.88 105 ILE B N 1
ATOM 2655 C CA . ILE B 1 105 ? -2.672 21.562 1.506 1 97.88 105 ILE B CA 1
ATOM 2656 C C . ILE B 1 105 ? -3.99 21.609 2.275 1 97.88 105 ILE B C 1
ATOM 2658 O O . ILE B 1 105 ? -4.984 22.156 1.787 1 97.88 105 ILE B O 1
ATOM 2662 N N . VAL B 1 106 ? -4.039 21.031 3.424 1 96.06 106 VAL B N 1
ATOM 2663 C CA . VAL B 1 106 ? -5.227 20.984 4.27 1 96.06 106 VAL B CA 1
ATOM 2664 C C . VAL B 1 106 ? -5.211 22.156 5.246 1 96.06 106 VAL B C 1
ATOM 2666 O O . VAL B 1 106 ? -6.262 22.719 5.574 1 96.06 106 VAL B O 1
ATOM 2669 N N . GLU B 1 107 ? -4.059 22.453 5.789 1 94.31 107 GLU B N 1
ATOM 2670 C CA . GLU B 1 107 ? -3.75 23.625 6.613 1 94.31 107 GLU B CA 1
ATOM 2671 C C . GLU B 1 107 ? -2.504 24.344 6.105 1 94.31 107 GLU B C 1
ATOM 2673 O O . GLU B 1 107 ? -1.594 23.703 5.562 1 94.31 107 GLU B O 1
ATOM 2678 N N . ASP B 1 108 ? -2.521 25.672 6.328 1 95.31 108 ASP B N 1
ATOM 2679 C CA . ASP B 1 108 ? -1.331 26.406 5.902 1 95.31 108 ASP B CA 1
ATOM 2680 C C . ASP B 1 108 ? -0.06 25.656 6.289 1 95.31 108 ASP B C 1
ATOM 2682 O O . ASP B 1 108 ? 0.041 25.125 7.395 1 95.31 108 ASP B O 1
ATOM 2686 N N . ALA B 1 109 ? 0.803 25.594 5.266 1 95.62 109 ALA B N 1
ATOM 2687 C CA . ALA B 1 109 ? 1.946 24.719 5.465 1 95.62 109 ALA B CA 1
ATOM 2688 C C . ALA B 1 109 ? 3.234 25.359 4.957 1 95.62 109 ALA B C 1
ATOM 2690 O O . ALA B 1 109 ? 3.209 26.141 4.012 1 95.62 109 ALA B O 1
ATOM 2691 N N . ASN B 1 110 ? 4.297 25.141 5.676 1 95.69 110 ASN B N 1
ATOM 2692 C CA . ASN B 1 110 ? 5.652 25.391 5.203 1 95.69 110 ASN B CA 1
ATOM 2693 C C . ASN B 1 110 ? 6.328 24.109 4.723 1 95.69 110 ASN B C 1
ATOM 2695 O O . ASN B 1 110 ? 6.477 23.156 5.484 1 95.69 110 ASN B O 1
ATOM 2699 N N . ILE B 1 111 ? 6.691 24.125 3.443 1 96.12 111 ILE B N 1
ATOM 2700 C CA . ILE B 1 111 ? 7.184 22.891 2.828 1 96.12 111 ILE B CA 1
ATOM 2701 C C . ILE B 1 111 ? 8.523 23.156 2.145 1 96.12 111 ILE B C 1
ATOM 2703 O O . ILE B 1 111 ? 8.672 24.141 1.416 1 96.12 111 ILE B O 1
ATOM 2707 N N . CYS B 1 112 ? 9.453 22.328 2.404 1 95.12 112 CYS B N 1
ATOM 2708 C CA . CYS B 1 112 ? 10.758 22.391 1.747 1 95.12 112 CYS B CA 1
ATOM 2709 C C . CYS B 1 112 ? 10.781 21.531 0.496 1 95.12 112 CYS B C 1
ATOM 2711 O O . CYS B 1 112 ? 10.461 20.344 0.553 1 95.12 112 CYS B O 1
ATOM 2713 N N . PHE B 1 113 ? 11.125 22.125 -0.537 1 96.44 113 PHE B N 1
ATOM 2714 C CA . PHE B 1 113 ? 11.328 21.375 -1.772 1 96.44 113 PHE B CA 1
ATOM 2715 C C . PHE B 1 113 ? 12.805 21.047 -1.976 1 96.44 113 PHE B C 1
ATOM 2717 O O . PHE B 1 113 ? 13.648 21.938 -1.949 1 96.44 113 PHE B O 1
ATOM 2724 N N . VAL B 1 114 ? 13.109 19.797 -2.109 1 95.56 114 VAL B N 1
ATOM 2725 C CA . VAL B 1 114 ? 14.461 19.328 -2.383 1 95.56 114 VAL B CA 1
ATOM 2726 C C . VAL B 1 114 ? 14.547 18.797 -3.812 1 95.56 114 VAL B C 1
ATOM 2728 O O . VAL B 1 114 ? 13.898 17.797 -4.152 1 95.56 114 VAL B O 1
ATOM 2731 N N . PRO B 1 115 ? 15.352 19.391 -4.637 1 96.81 115 PRO B N 1
ATOM 2732 C CA . PRO B 1 115 ? 15.453 18.938 -6.027 1 96.81 115 PRO B CA 1
ATOM 2733 C C . PRO B 1 115 ? 15.93 17.5 -6.148 1 96.81 115 PRO B C 1
ATOM 2735 O O . PRO B 1 115 ? 16.703 17.031 -5.312 1 96.81 115 PRO B O 1
ATOM 2738 N N . ARG B 1 116 ? 15.469 16.875 -7.234 1 96.5 116 ARG B N 1
ATOM 2739 C CA . ARG B 1 116 ? 15.75 15.469 -7.52 1 96.5 116 ARG B CA 1
ATOM 2740 C C . ARG B 1 116 ? 17.25 15.18 -7.406 1 96.5 116 ARG B C 1
ATOM 2742 O O . ARG B 1 116 ? 17.656 14.25 -6.703 1 96.5 116 ARG B O 1
ATOM 2749 N N . GLU B 1 117 ? 18.094 15.953 -8.023 1 95.56 117 GLU B N 1
ATOM 2750 C CA . GLU B 1 117 ? 19.531 15.695 -8.086 1 95.56 117 GLU B CA 1
ATOM 2751 C C . GLU B 1 117 ? 20.156 15.727 -6.691 1 95.56 117 GLU B C 1
ATOM 2753 O O . GLU B 1 117 ? 20.969 14.867 -6.352 1 95.56 117 GLU B O 1
ATOM 2758 N N . SER B 1 118 ? 19.766 16.719 -5.914 1 94.81 118 SER B N 1
ATOM 2759 C CA . SER B 1 118 ? 20.312 16.828 -4.562 1 94.81 118 SER B CA 1
ATOM 2760 C C . SER B 1 118 ? 19.875 15.656 -3.691 1 94.81 118 SER B C 1
ATOM 2762 O O . SER B 1 118 ? 20.688 15.109 -2.934 1 94.81 118 SER B O 1
ATOM 2764 N N . PHE B 1 119 ? 18.641 15.266 -3.791 1 95.06 119 PHE B N 1
ATOM 2765 C CA . PHE B 1 119 ? 18.094 14.156 -3.012 1 95.06 119 PHE B CA 1
ATOM 2766 C C . PHE B 1 119 ? 18.797 12.852 -3.373 1 95.06 119 PHE B C 1
ATOM 2768 O O . PHE B 1 119 ? 19.25 12.117 -2.492 1 95.06 119 PHE B O 1
ATOM 2775 N N . LEU B 1 120 ? 18.906 12.594 -4.688 1 94.38 120 LEU B N 1
ATOM 2776 C CA . LEU B 1 120 ? 19.516 11.352 -5.164 1 94.38 120 LEU B CA 1
ATOM 2777 C C . LEU B 1 120 ? 21 11.289 -4.809 1 94.38 120 LEU B C 1
ATOM 2779 O O . LEU B 1 120 ? 21.531 10.211 -4.539 1 94.38 120 LEU B O 1
ATOM 2783 N N . LYS B 1 121 ? 21.641 12.414 -4.793 1 93.94 121 LYS B N 1
ATOM 2784 C CA . LYS B 1 121 ? 23.047 12.461 -4.414 1 93.94 121 LYS B CA 1
ATOM 2785 C C . LYS B 1 121 ? 23.25 12.016 -2.969 1 93.94 121 LYS B C 1
ATOM 2787 O O . LYS B 1 121 ? 24.109 11.18 -2.682 1 93.94 121 LYS B O 1
ATOM 2792 N N . VAL B 1 122 ? 22.406 12.578 -2.09 1 92.62 122 VAL B N 1
ATOM 2793 C CA . VAL B 1 122 ? 22.5 12.195 -0.683 1 92.62 122 VAL B CA 1
ATOM 2794 C C . VAL B 1 122 ? 22.156 10.719 -0.524 1 92.62 122 VAL B C 1
ATOM 2796 O O . VAL B 1 122 ? 22.828 9.992 0.214 1 92.62 122 VAL B O 1
ATOM 2799 N N . LEU B 1 123 ? 21.188 10.242 -1.234 1 92.12 123 LEU B N 1
ATOM 2800 C CA . LEU B 1 123 ? 20.781 8.844 -1.189 1 92.12 123 LEU B CA 1
ATOM 2801 C C . LEU B 1 123 ? 21.922 7.926 -1.605 1 92.12 123 LEU B C 1
ATOM 2803 O O . LEU B 1 123 ? 22.125 6.871 -1.004 1 92.12 123 LEU B O 1
ATOM 2807 N N . ALA B 1 124 ? 22.641 8.32 -2.596 1 89.81 124 ALA B N 1
ATOM 2808 C CA . ALA B 1 124 ? 23.719 7.516 -3.141 1 89.81 124 ALA B CA 1
ATOM 2809 C C . ALA B 1 124 ? 24.938 7.516 -2.205 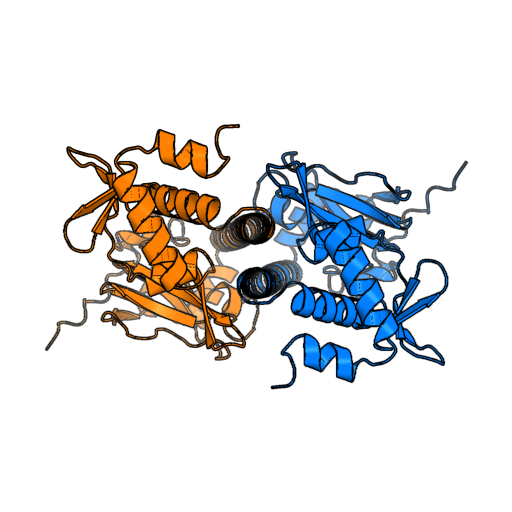1 89.81 124 ALA B C 1
ATOM 2811 O O . ALA B 1 124 ? 25.641 6.508 -2.09 1 89.81 124 ALA B O 1
ATOM 2812 N N . GLU B 1 125 ? 25.141 8.602 -1.527 1 91.25 125 GLU B N 1
ATOM 2813 C CA . GLU B 1 125 ? 26.375 8.781 -0.768 1 91.25 125 GLU B CA 1
ATOM 2814 C C . GLU B 1 125 ? 26.188 8.375 0.691 1 91.25 125 GLU B C 1
ATOM 2816 O O . GLU B 1 125 ? 27.156 8.047 1.379 1 91.25 125 GLU B O 1
ATOM 2821 N N . ASP B 1 126 ? 25.031 8.5 1.13 1 90.25 126 ASP B N 1
ATOM 2822 C CA . ASP B 1 126 ? 24.75 8.164 2.521 1 90.25 126 ASP B CA 1
ATOM 2823 C C . ASP B 1 126 ? 23.953 6.863 2.619 1 90.25 126 ASP B C 1
ATOM 2825 O O . ASP B 1 126 ? 22.719 6.875 2.549 1 90.25 126 ASP B O 1
ATOM 2829 N N . THR B 1 127 ? 24.641 5.812 2.963 1 85.88 127 THR B N 1
ATOM 2830 C CA . THR B 1 127 ? 24.031 4.488 2.998 1 85.88 127 THR B CA 1
ATOM 2831 C C . THR B 1 127 ? 23 4.398 4.121 1 85.88 127 THR B C 1
ATOM 2833 O O . THR B 1 127 ? 21.969 3.729 3.98 1 85.88 127 THR B O 1
ATOM 2836 N N . ALA B 1 128 ? 23.281 5.016 5.164 1 88.06 128 ALA B N 1
ATOM 2837 C CA . ALA B 1 128 ? 22.344 5.008 6.285 1 88.06 128 ALA B CA 1
ATOM 2838 C C . ALA B 1 128 ? 21.031 5.703 5.91 1 88.06 128 ALA B C 1
ATOM 2840 O O . ALA B 1 128 ? 19.953 5.246 6.289 1 88.06 128 ALA B O 1
ATOM 2841 N N . PHE B 1 129 ? 21.172 6.785 5.184 1 92.06 129 PHE B N 1
ATOM 2842 C CA . PHE B 1 129 ? 19.984 7.484 4.699 1 92.06 129 PHE B CA 1
ATOM 2843 C C . PHE B 1 129 ? 19.188 6.598 3.744 1 92.06 129 PHE B C 1
ATOM 2845 O O . PHE B 1 129 ? 17.969 6.512 3.848 1 92.06 129 PHE B O 1
ATOM 2852 N N . HIS B 1 130 ? 19.844 5.91 2.904 1 90.5 130 HIS B N 1
ATOM 2853 C CA . HIS B 1 130 ? 19.188 5.008 1.96 1 90.5 130 HIS B CA 1
ATOM 2854 C C . HIS B 1 130 ? 18.422 3.91 2.686 1 90.5 130 HIS B C 1
ATOM 2856 O O . HIS B 1 130 ? 17.297 3.58 2.307 1 90.5 130 HIS B O 1
ATOM 2862 N N . ARG B 1 131 ? 19 3.441 3.686 1 89.5 131 ARG B N 1
ATOM 2863 C CA . ARG B 1 131 ? 18.359 2.402 4.484 1 89.5 131 ARG B CA 1
ATOM 2864 C C . ARG B 1 131 ? 17.109 2.934 5.172 1 89.5 131 ARG B C 1
ATOM 2866 O O . ARG B 1 131 ? 16.094 2.252 5.219 1 89.5 131 ARG B O 1
ATOM 2873 N N . ARG B 1 132 ? 17.156 4.09 5.66 1 92.62 132 ARG B N 1
ATOM 2874 C CA . ARG B 1 132 ? 16 4.691 6.316 1 92.62 132 ARG B CA 1
ATOM 2875 C C . ARG B 1 132 ? 14.852 4.91 5.332 1 92.62 132 ARG B C 1
ATOM 2877 O O . ARG B 1 132 ? 13.688 4.684 5.66 1 92.62 132 ARG B O 1
ATOM 2884 N N . VAL B 1 133 ? 15.273 5.359 4.184 1 94.44 133 VAL B N 1
ATOM 2885 C CA . VAL B 1 133 ? 14.281 5.574 3.139 1 94.44 133 VAL B CA 1
ATOM 2886 C C . VAL B 1 133 ? 13.617 4.25 2.77 1 94.44 133 VAL B C 1
ATOM 2888 O O . VAL B 1 133 ? 12.391 4.164 2.674 1 94.44 133 VAL B O 1
ATOM 2891 N N . THR B 1 134 ? 14.406 3.238 2.629 1 94.44 134 THR B N 1
ATOM 2892 C CA . THR B 1 134 ? 13.898 1.915 2.289 1 94.44 134 THR B CA 1
ATOM 2893 C C . THR B 1 134 ? 12.984 1.388 3.391 1 94.44 134 THR B C 1
ATOM 2895 O O . THR B 1 134 ? 11.906 0.856 3.111 1 94.44 134 THR B O 1
ATOM 2898 N N . LYS B 1 135 ? 13.398 1.592 4.574 1 94.44 135 LYS B N 1
ATOM 2899 C CA . LYS B 1 135 ? 12.594 1.163 5.715 1 94.44 135 LYS B CA 1
ATOM 2900 C C . LYS B 1 135 ? 11.242 1.876 5.734 1 94.44 135 LYS B C 1
ATOM 2902 O O . LYS B 1 135 ? 10.219 1.26 6.016 1 94.44 135 LYS B O 1
ATOM 2907 N N . ALA B 1 136 ? 11.297 3.104 5.426 1 95.12 136 ALA B N 1
ATOM 2908 C CA . ALA B 1 136 ? 10.062 3.881 5.387 1 95.12 136 ALA B CA 1
ATOM 2909 C C . ALA B 1 136 ? 9.109 3.35 4.316 1 95.12 136 ALA B C 1
ATOM 2911 O O . ALA B 1 136 ? 7.906 3.232 4.551 1 95.12 136 ALA B O 1
ATOM 2912 N N . LEU B 1 137 ? 9.641 3.018 3.188 1 96.56 137 LEU B N 1
ATOM 2913 C CA . LEU B 1 137 ? 8.844 2.451 2.107 1 96.56 137 LEU B CA 1
ATOM 2914 C C . LEU B 1 137 ? 8.219 1.126 2.531 1 96.56 137 LEU B C 1
ATOM 2916 O O . LEU B 1 137 ? 7.035 0.88 2.273 1 96.56 137 LEU B O 1
ATOM 2920 N N . CYS B 1 138 ? 9.008 0.316 3.172 1 96.56 138 CYS B N 1
ATOM 2921 C CA . CYS B 1 138 ? 8.531 -0.981 3.641 1 96.56 138 CYS B CA 1
ATOM 2922 C C . CYS B 1 138 ? 7.422 -0.814 4.672 1 96.56 138 CYS B C 1
ATOM 2924 O O . CYS B 1 138 ? 6.406 -1.513 4.617 1 96.56 138 CYS B O 1
ATOM 2926 N N . HIS B 1 139 ? 7.625 0.1 5.551 1 95.12 139 HIS B N 1
ATOM 2927 C CA . HIS B 1 139 ? 6.617 0.383 6.562 1 95.12 139 HIS B CA 1
ATOM 2928 C C . HIS B 1 139 ? 5.309 0.842 5.926 1 95.12 139 HIS B C 1
ATOM 2930 O O . HIS B 1 139 ? 4.234 0.355 6.285 1 95.12 139 HIS B O 1
ATOM 2936 N N . ASP B 1 140 ? 5.438 1.73 4.98 1 95.62 140 ASP B N 1
ATOM 2937 C CA . ASP B 1 140 ? 4.258 2.256 4.301 1 95.62 140 ASP B CA 1
ATOM 2938 C C . ASP B 1 140 ? 3.514 1.15 3.559 1 95.62 140 ASP B C 1
ATOM 2940 O O . ASP B 1 140 ? 2.281 1.15 3.506 1 95.62 140 ASP B O 1
ATOM 2944 N N . LEU B 1 141 ? 4.207 0.254 2.994 1 96.69 141 LEU B N 1
ATOM 2945 C CA . LEU B 1 141 ? 3.576 -0.877 2.322 1 96.69 141 LEU B CA 1
ATOM 2946 C C . LEU B 1 141 ? 2.742 -1.697 3.301 1 96.69 141 LEU B C 1
ATOM 2948 O O . LEU B 1 141 ? 1.607 -2.068 2.996 1 96.69 141 LEU B O 1
ATOM 2952 N N . GLY B 1 142 ? 3.322 -1.976 4.48 1 96 142 GLY B N 1
ATOM 2953 C CA . GLY B 1 142 ? 2.582 -2.682 5.516 1 96 142 GLY B CA 1
ATOM 2954 C C . GLY B 1 142 ? 1.325 -1.953 5.949 1 96 142 GLY B C 1
ATOM 2955 O O . GLY B 1 142 ? 0.273 -2.572 6.129 1 96 142 GLY B O 1
ATOM 2956 N N . VAL B 1 143 ? 1.424 -0.702 6.082 1 95.12 143 VAL B N 1
ATOM 2957 C CA . VAL B 1 143 ? 0.283 0.123 6.465 1 95.12 143 VAL B CA 1
ATOM 2958 C C . VAL B 1 143 ? -0.8 0.036 5.391 1 95.12 143 VAL B C 1
ATOM 2960 O O . VAL B 1 143 ? -1.982 -0.118 5.703 1 95.12 143 VAL B O 1
ATOM 2963 N N . MET B 1 144 ? -0.395 0.121 4.145 1 97.06 144 MET B N 1
ATOM 2964 C CA . MET B 1 144 ? -1.342 0.054 3.035 1 97.06 144 MET B CA 1
ATOM 2965 C C . MET B 1 144 ? -2.057 -1.293 3.012 1 97.06 144 MET B C 1
ATOM 2967 O O . MET B 1 144 ? -3.254 -1.359 2.729 1 97.06 144 MET B O 1
ATOM 2971 N N . GLU B 1 145 ? -1.339 -2.346 3.248 1 97.12 145 GLU B N 1
ATOM 2972 C CA . GLU B 1 145 ? -1.956 -3.668 3.309 1 97.12 145 GLU B CA 1
ATOM 2973 C C . GLU B 1 145 ? -3.033 -3.723 4.387 1 97.12 145 GLU B C 1
ATOM 2975 O O . GLU B 1 145 ? -4.102 -4.301 4.176 1 97.12 145 GLU B O 1
ATOM 2980 N N . SER B 1 146 ? -2.762 -3.139 5.504 1 96.31 146 SER B N 1
ATOM 2981 C CA . SER B 1 146 ? -3.736 -3.09 6.59 1 96.31 146 SER B CA 1
ATOM 2982 C C . SER B 1 146 ? -4.957 -2.262 6.199 1 96.31 146 SER B C 1
ATOM 2984 O O . SER B 1 146 ? -6.094 -2.654 6.473 1 96.31 146 SER B O 1
ATOM 2986 N N . LYS B 1 147 ? -4.707 -1.149 5.555 1 96.94 147 LYS B N 1
ATOM 2987 C CA . LYS B 1 147 ? -5.809 -0.302 5.113 1 96.94 147 LYS B CA 1
ATOM 2988 C C . LYS B 1 147 ? -6.699 -1.037 4.117 1 96.94 147 LYS B C 1
ATOM 2990 O O . 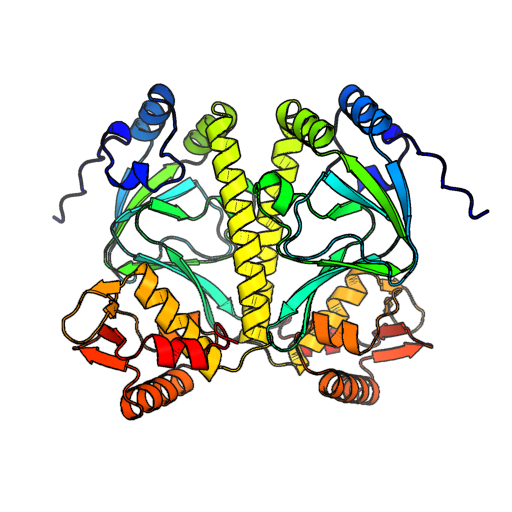LYS B 1 147 ? -7.93 -0.943 4.188 1 96.94 147 LYS B O 1
ATOM 2995 N N . LEU B 1 148 ? -6.062 -1.721 3.201 1 97.62 148 LEU B N 1
ATOM 2996 C CA . LEU B 1 148 ? -6.824 -2.498 2.229 1 97.62 148 LEU B CA 1
ATOM 2997 C C . LEU B 1 148 ? -7.684 -3.549 2.928 1 97.62 148 LEU B C 1
ATOM 2999 O O . LEU B 1 148 ? -8.867 -3.693 2.617 1 97.62 148 LEU B O 1
ATOM 3003 N N . THR B 1 149 ? -7.074 -4.211 3.859 1 97 149 THR B N 1
ATOM 3004 C CA . THR B 1 149 ? -7.785 -5.242 4.605 1 97 149 THR B CA 1
ATOM 3005 C C . THR B 1 149 ? -8.969 -4.648 5.363 1 97 149 THR B C 1
ATOM 3007 O O . THR B 1 149 ? -10.07 -5.188 5.324 1 97 149 THR B O 1
ATOM 3010 N N . ASP B 1 150 ? -8.773 -3.535 5.973 1 95.56 150 ASP B N 1
ATOM 3011 C CA . ASP B 1 150 ? -9.852 -2.861 6.699 1 95.56 150 ASP B CA 1
ATOM 3012 C C . ASP B 1 150 ? -10.953 -2.406 5.746 1 95.56 150 ASP B C 1
ATOM 3014 O O . ASP B 1 150 ? -12.141 -2.555 6.043 1 95.56 150 ASP B O 1
ATOM 3018 N N . ALA B 1 151 ? -10.539 -1.87 4.637 1 96.25 151 ALA B N 1
ATOM 3019 C CA . ALA B 1 151 ? -11.484 -1.332 3.664 1 96.25 151 ALA B CA 1
ATOM 3020 C C . ALA B 1 151 ? -12.414 -2.426 3.137 1 96.25 151 ALA B C 1
ATOM 3022 O O . ALA B 1 151 ? -13.547 -2.152 2.752 1 96.25 151 ALA B O 1
ATOM 3023 N N . THR B 1 152 ? -11.945 -3.645 3.152 1 95.81 152 THR B N 1
ATOM 3024 C CA . THR B 1 152 ? -12.711 -4.715 2.527 1 95.81 152 THR B CA 1
ATOM 3025 C C . THR B 1 152 ? -13.422 -5.559 3.58 1 95.81 152 THR B C 1
ATOM 3027 O O . THR B 1 152 ? -14.383 -6.266 3.273 1 95.81 152 THR B O 1
ATOM 3030 N N . GLN B 1 153 ? -12.977 -5.43 4.828 1 93.88 153 GLN B N 1
ATOM 3031 C CA . GLN B 1 153 ? -13.477 -6.414 5.781 1 93.88 153 GLN B CA 1
ATOM 3032 C C . GLN B 1 153 ? -14.227 -5.734 6.926 1 93.88 153 GLN B C 1
ATOM 3034 O O . GLN B 1 153 ? -14.922 -6.398 7.699 1 93.88 153 GLN B O 1
ATOM 3039 N N . LYS B 1 154 ? -14.109 -4.477 7.062 1 94 154 LYS B N 1
ATOM 3040 C CA . LYS B 1 154 ? -14.797 -3.748 8.125 1 94 154 LYS B CA 1
ATOM 3041 C C . LYS B 1 154 ? -15.961 -2.93 7.57 1 94 154 LYS B C 1
ATOM 3043 O O . LYS B 1 154 ? -15.938 -2.514 6.41 1 94 154 LYS B O 1
ATOM 3048 N N . SER B 1 155 ? -16.906 -2.727 8.422 1 93.94 155 SER B N 1
ATOM 3049 C CA . SER B 1 155 ? -18.016 -1.837 8.07 1 93.94 155 SER B CA 1
ATOM 3050 C C . SER B 1 155 ? -17.562 -0.377 8.086 1 93.94 155 SER B C 1
ATOM 3052 O O . SER B 1 155 ? -16.531 -0.044 8.656 1 93.94 155 SER B O 1
ATOM 3054 N N . ILE B 1 156 ? -18.375 0.448 7.512 1 95.5 156 ILE B N 1
ATOM 3055 C CA . ILE B 1 156 ? -18.078 1.876 7.477 1 95.5 156 ILE B CA 1
ATOM 3056 C C . ILE B 1 156 ? -18.062 2.434 8.898 1 95.5 156 ILE B C 1
ATOM 3058 O O . ILE B 1 156 ? -17.219 3.277 9.227 1 95.5 156 ILE B O 1
ATOM 3062 N N . ARG B 1 157 ? -19 1.947 9.75 1 96.06 157 ARG B N 1
ATOM 3063 C CA . ARG B 1 157 ? -19.062 2.373 11.141 1 96.06 157 ARG B CA 1
ATOM 3064 C C . ARG B 1 157 ? -17.766 2.057 11.867 1 96.06 157 ARG B C 1
ATOM 3066 O O . ARG B 1 157 ? -17.219 2.904 12.586 1 96.06 157 ARG B O 1
ATOM 3073 N N . GLU B 1 158 ? -17.281 0.855 11.664 1 96.25 158 GLU B N 1
ATOM 3074 C CA . GLU B 1 158 ? -16.031 0.426 12.273 1 96.25 158 GLU B CA 1
ATOM 3075 C C . GLU B 1 158 ? -14.852 1.25 11.75 1 96.25 158 GLU B C 1
ATOM 3077 O O . GLU B 1 158 ? -13.984 1.663 12.523 1 96.25 158 GLU B O 1
ATOM 3082 N N . ARG B 1 159 ? -14.82 1.483 10.5 1 96.62 159 ARG B N 1
ATOM 3083 C CA . ARG B 1 159 ? -13.727 2.223 9.875 1 96.62 159 ARG B CA 1
ATOM 3084 C C . ARG B 1 159 ? -13.711 3.676 10.344 1 96.62 159 ARG B C 1
ATOM 3086 O O . ARG B 1 159 ? -12.648 4.25 10.562 1 96.62 159 ARG B O 1
ATOM 3093 N N . LEU B 1 160 ? -14.898 4.27 10.469 1 97.88 160 LEU B N 1
ATOM 3094 C CA . LEU B 1 160 ? -14.969 5.641 10.961 1 97.88 160 LEU B CA 1
ATOM 3095 C C . LEU B 1 160 ? -14.453 5.73 12.398 1 97.88 160 LEU B C 1
ATOM 3097 O O . LEU B 1 160 ? -13.68 6.633 12.727 1 97.88 160 LEU B O 1
ATOM 3101 N N . ALA B 1 161 ? -14.867 4.773 13.227 1 97.62 161 ALA B N 1
ATOM 3102 C CA . ALA B 1 161 ? -14.383 4.738 14.602 1 97.62 161 ALA B CA 1
ATOM 3103 C C . ALA B 1 161 ? -12.867 4.629 14.656 1 97.62 161 ALA B C 1
ATOM 3105 O O . ALA B 1 161 ? -12.203 5.359 15.398 1 97.62 161 ALA B O 1
ATOM 3106 N N . PHE B 1 162 ? -12.375 3.781 13.844 1 96.19 162 PHE B N 1
ATOM 3107 C CA . PHE B 1 162 ? -10.93 3.588 13.766 1 96.19 162 PHE B CA 1
ATOM 3108 C C . PHE B 1 162 ? -10.234 4.863 13.305 1 96.19 162 PHE B C 1
ATOM 3110 O O . PHE B 1 162 ? -9.195 5.242 13.844 1 96.19 162 PHE B O 1
ATOM 3117 N N . THR B 1 163 ? -10.773 5.48 12.273 1 96.88 163 THR B N 1
ATOM 3118 C CA . THR B 1 163 ? -10.219 6.715 11.727 1 96.88 163 THR B CA 1
ATOM 3119 C C . THR B 1 163 ? -10.156 7.797 12.797 1 96.88 163 THR B C 1
ATOM 3121 O O . THR B 1 163 ? -9.133 8.461 12.961 1 96.88 163 THR B O 1
ATOM 3124 N N . LEU B 1 164 ? -11.203 7.949 13.539 1 97.12 164 LEU B N 1
ATOM 3125 C CA . LEU B 1 164 ? -11.266 8.977 14.578 1 97.12 164 LEU B CA 1
ATOM 3126 C C . LEU B 1 164 ? -10.242 8.703 15.68 1 97.12 164 LEU B C 1
ATOM 3128 O O . LEU B 1 164 ? -9.602 9.625 16.172 1 97.12 164 LEU B O 1
ATOM 3132 N N . LEU B 1 165 ? -10.07 7.457 16 1 95.5 165 LEU B N 1
ATOM 3133 C CA . LEU B 1 165 ? -9.078 7.078 17 1 95.5 165 LEU B CA 1
ATOM 3134 C C . LEU B 1 165 ? -7.668 7.418 16.516 1 95.5 165 LEU B C 1
ATOM 3136 O O . LEU B 1 165 ? -6.871 7.988 17.266 1 95.5 165 LEU B O 1
ATOM 3140 N N . LYS B 1 166 ? -7.426 7.074 15.32 1 94.81 166 LYS B N 1
ATOM 3141 C CA . LYS B 1 166 ? -6.102 7.328 14.766 1 94.81 166 LYS B CA 1
ATOM 3142 C C . LYS B 1 166 ? -5.82 8.828 14.68 1 94.81 166 LYS B C 1
ATOM 3144 O O . LYS B 1 166 ? -4.707 9.266 14.969 1 94.81 166 LYS B O 1
ATOM 3149 N N . LEU B 1 167 ? -6.816 9.562 14.25 1 95.5 167 LEU B N 1
ATOM 3150 C CA . LEU B 1 167 ? -6.66 11.016 14.172 1 95.5 167 LEU B CA 1
ATOM 3151 C C . LEU B 1 167 ? -6.398 11.602 15.562 1 95.5 167 LEU B C 1
ATOM 3153 O O . LEU B 1 167 ? -5.566 12.5 15.711 1 95.5 167 LEU B O 1
ATOM 3157 N N . SER B 1 168 ? -7.109 11.117 16.5 1 94.75 168 SER B N 1
ATOM 3158 C CA . SER B 1 168 ? -6.93 11.586 17.875 1 94.75 168 SER B CA 1
ATOM 3159 C C . SER B 1 168 ? -5.531 11.258 18.391 1 94.75 168 SER B C 1
ATOM 3161 O O . SER B 1 168 ? -4.922 12.062 19.094 1 94.75 168 SER B O 1
ATOM 3163 N N . GLU B 1 169 ? -5.027 10.125 18.047 1 92.38 169 GLU B N 1
ATOM 3164 C CA . GLU B 1 169 ? -3.695 9.711 18.469 1 92.38 169 GLU B CA 1
ATOM 3165 C C . GLU B 1 169 ? -2.615 10.57 17.812 1 92.38 169 GLU B C 1
ATOM 3167 O O . GLU B 1 169 ? -1.629 10.93 18.453 1 92.38 169 GLU B O 1
ATOM 3172 N N . THR B 1 170 ? -2.805 10.906 16.625 1 91.56 170 THR B N 1
ATOM 3173 C CA . THR B 1 170 ? -1.773 11.57 15.844 1 91.56 170 THR B CA 1
ATOM 3174 C C . THR B 1 170 ? -1.853 13.086 16.016 1 91.56 170 THR B C 1
ATOM 3176 O O . THR B 1 170 ? -0.825 13.758 16.094 1 91.56 170 THR B O 1
ATOM 3179 N N . TYR B 1 171 ? -3.016 13.547 16.078 1 90.75 171 TYR B N 1
ATOM 3180 C CA . TYR B 1 171 ? -3.203 14.992 16.062 1 90.75 171 TYR B CA 1
ATOM 3181 C C . TYR B 1 171 ? -3.896 15.461 17.344 1 90.75 171 TYR B C 1
ATOM 3183 O O . TYR B 1 171 ? -4.348 16.609 17.422 1 90.75 171 TYR B O 1
ATOM 3191 N N . GLY B 1 172 ? -4.035 14.594 18.219 1 90.69 172 GLY B N 1
ATOM 3192 C CA . GLY B 1 172 ? -4.797 14.898 19.406 1 90.69 172 GLY B CA 1
ATOM 3193 C C . GLY B 1 172 ? -4.055 15.797 20.375 1 90.69 172 GLY B C 1
ATOM 3194 O O . GLY B 1 172 ? -2.832 15.703 20.5 1 90.69 172 GLY B O 1
ATOM 3195 N N . ILE B 1 173 ? -4.793 16.609 20.969 1 87.81 173 ILE B N 1
ATOM 3196 C CA . ILE B 1 173 ? -4.32 17.406 22.094 1 87.81 173 ILE B CA 1
ATOM 3197 C C . ILE B 1 173 ? -5.199 17.156 23.312 1 87.81 173 ILE B C 1
ATOM 3199 O O . ILE B 1 173 ? -6.418 17.016 23.188 1 87.81 173 ILE B O 1
ATOM 3203 N N . ASP B 1 174 ? -4.5 17 24.375 1 81.94 174 ASP B N 1
ATOM 3204 C CA . ASP B 1 174 ? -5.238 16.703 25.594 1 81.94 174 ASP B CA 1
ATOM 3205 C C . ASP B 1 174 ? -6.188 17.844 25.953 1 81.94 174 ASP B C 1
ATOM 3207 O O . ASP B 1 174 ? -5.828 19.016 25.844 1 81.94 174 ASP B O 1
ATOM 3211 N N . GLY B 1 175 ? -7.492 17.375 26.156 1 72.81 175 GLY B N 1
ATOM 3212 C CA . GLY B 1 175 ? -8.469 18.359 26.625 1 72.81 175 GLY B CA 1
ATOM 3213 C C . GLY B 1 175 ? -9.203 17.922 27.875 1 72.81 175 GLY B C 1
ATOM 3214 O O . GLY B 1 175 ? -9.062 16.781 28.312 1 72.81 175 GLY B O 1
ATOM 3215 N N . LYS B 1 176 ? -9.844 18.859 28.516 1 71.88 176 LYS B N 1
ATOM 3216 C CA . LYS B 1 176 ? -10.594 18.625 29.75 1 71.88 176 LYS B CA 1
ATOM 3217 C C . LYS B 1 176 ? -11.641 17.531 29.547 1 71.88 176 LYS B C 1
ATOM 3219 O O . LYS B 1 176 ? -11.82 16.672 30.406 1 71.88 176 LYS B O 1
ATOM 3224 N N . GLU B 1 177 ? -12.25 17.531 28.5 1 73 177 GLU B N 1
ATOM 3225 C CA . GLU B 1 177 ? -13.398 16.656 28.266 1 73 177 GLU B CA 1
ATOM 3226 C C . GLU B 1 177 ? -13.031 15.492 27.359 1 73 177 GLU B C 1
ATOM 3228 O O . GLU B 1 177 ? -13.844 14.602 27.125 1 73 177 GLU B O 1
ATOM 3233 N N . GLY B 1 178 ? -11.742 15.539 26.906 1 78.62 178 GLY B N 1
ATOM 3234 C CA . GLY B 1 178 ? -11.312 14.531 25.953 1 78.62 178 GLY B CA 1
ATOM 3235 C C . GLY B 1 178 ? -10.164 14.992 25.078 1 78.62 178 GLY B C 1
ATOM 3236 O O . GLY B 1 178 ? -9.625 16.094 25.266 1 78.62 178 GLY B O 1
ATOM 3237 N N . ASP B 1 179 ? -9.883 14.062 24.109 1 88.31 179 ASP B N 1
ATOM 3238 C CA . ASP B 1 179 ? -8.805 14.398 23.203 1 88.31 179 ASP B CA 1
ATOM 3239 C C . ASP B 1 179 ? -9.328 15.141 21.969 1 88.31 179 ASP B C 1
ATOM 3241 O O . ASP B 1 179 ? -10.094 14.586 21.188 1 88.31 179 ASP B O 1
ATOM 3245 N N . LYS B 1 180 ? -8.984 16.375 21.922 1 92.94 180 LYS B N 1
ATOM 3246 C CA . LYS B 1 180 ? -9.391 17.188 20.781 1 92.94 180 LYS B CA 1
ATOM 3247 C C . LYS B 1 180 ? -8.484 16.922 19.578 1 92.94 180 LYS B C 1
ATOM 3249 O O . LYS B 1 180 ? -7.262 17 19.688 1 92.94 180 LYS B O 1
ATOM 3254 N N . ILE B 1 181 ? -9.062 16.516 18.484 1 94.44 181 ILE B N 1
ATOM 3255 C CA . ILE B 1 181 ? -8.297 16.391 17.25 1 94.44 181 ILE B CA 1
ATOM 3256 C C . ILE B 1 181 ? -7.984 17.766 16.688 1 94.44 181 ILE B C 1
ATOM 3258 O O . ILE B 1 181 ? -8.875 18.469 16.203 1 94.44 181 ILE B O 1
ATOM 3262 N N . ASP B 1 182 ? -6.742 18.156 16.719 1 91.81 182 ASP B N 1
ATOM 3263 C CA . ASP B 1 182 ? -6.316 19.531 16.438 1 91.81 182 ASP B CA 1
ATOM 3264 C C . ASP B 1 182 ? -6.051 19.734 14.953 1 91.81 182 ASP B C 1
ATOM 3266 O O . ASP B 1 182 ? -4.992 20.234 14.57 1 91.81 182 ASP B O 1
ATOM 3270 N N . ILE B 1 183 ? -6.934 19.25 14.148 1 92.38 183 ILE B N 1
ATOM 3271 C CA . ILE B 1 183 ? -6.961 19.5 12.703 1 92.38 183 ILE B CA 1
ATOM 3272 C C . ILE B 1 183 ? -8.406 19.625 12.234 1 92.38 183 ILE B C 1
ATOM 3274 O O . ILE B 1 183 ? -9.297 18.922 12.727 1 92.38 183 ILE B O 1
ATOM 3278 N N . VAL B 1 184 ? -8.641 20.547 11.414 1 92.81 184 VAL B N 1
ATOM 3279 C CA . VAL B 1 184 ? -9.977 20.719 10.852 1 92.81 184 VAL B CA 1
ATOM 3280 C C . VAL B 1 184 ? -10.078 19.984 9.523 1 92.81 184 VAL B C 1
ATOM 3282 O O . VAL B 1 184 ? -9.359 20.297 8.57 1 92.81 184 VAL B O 1
ATOM 3285 N N . LEU B 1 185 ? -10.938 19.031 9.492 1 95 185 LEU B N 1
ATOM 3286 C CA . LEU B 1 185 ? -11.227 18.297 8.266 1 95 185 LEU B CA 1
ATOM 3287 C C . LEU B 1 185 ? -12.688 18.469 7.863 1 95 185 LEU B C 1
ATOM 3289 O O . LEU B 1 185 ? -13.578 18.453 8.711 1 95 185 LEU B O 1
ATOM 3293 N N . THR B 1 186 ? -12.883 18.734 6.598 1 95.25 186 THR B N 1
ATOM 3294 C CA . THR B 1 186 ? -14.258 18.734 6.117 1 95.25 186 THR B CA 1
ATOM 3295 C C . THR B 1 186 ? -14.867 17.344 6.188 1 95.25 186 THR B C 1
ATOM 3297 O O . THR B 1 186 ? -14.141 16.344 6.312 1 95.25 186 THR B O 1
ATOM 3300 N N . ARG B 1 187 ? -16.203 17.312 6.203 1 96.94 187 ARG B N 1
ATOM 3301 C CA . ARG B 1 187 ? -16.875 16.016 6.188 1 96.94 187 ARG B CA 1
ATOM 3302 C C . ARG B 1 187 ? -16.5 15.227 4.941 1 96.94 187 ARG B C 1
ATOM 3304 O O . ARG B 1 187 ? -16.406 14 4.992 1 96.94 187 ARG B O 1
ATOM 3311 N N . GLU B 1 188 ? -16.219 15.922 3.863 1 96.38 188 GLU B N 1
ATOM 3312 C CA . GLU B 1 188 ? -15.773 15.289 2.627 1 96.38 188 GLU B CA 1
ATOM 3313 C C . GLU B 1 188 ? -14.391 14.664 2.797 1 96.38 188 GLU B C 1
ATOM 3315 O O . GLU B 1 188 ? -14.133 13.57 2.301 1 96.38 188 GLU B O 1
ATOM 3320 N N . GLU B 1 189 ? -13.562 15.344 3.453 1 96.62 189 GLU B N 1
ATOM 3321 C CA . GLU B 1 189 ? -12.219 14.82 3.691 1 96.62 189 GLU B CA 1
ATOM 3322 C C . GLU B 1 189 ? -12.258 13.602 4.609 1 96.62 189 GLU B C 1
ATOM 3324 O O . GLU B 1 189 ? -11.539 12.625 4.383 1 96.62 189 GLU B O 1
ATOM 3329 N N . ILE B 1 190 ? -13.086 13.68 5.648 1 97.94 190 ILE B N 1
ATOM 3330 C CA . ILE B 1 190 ? -13.234 12.523 6.52 1 97.94 190 ILE B CA 1
ATOM 3331 C C . ILE B 1 190 ? -13.773 11.344 5.719 1 97.94 190 ILE B C 1
ATOM 3333 O O . ILE B 1 190 ? -13.297 10.211 5.863 1 97.94 190 ILE B O 1
ATOM 3337 N N . ALA B 1 191 ? -14.758 11.617 4.852 1 98 191 ALA B N 1
ATOM 3338 C CA . ALA B 1 191 ? -15.297 10.594 3.967 1 98 191 ALA B CA 1
ATOM 3339 C C . ALA B 1 191 ? -14.211 10.008 3.072 1 98 191 ALA B C 1
ATOM 3341 O O . ALA B 1 191 ? -14.188 8.797 2.828 1 98 191 ALA B O 1
ATOM 3342 N N . GLY B 1 192 ? -13.312 10.836 2.625 1 97.75 192 GLY B N 1
ATOM 3343 C CA . GLY B 1 192 ? -12.203 10.398 1.792 1 97.75 192 GLY B CA 1
ATOM 3344 C C . GLY B 1 192 ? -11.219 9.516 2.525 1 97.75 192 GLY B C 1
ATOM 3345 O O . GLY B 1 192 ? -10.617 8.617 1.928 1 97.75 192 GLY B O 1
ATOM 3346 N N . ILE B 1 193 ? -11.008 9.758 3.809 1 97.81 193 ILE B N 1
ATOM 3347 C CA . ILE B 1 193 ? -10.133 8.922 4.617 1 97.81 193 ILE B CA 1
ATOM 3348 C C . ILE B 1 193 ? -10.781 7.562 4.852 1 97.81 193 ILE B C 1
ATOM 3350 O O . ILE B 1 193 ? -10.141 6.523 4.668 1 97.81 193 ILE B O 1
ATOM 3354 N N . VAL B 1 194 ? -12.039 7.57 5.16 1 97.25 194 VAL B N 1
ATOM 3355 C CA . VAL B 1 194 ? -12.781 6.355 5.492 1 97.25 194 VAL B CA 1
ATOM 3356 C C . VAL B 1 194 ? -13.078 5.566 4.219 1 97.25 194 VAL B C 1
ATOM 3358 O O . VAL B 1 194 ? -13.102 4.332 4.238 1 97.25 194 VAL B O 1
ATOM 3361 N N . GLY B 1 195 ? -13.188 6.23 3.08 1 96.38 195 GLY B N 1
ATOM 3362 C CA . GLY B 1 195 ? -13.578 5.609 1.825 1 96.38 195 GLY B CA 1
ATOM 3363 C C . GLY B 1 195 ? -15.07 5.363 1.717 1 96.38 195 GLY B C 1
ATOM 3364 O O . GLY B 1 195 ? -15.508 4.23 1.496 1 96.38 195 GLY B O 1
ATOM 3365 N N . THR B 1 196 ? -15.852 6.387 1.89 1 95.56 196 THR B N 1
ATOM 3366 C CA . THR B 1 196 ? -17.312 6.285 1.838 1 95.56 196 THR B CA 1
ATOM 3367 C C . THR B 1 196 ? -17.922 7.609 1.403 1 95.56 196 THR B C 1
ATOM 3369 O O . THR B 1 196 ? -17.219 8.547 1.035 1 95.56 196 THR B O 1
ATOM 3372 N N . ALA B 1 197 ? -19.234 7.594 1.279 1 95.44 197 ALA B N 1
ATOM 3373 C CA . ALA B 1 197 ? -19.938 8.805 0.88 1 95.44 197 ALA B CA 1
ATOM 3374 C C . ALA B 1 197 ? -19.984 9.812 2.023 1 95.44 197 ALA B C 1
ATOM 3376 O O . ALA B 1 197 ? -20.094 9.438 3.191 1 95.44 197 ALA B O 1
ATOM 3377 N N . THR B 1 198 ? -19.969 11.148 1.633 1 96.94 198 THR B N 1
ATOM 3378 C CA . THR B 1 198 ? -20 12.234 2.604 1 96.94 198 THR B CA 1
ATOM 3379 C C . THR B 1 198 ? -21.266 12.156 3.463 1 96.94 198 THR B C 1
ATOM 3381 O O . THR B 1 198 ? -21.203 12.367 4.676 1 96.94 198 THR B O 1
ATOM 3384 N N . GLU B 1 199 ? -22.312 11.82 2.842 1 97.81 199 GLU B N 1
ATOM 3385 C CA . GLU B 1 199 ? -23.594 11.734 3.547 1 97.81 199 GLU B CA 1
ATOM 3386 C C . GLU B 1 199 ? -23.547 10.664 4.633 1 97.81 199 GLU B C 1
ATOM 3388 O O . GLU B 1 199 ? -24.109 10.844 5.711 1 97.81 199 GLU B O 1
ATOM 3393 N N . THR B 1 200 ? -22.953 9.625 4.348 1 97.06 200 THR B N 1
ATOM 3394 C CA . THR B 1 200 ? -22.812 8.531 5.301 1 97.06 200 THR B CA 1
ATOM 3395 C C . THR B 1 200 ? -22 8.961 6.512 1 97.06 200 THR B C 1
ATOM 3397 O O . THR B 1 200 ? -22.359 8.68 7.652 1 97.06 200 THR B O 1
ATOM 3400 N N . VAL B 1 201 ? -20.969 9.656 6.301 1 97.88 201 VAL B N 1
ATOM 3401 C CA . VAL B 1 201 ? -20.109 10.133 7.379 1 97.88 201 VAL B CA 1
ATOM 3402 C C . VAL B 1 201 ? -20.875 11.102 8.266 1 97.88 201 VAL B C 1
ATOM 3404 O O . VAL B 1 201 ? -20.797 11.039 9.492 1 97.88 201 VAL B O 1
ATOM 3407 N N . ILE B 1 202 ? -21.578 12.016 7.641 1 98.12 202 ILE B N 1
ATOM 3408 C CA . ILE B 1 202 ? -22.344 12.992 8.391 1 98.12 202 ILE B CA 1
ATOM 3409 C C . ILE B 1 202 ? -23.328 12.273 9.32 1 98.12 202 ILE B C 1
ATOM 3411 O O . ILE B 1 202 ? -23.406 12.586 10.508 1 98.12 202 ILE B O 1
ATOM 3415 N N . ARG B 1 203 ? -23.953 11.273 8.758 1 98.44 203 ARG B N 1
ATOM 3416 C CA . ARG B 1 203 ? -24.922 10.508 9.531 1 98.44 203 ARG B CA 1
ATOM 3417 C C . ARG B 1 203 ? -24.25 9.773 10.688 1 98.44 203 ARG B C 1
ATOM 3419 O O . ARG B 1 203 ? -24.734 9.812 11.82 1 98.44 203 ARG B O 1
ATOM 3426 N N . LEU B 1 204 ? -23.234 9.133 10.445 1 98.25 204 LEU B N 1
ATOM 3427 C CA . LEU B 1 204 ? -22.547 8.336 11.461 1 98.25 204 LEU B CA 1
ATOM 3428 C C . LEU B 1 204 ? -21.938 9.234 12.531 1 98.25 204 LEU B C 1
ATOM 3430 O O . LEU B 1 204 ? -21.922 8.875 13.711 1 98.25 204 LEU B O 1
ATOM 3434 N N . LEU B 1 205 ? -21.391 10.359 12.133 1 98.25 205 LEU B N 1
ATOM 3435 C CA . LEU B 1 205 ? -20.859 11.297 13.117 1 98.25 205 LEU B CA 1
ATOM 3436 C C . LEU B 1 205 ? -21.969 11.773 14.055 1 98.25 205 LEU B C 1
ATOM 3438 O O . LEU B 1 205 ? -21.734 11.93 15.258 1 98.25 205 LEU B O 1
ATOM 3442 N N . SER B 1 206 ? -23.109 12.016 13.492 1 98.31 206 SER B N 1
ATOM 3443 C CA . SER B 1 206 ? -24.25 12.398 14.32 1 98.31 206 SER B CA 1
ATOM 3444 C C . SER B 1 206 ? -24.609 11.289 15.305 1 98.31 206 SER B C 1
ATOM 3446 O O . SER B 1 206 ? -24.891 11.57 16.469 1 98.31 206 SER B O 1
ATOM 3448 N N . GLU B 1 207 ? -24.562 10.086 14.82 1 98.25 207 GLU B N 1
ATOM 3449 C CA . GLU B 1 207 ? -24.844 8.938 15.68 1 98.25 207 GLU B CA 1
ATOM 3450 C C . GLU B 1 207 ? -23.812 8.82 16.797 1 98.25 207 GLU B C 1
ATOM 3452 O O . GLU B 1 207 ? -24.156 8.562 17.953 1 98.25 207 GLU B O 1
ATOM 3457 N N . PHE B 1 208 ? -22.562 8.969 16.422 1 98.25 208 PHE B N 1
ATOM 3458 C CA . PHE B 1 208 ? -21.484 8.883 17.391 1 98.25 208 PHE B CA 1
ATOM 3459 C C . PHE B 1 208 ? -21.625 9.953 18.469 1 98.25 208 PHE B C 1
ATOM 3461 O O . PHE B 1 208 ? -21.328 9.719 19.625 1 98.25 208 PHE B O 1
ATOM 3468 N N . LYS B 1 209 ? -22.031 11.133 18.094 1 98.12 209 LYS B N 1
ATOM 3469 C CA . LYS B 1 209 ? -22.266 12.203 19.047 1 98.12 209 LYS B CA 1
ATOM 3470 C C . LYS B 1 209 ? -23.422 11.859 19.984 1 98.12 209 LYS B C 1
ATOM 3472 O O . LYS B 1 209 ? -23.312 12.039 21.203 1 98.12 209 LYS B O 1
ATOM 3477 N N . LYS B 1 210 ? -24.5 11.375 19.406 1 98 210 LYS B N 1
ATOM 3478 C CA . LYS B 1 210 ? -25.656 10.977 20.188 1 98 210 LYS B CA 1
ATOM 3479 C C . LYS B 1 210 ? -25.281 9.914 21.219 1 98 210 LYS B C 1
ATOM 3481 O O . LYS B 1 210 ? -25.766 9.938 22.359 1 98 210 LYS B O 1
ATOM 3486 N N . ASP B 1 211 ? -24.359 9.078 20.844 1 97.31 211 ASP B N 1
ATOM 3487 C CA . ASP B 1 211 ? -23.906 7.988 21.703 1 97.31 211 ASP B CA 1
ATOM 3488 C C . ASP B 1 211 ? -22.812 8.461 22.656 1 97.31 211 ASP B C 1
ATOM 3490 O O . ASP B 1 211 ? -22.203 7.652 23.359 1 97.31 211 ASP B O 1
ATOM 3494 N N . GLU B 1 212 ? -22.484 9.68 22.625 1 97.25 212 GLU B N 1
ATOM 3495 C CA . GLU B 1 212 ? -21.531 10.344 23.516 1 97.25 212 GLU B CA 1
ATOM 3496 C C . GLU B 1 212 ? -20.125 9.797 23.312 1 97.25 212 GLU B C 1
ATOM 3498 O O . GLU B 1 212 ? -19.359 9.688 24.281 1 97.25 212 GLU B O 1
ATOM 3503 N N . LEU B 1 213 ? -19.844 9.367 22.125 1 97.31 213 LEU B N 1
ATOM 3504 C CA . LEU B 1 213 ? -18.5 8.922 21.797 1 97.31 213 LEU B CA 1
ATOM 3505 C C . LEU B 1 213 ? -17.609 10.102 21.391 1 97.31 213 LEU B C 1
ATOM 3507 O O . LEU B 1 213 ? -16.406 10.109 21.672 1 97.31 213 LEU B O 1
ATOM 3511 N N . ILE B 1 214 ? -18.234 11.008 20.75 1 97.94 214 ILE B N 1
ATOM 3512 C CA . ILE B 1 214 ? -17.516 12.195 20.297 1 97.94 214 ILE B CA 1
ATOM 3513 C C . ILE B 1 214 ? -18.359 13.438 20.531 1 97.94 214 ILE B C 1
ATOM 3515 O O . ILE B 1 214 ? -19.547 13.336 20.875 1 97.94 214 ILE B O 1
ATOM 3519 N N . ASP B 1 215 ? -17.766 14.562 20.391 1 97.06 215 ASP B N 1
ATOM 3520 C CA . ASP B 1 215 ? -18.438 15.859 20.375 1 97.06 215 ASP B CA 1
ATOM 3521 C C . ASP B 1 215 ? -17.719 16.828 19.422 1 97.06 215 ASP B C 1
ATOM 3523 O O . ASP B 1 215 ? -16.734 16.453 18.781 1 97.06 215 ASP B O 1
ATOM 3527 N N . PHE B 1 216 ? -18.359 18 19.297 1 95.56 216 PHE B N 1
ATOM 3528 C CA . PHE B 1 216 ? -17.781 19 18.406 1 95.56 216 PHE B CA 1
ATOM 3529 C C . PHE B 1 216 ? -17.484 20.281 19.156 1 95.56 216 PHE B C 1
ATOM 3531 O O . PHE B 1 216 ? -18.25 20.703 20.016 1 95.56 216 PHE B O 1
ATOM 3538 N N . GLN B 1 217 ? -16.406 20.797 18.922 1 93.44 217 GLN B N 1
ATOM 3539 C CA . GLN B 1 217 ? -16.031 22.172 19.297 1 93.44 217 GLN B CA 1
ATOM 3540 C C . GLN B 1 217 ? -15.703 23 18.062 1 93.44 217 GLN B C 1
ATOM 3542 O O . GLN B 1 217 ? -14.578 22.953 17.562 1 93.44 217 GLN B O 1
ATOM 3547 N N . GLY B 1 218 ? -16.672 23.75 17.672 1 92.44 218 GLY B N 1
ATOM 3548 C CA . GLY B 1 218 ? -16.531 24.359 16.359 1 92.44 218 GLY B CA 1
ATOM 3549 C C . GLY B 1 218 ? -16.422 23.344 15.234 1 92.44 218 GLY B C 1
ATOM 3550 O O . GLY B 1 218 ? -17.297 22.5 15.078 1 92.44 218 GLY B O 1
ATOM 3551 N N . LYS B 1 219 ? -15.289 23.422 14.547 1 92.12 219 LYS B N 1
ATOM 3552 C CA . LYS B 1 219 ? -15.094 22.516 13.422 1 92.12 219 LYS B CA 1
ATOM 3553 C C . LYS B 1 219 ? -14.227 21.328 13.828 1 92.12 219 LYS B C 1
ATOM 3555 O O . LYS B 1 219 ? -13.977 20.422 13.016 1 92.12 219 LYS B O 1
ATOM 3560 N N . LYS B 1 220 ? -13.852 21.297 15.031 1 94.56 220 LYS B N 1
ATOM 3561 C CA . LYS B 1 220 ? -12.969 20.234 15.492 1 94.56 220 LYS B CA 1
ATOM 3562 C C . LYS B 1 220 ? -13.758 19.141 16.203 1 94.56 220 LYS B C 1
ATOM 3564 O O . LYS B 1 220 ? -14.789 19.406 16.828 1 94.56 220 LYS B O 1
ATOM 3569 N N . ILE B 1 221 ? -13.25 17.938 16.125 1 96.69 221 ILE B N 1
ATOM 3570 C CA . ILE B 1 221 ? -13.898 16.781 16.734 1 96.69 221 ILE B CA 1
ATOM 3571 C C . ILE B 1 221 ? -13.211 16.453 18.062 1 96.69 221 ILE B C 1
ATOM 3573 O O . ILE B 1 221 ? -11.984 16.484 18.156 1 96.69 221 ILE B O 1
ATOM 3577 N N . ILE B 1 222 ? -13.992 16.266 19.078 1 96.81 222 ILE B N 1
ATOM 3578 C CA . ILE B 1 222 ? -13.5 15.852 20.391 1 96.81 222 ILE B CA 1
ATOM 3579 C C . ILE B 1 222 ? -13.852 14.383 20.641 1 96.81 222 ILE B C 1
ATOM 3581 O O . ILE B 1 222 ? -15.016 13.992 20.547 1 96.81 222 ILE B O 1
ATOM 3585 N N . VAL B 1 223 ? -12.883 13.578 20.938 1 97 223 VAL B N 1
ATOM 3586 C CA . VAL B 1 223 ? -13.117 12.18 21.297 1 97 223 VAL B CA 1
ATOM 3587 C C . VAL B 1 223 ? -13.414 12.086 22.797 1 97 223 VAL B C 1
ATOM 3589 O O . VAL B 1 223 ? -12.547 12.344 23.625 1 97 223 VAL B O 1
ATOM 3592 N N . LEU B 1 224 ? -14.594 11.68 23.125 1 96.44 224 LEU B N 1
ATOM 3593 C CA . LEU B 1 224 ? -15.047 11.633 24.516 1 96.44 224 LEU B CA 1
ATOM 3594 C C . LEU B 1 224 ? -14.773 10.266 25.125 1 96.44 224 LEU B C 1
ATOM 3596 O O . LEU B 1 224 ? -14.391 10.164 26.297 1 96.44 224 LEU B O 1
ATOM 3600 N N . ASP B 1 225 ? -14.977 9.273 24.359 1 95.12 225 ASP B N 1
ATOM 3601 C CA . ASP B 1 225 ? -14.859 7.902 24.844 1 95.12 225 ASP B CA 1
ATOM 3602 C C . ASP B 1 225 ? -13.961 7.074 23.938 1 95.12 225 ASP B C 1
ATOM 3604 O O . ASP B 1 225 ? -14.445 6.297 23.109 1 95.12 225 ASP B O 1
ATOM 3608 N N . LYS B 1 226 ? -12.711 7.113 24.203 1 94.31 226 LYS B N 1
ATOM 3609 C CA . LYS B 1 226 ? -11.719 6.406 23.391 1 94.31 226 LYS B CA 1
ATOM 3610 C C . LYS B 1 226 ? -11.945 4.898 23.438 1 94.31 226 LYS B C 1
ATOM 3612 O O . LYS B 1 226 ? -11.852 4.223 22.406 1 94.31 226 LYS B O 1
ATOM 3617 N N . LYS B 1 227 ? -12.234 4.406 24.562 1 94 227 LYS B N 1
ATOM 3618 C CA . LYS B 1 227 ? -12.469 2.977 24.734 1 94 227 LYS B CA 1
ATOM 3619 C C . LYS B 1 227 ? -13.688 2.518 23.938 1 94 227 LYS B C 1
ATOM 3621 O O . LYS B 1 227 ? -13.664 1.453 23.312 1 94 227 LYS B O 1
ATOM 3626 N N . GLY B 1 228 ? -14.727 3.314 24.078 1 94.62 228 GLY B N 1
ATOM 3627 C CA . GLY B 1 228 ? -15.922 3.002 23.297 1 94.62 228 GLY B CA 1
ATOM 3628 C C . GLY B 1 228 ? -15.664 2.957 21.797 1 94.62 228 GLY B C 1
ATOM 3629 O O . GLY B 1 228 ? -16.156 2.061 21.109 1 94.62 228 GLY B O 1
ATOM 3630 N N . LEU B 1 229 ? -14.875 3.924 21.281 1 95.38 229 LEU B N 1
ATOM 3631 C CA . LEU B 1 229 ? -14.516 3.945 19.859 1 95.38 229 LEU B CA 1
ATOM 3632 C C . LEU B 1 229 ? -13.664 2.736 19.5 1 95.38 229 LEU B C 1
ATOM 3634 O O . LEU B 1 229 ? -13.836 2.146 18.438 1 95.38 229 LEU B O 1
ATOM 3638 N N . ALA B 1 230 ? -12.789 2.418 20.375 1 93.56 230 ALA B N 1
ATOM 3639 C CA . ALA B 1 230 ? -11.922 1.262 20.141 1 93.56 230 ALA B CA 1
ATOM 3640 C C . ALA B 1 230 ? -12.742 -0.022 20.031 1 93.56 230 ALA B C 1
ATOM 3642 O O . ALA B 1 230 ? -12.445 -0.886 19.203 1 93.56 230 ALA B O 1
ATOM 3643 N N . ARG B 1 231 ? -13.727 -0.135 20.844 1 92.56 231 ARG B N 1
ATOM 3644 C CA . ARG B 1 231 ? -14.602 -1.305 20.812 1 92.56 231 ARG B CA 1
ATOM 3645 C C . ARG B 1 231 ? -15.344 -1.405 19.484 1 92.56 231 ARG B C 1
ATOM 3647 O O . ARG B 1 231 ? -15.523 -2.502 18.953 1 92.56 231 ARG B O 1
ATOM 3654 N N . LEU B 1 232 ? -15.719 -0.273 19.047 1 91 232 LEU B N 1
ATOM 3655 C CA . LEU B 1 232 ? -16.422 -0.24 17.766 1 91 232 LEU B CA 1
ATOM 3656 C C . LEU B 1 232 ? -15.492 -0.603 16.625 1 91 232 LEU B C 1
ATOM 3658 O O . LEU B 1 232 ? -15.914 -1.21 15.633 1 91 232 LEU B O 1
ATOM 3662 N N . SER B 1 233 ? -14.242 -0.218 16.609 1 86.12 233 SER B N 1
ATOM 3663 C CA . SER B 1 233 ? -13.281 -0.399 15.523 1 86.12 233 SER B CA 1
ATOM 3664 C C . SER B 1 233 ? -12.742 -1.825 15.5 1 86.12 233 SER B C 1
ATOM 3666 O O . SER B 1 233 ? -12.039 -2.209 14.562 1 86.12 233 SER B O 1
ATOM 3668 N N . ASP B 1 234 ? -13.133 -2.871 16.328 1 72.56 234 ASP B N 1
ATOM 3669 C CA . ASP B 1 234 ? -12.711 -4.262 16.484 1 72.56 234 ASP B CA 1
ATOM 3670 C C . ASP B 1 234 ? -11.297 -4.344 17.047 1 72.56 234 ASP B C 1
ATOM 3672 O O . ASP B 1 234 ? -10.602 -5.344 16.844 1 72.56 234 ASP B O 1
ATOM 3676 N N . PHE B 1 235 ? -10.562 -3.277 17.438 1 56.03 235 PHE B N 1
ATOM 3677 C CA . PHE B 1 235 ? -9.219 -3.332 18 1 56.03 235 PHE B CA 1
ATOM 3678 C C . PHE B 1 235 ? -9.188 -4.215 19.25 1 56.03 235 PHE B C 1
ATOM 3680 O O . PHE B 1 235 ? -8.156 -4.812 19.562 1 56.03 235 PHE B O 1
ATOM 3687 N N . TYR B 1 236 ? -10.156 -4.246 20.25 1 42.66 236 TYR B N 1
ATOM 3688 C CA . TYR B 1 236 ? -10.031 -4.918 21.547 1 42.66 236 TYR B CA 1
ATOM 3689 C C . TYR B 1 236 ? -10.492 -6.367 21.453 1 42.66 236 TYR B C 1
ATOM 3691 O O . TYR B 1 236 ? -10.586 -7.066 22.453 1 42.66 236 TYR B O 1
ATOM 3699 N N . GLY B 1 237 ? -11.062 -6.902 20.234 1 34.28 237 GLY B N 1
ATOM 3700 C CA . GLY B 1 237 ? -11.234 -8.281 20.672 1 34.28 237 GLY B CA 1
ATOM 3701 C C . GLY B 1 237 ? -9.93 -9.055 20.734 1 34.28 237 GLY B C 1
ATOM 3702 O O . GLY B 1 237 ? -8.938 -8.664 20.109 1 34.28 237 GLY B O 1
#

Sequence (474 aa):
MKVQPKNTPCELCVSRKFSLFADVSEPHLCQLSESKNLITHKKGQILFYEGTKPLGVFCISDGVVKVYKTASNGKEQIIRLAKKGDFLGYASLLGEEAYSNSATIVEDANICFVPRESFLKVLAEDTAFHRRVTKALCHDLGVMESKLTDATQKSIRERLAFTLLKLSETYGIDGKEGDKIDIVLTREEIAGIVGTATETVIRLLSEFKKDELIDFQGKKIIVLDKKGLARLSDFYGMKVQPKNTPCELCVSRKFSLFADVSEPHLCQLSESKNLITHKKGQILFYEGTKPLGVFCISDGVVKVYKTASNGKEQIIRLAKKGDFLGYASLLGEEAYSNSATIVEDANICFVPRESFLKVLAEDTAFHRRVTKALCHDLGVMESKLTDATQKSIRERLAFTLLKLSETYGIDGKEGDKIDIVLTREEIAGIVGTATETVIRLLSEFKKDELIDFQGKKIIVLDKKGLARLSDFYG

Secondary structure (DSSP, 8-state):
---------GGG-GGGGGSTTTT--HHHHHHHHHH-EEEEE-TT-EEE-TTSPP-EEEEEEEEEEEEEEE-TTS-EEEEEEE-TT-EESHHHHHHTS--SSEEEEEEEEEEEEEEHHHHHHHHHH-HHHHHHHHHHHHHHHHHHHHHHHHHHHS-HHHHHHHHHHHHHHHHEEE-SSSEEE-S---HHHHHHHHTS-HHHHHHHHHHHHHTTSEEEETTEEEES-HHHHHHHHTTT-/---------GGG-GGGGGSTTTT--HHHHHHHHHH-EEEEE-TT-EEE-TTSPP-EEEEEEEEEEEEEEE-TTS-EEEEEEE-TT-EESHHHHHHTS--SSEEEEEEEEEEEEEEHHHHHHHHHH-HHHHHHHHHHHHHHHHHHHHHHHHHHHS-HHHHHHHHHHHHHHHHEEE-SSSEEE-S---HHHHHHHHTS-HHHHHHHHHHHHHTTSEEEETTEEEES-HHHHHHHHT---

Radius of gyration: 23.81 Å; Cα contacts (8 Å, |Δi|>4): 943; chains: 2; bounding box: 56×81×59 Å

Foldseek 3Di:
DPPQPDLPQLVPQPLCCLALNNPQDPVLSNLQSVAKGKGKDAAFDWPDAFQAFDFFKKAWSAAKKWKWAADPVGATATLDIDGRHYMPPVVCLVVVHGHRIIMGGHHITIMMTGGSVSVVVSCVPPVSSVVSVVVVVVVSVVVVVVLVCCLPPPDLLLLLLVLVLVQLVVQWDDDPQATKRPGFDDLSRSCNHSVHDSVVSVVSVVVCVVVVQWDDDDRIIGGRNNPVSCVSNVNPD/DPPQPDLPQQVPQPLCCLALNNPQDPVLSNLQSVAKGKGKDAAFDWPDAFQAFDFFKKAWSAAKKWKWAADPVGATATLDIDGRHYMPPVVCLVVVHGHRIIMGGHHITIMMTGGSVSVVVSCVPPVSSVVSVVVVVVVSVVVVVVLVCCLPPPDLLLLLLVLVLVQLVVQWDDDPQATKRPGFDDLSRSCSHSVHDSVVSVVSVVVCVVVVQWDDDDRIIGGRNNPVSCVSNVVPD